Protein AF-A0A812T4U1-F1 (afdb_monomer_lite)

pLDDT: mean 73.02, std 21.64, range [21.33, 98.5]

Sequence (415 aa):
MTLNKSTFDLGSERNTLEGDVLASTGVESSKLVSNASGTAHTLTLNLARLLDRAFSVDGNSIDAEIFYNSVVTLDAGGGVPLQGTAFVKDGQPLEDGSGVFVTVNKERSQTNANGEVSILPDSAEWASEWDSLWIEVWGNTADAAGVYGGTVDLGYNTSLYTATQIEYASSMSTNRTGIIDDATGTITGLGSQTSQTDLGNGSFVLLGRVKLEALPSDAGINIDIDEDFEAESLGLTVDNAKVMLTSIGTVDADITSTADVDIWGVAYDVNDDGKISLADYGQFVTAYGRSSLENNDGLVAALDFDNNGKVGLSDFGFFVQNYGKNKADGSSLIYREQFTRTWLGSNIELDGPDTLQQVFDKAVSDWQDALGWEEPIDVKLVVKDFGDAQLGEAELLQLDENGLPQFGILTLDDD

Radius of gyration: 26.94 Å; chains: 1; bounding box: 58×56×77 Å

Secondary structure (DSSP, 8-state):
----------SSPPPP-TT------S----EEEE-TTSS-EEEE--HHHHHHHH----SS---------------TTTPPP-BPP---STTPPPSSSEEEEEEEESSPPPP-TTSEESSPPPPPSEEETTS-EEEEEEEEESSSS-EEEEEEEEE--TTT-EEEEEE--SS--EEEEEEEETTTTEEEEEEEE-S-SSTTBSSEEEEEEEEEE--TTS------SSS----EE---EEEEEEEEETTTEEEEPPB------EEE--TTSTT-SSB-SHHHHHHHHHHTT-BTTT---HHHHHH-TT-SSB--HHHHHHHHHHTT-BGGGTPPP---TTTT-SS--S----SSSS-HHHHHHHHHHHHHHHHT-SS--EEEEEE----TT-SEEEEEEEE-TTS-EEEEEEEE---

Structure (mmCIF, N/CA/C/O backbone):
data_AF-A0A812T4U1-F1
#
_entry.id   AF-A0A812T4U1-F1
#
loop_
_atom_site.group_PDB
_atom_site.id
_atom_site.type_symbol
_atom_site.label_atom_id
_atom_site.label_alt_id
_atom_site.label_comp_id
_atom_site.label_asym_id
_atom_site.label_entity_id
_atom_site.label_seq_id
_atom_site.pdbx_PDB_ins_code
_atom_site.Cartn_x
_atom_site.Cartn_y
_atom_site.Cartn_z
_atom_site.occupancy
_atom_site.B_iso_or_equiv
_atom_site.auth_seq_id
_atom_site.auth_comp_id
_atom_site.auth_asym_id
_atom_site.auth_atom_id
_atom_site.pdbx_PDB_model_num
ATOM 1 N N . MET A 1 1 ? 9.013 -35.148 -35.082 1.00 26.38 1 MET A N 1
ATOM 2 C CA . MET A 1 1 ? 8.606 -35.144 -36.504 1.00 26.38 1 MET A CA 1
ATOM 3 C C . MET A 1 1 ? 8.627 -33.694 -36.954 1.00 26.38 1 MET A C 1
ATOM 5 O O . MET A 1 1 ? 8.088 -32.862 -36.245 1.00 26.38 1 MET A O 1
ATOM 9 N N . THR A 1 2 ? 9.358 -33.363 -38.017 1.00 21.33 2 THR A N 1
ATOM 10 C CA . THR A 1 2 ? 9.563 -31.975 -38.462 1.00 21.33 2 THR A CA 1
ATOM 11 C C . THR A 1 2 ? 8.273 -31.425 -39.073 1.00 21.33 2 THR A C 1
ATOM 13 O O . THR A 1 2 ? 7.890 -31.851 -40.161 1.00 21.33 2 THR A O 1
ATOM 16 N N . LEU A 1 3 ? 7.611 -30.483 -38.400 1.00 25.33 3 LEU A N 1
ATOM 17 C CA . LEU A 1 3 ? 6.525 -29.697 -38.989 1.00 25.33 3 LEU A CA 1
ATOM 18 C C . LEU A 1 3 ? 7.128 -28.661 -39.951 1.00 25.33 3 LEU A C 1
ATOM 20 O O . LEU A 1 3 ? 7.380 -27.514 -39.602 1.00 25.33 3 LEU A O 1
ATOM 24 N N . ASN A 1 4 ? 7.379 -29.081 -41.192 1.00 26.70 4 ASN A N 1
ATOM 25 C CA . ASN A 1 4 ? 7.688 -28.184 -42.309 1.00 26.70 4 ASN A CA 1
ATOM 26 C C . ASN A 1 4 ? 6.392 -27.571 -42.866 1.00 26.70 4 ASN A C 1
ATOM 28 O O . ASN A 1 4 ? 6.034 -27.805 -44.020 1.00 26.70 4 ASN A O 1
ATOM 32 N N . LYS A 1 5 ? 5.677 -26.785 -42.058 1.00 32.03 5 LYS A N 1
ATOM 33 C CA . LYS A 1 5 ? 4.624 -25.893 -42.561 1.00 32.03 5 LYS A CA 1
ATOM 34 C C . LYS A 1 5 ? 4.946 -24.473 -42.111 1.00 32.03 5 LYS A C 1
ATOM 36 O O . LYS A 1 5 ? 4.366 -23.921 -41.191 1.00 32.03 5 LYS A O 1
ATOM 41 N N . SER A 1 6 ? 5.953 -23.904 -42.764 1.00 33.25 6 SER A N 1
ATOM 42 C CA . SER A 1 6 ? 6.499 -22.564 -42.529 1.00 33.25 6 SER A CA 1
ATOM 43 C C . SER A 1 6 ? 5.595 -21.434 -43.044 1.00 33.25 6 SER A C 1
ATOM 45 O O . SER A 1 6 ? 6.090 -20.409 -43.509 1.00 33.25 6 SER A O 1
ATOM 47 N N . THR A 1 7 ? 4.275 -21.619 -43.074 1.00 33.12 7 THR A N 1
ATOM 48 C CA . THR A 1 7 ? 3.339 -20.591 -43.550 1.00 33.12 7 THR A CA 1
ATOM 49 C C . THR A 1 7 ? 1.927 -20.952 -43.100 1.00 33.12 7 THR A C 1
ATOM 51 O O . THR A 1 7 ? 1.319 -21.880 -43.632 1.00 33.12 7 THR A O 1
ATOM 54 N N . PHE A 1 8 ? 1.399 -20.225 -42.115 1.00 36.91 8 PHE A N 1
ATOM 55 C CA . PHE A 1 8 ? -0.047 -20.076 -41.988 1.00 36.91 8 PHE A CA 1
ATOM 56 C C . PHE A 1 8 ? -0.469 -19.140 -43.120 1.00 36.91 8 PHE A C 1
ATOM 58 O O . PHE A 1 8 ? -0.292 -17.928 -43.037 1.00 36.91 8 PHE A O 1
ATOM 65 N N . ASP A 1 9 ? -0.911 -19.720 -44.233 1.00 35.25 9 ASP A N 1
ATOM 66 C CA . ASP A 1 9 ? -1.581 -18.955 -45.276 1.00 35.25 9 ASP A CA 1
ATOM 67 C C . ASP A 1 9 ? -2.949 -18.541 -44.722 1.00 35.25 9 ASP A C 1
ATOM 69 O O . ASP A 1 9 ? -3.764 -19.396 -44.380 1.00 35.25 9 ASP A O 1
ATOM 73 N N . LEU A 1 10 ? -3.189 -17.234 -44.601 1.00 37.41 10 LEU A N 1
ATOM 74 C CA . LEU A 1 10 ? -4.474 -16.654 -44.184 1.00 37.41 10 LEU A CA 1
ATOM 75 C C . LEU A 1 10 ? -5.534 -16.735 -45.305 1.00 37.41 10 LEU A C 1
ATOM 77 O O . LEU A 1 10 ? -6.531 -16.011 -45.292 1.00 37.41 10 LEU A O 1
ATOM 81 N N . GLY A 1 11 ? -5.321 -17.600 -46.298 1.00 33.59 11 GLY A N 1
ATOM 82 C CA . GLY A 1 11 ? -6.340 -18.027 -47.242 1.00 33.59 11 GLY A CA 1
ATOM 83 C C . GLY A 1 11 ? -7.472 -18.785 -46.544 1.00 33.59 11 GLY A C 1
ATOM 84 O O . GLY A 1 11 ? -7.275 -19.477 -45.551 1.00 33.59 11 GLY A O 1
ATOM 85 N N . SER A 1 12 ? -8.679 -18.661 -47.090 1.00 33.28 12 SER A N 1
ATOM 86 C CA . SER A 1 12 ? -9.963 -19.150 -46.566 1.00 33.28 12 SER A CA 1
ATOM 87 C C . SER A 1 12 ? -10.120 -20.680 -46.425 1.00 33.28 12 SER A C 1
ATOM 89 O O . SER A 1 12 ? -11.248 -21.173 -46.434 1.00 33.28 12 SER A O 1
ATOM 91 N N . GLU A 1 13 ? -9.040 -21.456 -46.326 1.00 37.41 13 GLU A N 1
ATOM 92 C CA . GLU A 1 13 ? -9.098 -22.909 -46.143 1.00 37.41 13 GLU A CA 1
ATOM 93 C C . GLU A 1 13 ? -8.814 -23.314 -44.690 1.00 37.41 13 GLU A C 1
ATOM 95 O O . GLU A 1 13 ? -7.736 -23.084 -44.138 1.00 37.41 13 GLU A O 1
ATOM 100 N N . ARG A 1 14 ? -9.808 -23.969 -44.074 1.00 36.41 14 ARG A N 1
ATOM 101 C CA . ARG A 1 14 ? -9.698 -24.608 -42.757 1.00 36.41 14 ARG A CA 1
ATOM 102 C C . ARG A 1 14 ? -8.660 -25.732 -42.821 1.00 36.41 14 ARG A C 1
ATOM 104 O O . ARG A 1 14 ? -8.786 -26.641 -43.638 1.00 36.41 14 ARG A O 1
ATOM 111 N N . ASN A 1 15 ? -7.670 -25.702 -41.933 1.00 39.91 15 ASN A N 1
ATOM 112 C CA . ASN A 1 15 ? -6.731 -26.806 -41.734 1.00 39.91 15 ASN A CA 1
ATOM 113 C C . ASN A 1 15 ? -7.117 -27.552 -40.444 1.00 39.91 15 ASN A C 1
ATOM 115 O O . ASN A 1 15 ? -7.276 -26.911 -39.410 1.00 39.91 15 ASN A O 1
ATOM 119 N N . THR A 1 16 ? -7.287 -28.877 -40.512 1.00 38.72 16 THR A N 1
ATOM 120 C CA . THR A 1 16 ? -7.555 -29.740 -39.343 1.00 38.72 16 THR A CA 1
ATOM 121 C C . THR A 1 16 ? -6.245 -30.197 -38.697 1.00 38.72 16 THR A C 1
ATOM 123 O O . THR A 1 16 ? -5.262 -30.420 -39.405 1.00 38.72 16 THR A O 1
ATOM 126 N N . LEU A 1 17 ? -6.245 -30.322 -37.369 1.00 38.06 17 LEU A N 1
ATOM 127 C CA . LEU A 1 17 ? -5.134 -30.833 -36.551 1.00 38.06 17 LEU A CA 1
ATOM 128 C C . LEU A 1 17 ? -5.461 -32.206 -35.929 1.00 38.06 17 LEU A C 1
ATOM 130 O O . LEU A 1 17 ? -4.771 -32.671 -35.025 1.00 38.06 17 LEU A O 1
ATOM 134 N N . GLU A 1 18 ? -6.529 -32.858 -36.393 1.00 32.75 18 GLU A N 1
ATOM 135 C CA . GLU A 1 18 ? -6.968 -34.158 -35.888 1.00 32.75 18 GLU A CA 1
ATOM 136 C C . GLU A 1 18 ? -5.870 -35.226 -36.070 1.00 32.75 18 GLU A C 1
ATOM 138 O O . GLU A 1 18 ? -5.489 -35.571 -37.190 1.00 32.75 18 GLU A O 1
ATOM 143 N N . GLY A 1 19 ? -5.365 -35.760 -34.952 1.00 32.91 19 GLY A N 1
ATOM 144 C CA . GLY A 1 19 ? -4.375 -36.843 -34.924 1.00 32.91 19 GLY A CA 1
ATOM 145 C C . GLY A 1 19 ? -2.905 -36.417 -34.820 1.00 32.91 19 GLY A C 1
ATOM 146 O O . GLY A 1 19 ? -2.042 -37.297 -34.752 1.00 32.91 19 GLY A O 1
ATOM 147 N N . ASP A 1 20 ? -2.600 -35.118 -34.762 1.00 39.94 20 ASP A N 1
ATOM 148 C CA . ASP A 1 20 ? -1.226 -34.634 -34.592 1.00 39.94 20 ASP A CA 1
ATOM 149 C C . ASP A 1 20 ? -0.822 -34.563 -33.107 1.00 39.94 20 ASP A C 1
ATOM 151 O O . ASP A 1 20 ? -1.481 -33.938 -32.280 1.00 39.94 20 ASP A O 1
ATOM 155 N N . VAL A 1 21 ? 0.308 -35.190 -32.757 1.00 35.34 21 VAL A N 1
ATOM 156 C CA . VAL A 1 21 ? 0.928 -35.075 -31.425 1.00 35.34 21 VAL A CA 1
ATOM 157 C C . VAL A 1 21 ? 1.908 -33.905 -31.443 1.00 35.34 21 VAL A C 1
ATOM 159 O O . VAL A 1 21 ? 2.980 -33.987 -32.052 1.00 35.34 21 VAL A O 1
ATOM 162 N N . LEU A 1 22 ? 1.552 -32.818 -30.761 1.00 37.25 22 LEU A N 1
ATOM 163 C CA . LEU A 1 22 ? 2.428 -31.669 -30.550 1.00 37.25 22 LEU A CA 1
ATOM 164 C C . LEU A 1 22 ? 3.455 -32.014 -29.465 1.00 37.25 22 LEU A C 1
ATOM 166 O O . LEU A 1 22 ? 3.146 -32.033 -28.279 1.00 37.25 22 LEU A O 1
ATOM 170 N N . ALA A 1 23 ? 4.685 -32.319 -29.872 1.00 33.38 23 ALA A N 1
ATOM 171 C CA . ALA A 1 23 ? 5.812 -32.437 -28.953 1.00 33.38 23 ALA A CA 1
ATOM 172 C C . ALA A 1 23 ? 6.677 -31.178 -29.059 1.00 33.38 23 ALA A C 1
ATOM 174 O O . ALA A 1 23 ? 7.308 -30.949 -30.094 1.00 33.38 23 ALA A O 1
ATOM 175 N N . SER A 1 24 ? 6.713 -30.387 -27.986 1.00 34.53 24 SER A N 1
ATOM 176 C CA . SER A 1 24 ? 7.675 -29.298 -27.823 1.00 34.53 24 SER A CA 1
ATOM 177 C C . SER A 1 24 ? 9.054 -29.875 -27.492 1.00 34.53 24 SER A C 1
ATOM 179 O O . SER A 1 24 ? 9.187 -30.740 -26.626 1.00 34.53 24 SER A O 1
ATOM 181 N N . THR A 1 25 ? 10.095 -29.437 -28.201 1.00 29.86 25 THR A N 1
ATOM 182 C CA . THR A 1 25 ? 11.490 -29.820 -27.906 1.00 29.86 25 THR A CA 1
ATOM 183 C C . THR A 1 25 ? 12.414 -28.605 -27.805 1.00 29.86 25 THR A C 1
ATOM 185 O O . THR A 1 25 ? 13.593 -28.706 -28.147 1.00 29.86 25 THR A O 1
ATOM 188 N N . GLY A 1 26 ? 11.903 -27.445 -27.384 1.00 33.81 26 GLY A N 1
ATOM 189 C CA . GLY A 1 26 ? 12.692 -26.218 -27.263 1.00 33.81 26 GLY A CA 1
ATOM 190 C C . GLY A 1 26 ? 12.094 -25.205 -26.288 1.00 33.81 26 GLY A C 1
ATOM 191 O O . GLY A 1 26 ? 10.954 -25.349 -25.874 1.00 33.81 26 GLY A O 1
ATOM 192 N N . VAL A 1 27 ? 12.889 -24.196 -25.924 1.00 33.84 27 VAL A N 1
ATOM 193 C CA . VAL A 1 27 ? 12.433 -23.007 -25.183 1.00 33.84 27 VAL A CA 1
ATOM 194 C C . VAL A 1 27 ? 11.543 -22.191 -26.127 1.00 33.84 27 VAL A C 1
ATOM 196 O O . VAL A 1 27 ? 12.001 -21.799 -27.202 1.00 33.84 27 VAL A O 1
ATOM 199 N N . GLU A 1 28 ? 10.271 -22.002 -25.778 1.00 39.66 28 GLU A N 1
ATOM 200 C CA . GLU A 1 28 ? 9.257 -21.383 -26.642 1.00 39.66 28 GLU A CA 1
ATOM 201 C C . GLU A 1 28 ? 8.938 -19.955 -26.185 1.00 39.66 28 GLU A C 1
ATOM 203 O O . GLU A 1 28 ? 8.281 -19.788 -25.164 1.00 39.66 28 GLU A O 1
ATOM 208 N N . SER A 1 29 ? 9.347 -18.943 -26.963 1.00 37.91 29 SER A N 1
ATOM 209 C CA . SER A 1 29 ? 8.961 -17.539 -26.752 1.00 37.91 29 SER A CA 1
ATOM 210 C C . SER A 1 29 ? 8.027 -17.013 -27.844 1.00 37.91 29 SER A C 1
ATOM 212 O O . SER A 1 29 ? 8.087 -17.439 -29.008 1.00 37.91 29 SER A O 1
ATOM 214 N N . SER A 1 30 ? 7.145 -16.079 -27.478 1.00 41.75 30 SER A N 1
ATOM 215 C CA . SER A 1 30 ? 6.291 -15.378 -28.449 1.00 41.75 30 SER A CA 1
ATOM 216 C C . SER A 1 30 ? 7.079 -14.236 -29.085 1.00 41.75 30 SER A C 1
ATOM 218 O O . SER A 1 30 ? 7.433 -13.274 -28.416 1.00 41.75 30 SER A O 1
ATOM 220 N N . LYS A 1 31 ? 7.379 -14.331 -30.386 1.00 39.94 31 LYS A N 1
ATOM 221 C CA . LYS A 1 31 ? 8.293 -13.395 -31.061 1.00 39.94 31 LYS A CA 1
ATOM 222 C C . LYS A 1 31 ? 7.723 -12.881 -32.375 1.00 39.94 31 LYS A C 1
ATOM 224 O O . LYS A 1 31 ? 7.264 -13.669 -33.202 1.00 39.94 31 LYS A O 1
ATOM 229 N N . LEU A 1 32 ? 7.847 -11.573 -32.611 1.00 41.22 32 LEU A N 1
ATOM 230 C CA . LEU A 1 32 ? 7.650 -10.958 -33.924 1.00 41.22 32 LEU A CA 1
ATOM 231 C C . LEU A 1 32 ? 9.011 -10.648 -34.564 1.00 41.22 32 LEU A C 1
ATOM 233 O O . LEU A 1 32 ? 9.765 -9.811 -34.070 1.00 41.22 32 LEU A O 1
ATOM 237 N N . VAL A 1 33 ? 9.342 -11.310 -35.677 1.00 43.28 33 VAL A N 1
ATOM 238 C CA . VAL A 1 33 ? 10.611 -11.085 -36.400 1.00 43.28 33 VAL A CA 1
ATOM 239 C C . VAL A 1 33 ? 10.341 -10.438 -37.751 1.00 43.28 33 VAL A C 1
ATOM 241 O O . VAL A 1 33 ? 9.557 -10.965 -38.541 1.00 43.28 33 VAL A O 1
ATOM 244 N N . SER A 1 34 ? 11.012 -9.322 -38.044 1.00 39.88 34 SER A N 1
ATOM 245 C CA . SER A 1 34 ? 11.070 -8.762 -39.396 1.00 39.88 34 SER A CA 1
ATOM 246 C C . SER A 1 34 ? 12.180 -9.433 -40.207 1.00 39.88 34 SER A C 1
ATOM 248 O O . SER A 1 34 ? 13.260 -9.744 -39.697 1.00 39.88 34 SER A O 1
ATOM 250 N N . ASN A 1 35 ? 11.937 -9.674 -41.495 1.00 44.47 35 ASN A N 1
ATOM 251 C CA . ASN A 1 35 ? 13.022 -10.051 -42.397 1.00 44.47 35 ASN A CA 1
ATOM 252 C C . ASN A 1 35 ? 14.001 -8.872 -42.583 1.00 44.47 35 ASN A C 1
ATOM 254 O O . ASN A 1 35 ? 13.657 -7.714 -42.352 1.00 44.47 35 ASN A O 1
ATOM 258 N N . ALA A 1 36 ? 15.222 -9.149 -43.050 1.00 38.28 36 ALA A N 1
ATOM 259 C CA . ALA A 1 36 ? 16.265 -8.130 -43.241 1.00 38.28 36 ALA A CA 1
ATOM 260 C C . ALA A 1 36 ? 15.871 -6.978 -44.197 1.00 38.28 36 ALA A C 1
ATOM 262 O O . ALA A 1 36 ? 16.571 -5.971 -44.266 1.00 38.28 36 ALA A O 1
ATOM 263 N N . SER A 1 37 ? 14.769 -7.122 -44.941 1.00 45.06 37 SER A N 1
ATOM 264 C CA . SER A 1 37 ? 14.201 -6.101 -45.824 1.00 45.06 37 SER A CA 1
ATOM 265 C C . SER A 1 37 ? 13.011 -5.333 -45.230 1.00 45.06 37 SER A C 1
ATOM 267 O O . SER A 1 37 ? 12.525 -4.420 -45.889 1.00 45.06 37 SER A O 1
ATOM 269 N N . GLY A 1 38 ? 12.525 -5.679 -44.030 1.00 44.50 38 GLY A N 1
ATOM 270 C CA . GLY A 1 38 ? 11.381 -5.033 -43.370 1.00 44.50 38 GLY A CA 1
ATOM 271 C C . GLY A 1 38 ? 10.025 -5.244 -44.059 1.00 44.50 38 GLY A C 1
ATOM 272 O O . GLY A 1 38 ? 9.089 -4.499 -43.806 1.00 44.50 38 GLY A O 1
ATOM 273 N N . THR A 1 39 ? 9.919 -6.220 -44.964 1.00 40.50 39 THR A N 1
ATOM 274 C CA . THR A 1 39 ? 8.749 -6.422 -45.842 1.00 40.50 39 THR A CA 1
ATOM 275 C C . THR A 1 39 ? 7.887 -7.622 -45.467 1.00 40.50 39 THR A C 1
ATOM 277 O O . THR A 1 39 ? 6.797 -7.779 -46.009 1.00 40.50 39 THR A O 1
ATOM 280 N N . ALA A 1 40 ? 8.367 -8.482 -44.570 1.00 39.28 40 ALA A N 1
ATOM 281 C CA . ALA A 1 40 ? 7.602 -9.598 -44.033 1.00 39.28 40 ALA A CA 1
ATOM 282 C C . ALA A 1 40 ? 7.868 -9.725 -42.534 1.00 39.28 40 ALA A C 1
ATOM 284 O O . ALA A 1 40 ? 9.025 -9.676 -42.103 1.00 39.28 40 ALA A O 1
ATOM 285 N N . HIS A 1 41 ? 6.794 -9.911 -41.771 1.00 43.59 41 HIS A N 1
ATOM 286 C CA . HIS A 1 41 ? 6.824 -10.128 -40.331 1.00 43.59 41 HIS A CA 1
ATOM 287 C C . HIS A 1 41 ? 6.327 -11.540 -40.033 1.00 43.59 41 HIS A C 1
ATOM 289 O O . HIS A 1 41 ? 5.325 -11.976 -40.596 1.00 43.59 41 HIS A O 1
ATOM 295 N N . THR A 1 42 ? 7.042 -12.262 -39.176 1.00 41.50 42 THR A N 1
ATOM 296 C CA . THR A 1 42 ? 6.619 -13.579 -38.686 1.00 41.50 42 THR A CA 1
ATOM 297 C C . THR A 1 42 ? 6.196 -13.431 -37.240 1.00 41.50 42 THR A C 1
ATOM 299 O O . THR A 1 42 ? 7.038 -13.103 -36.408 1.00 41.50 42 THR A O 1
ATOM 302 N N . LEU A 1 43 ? 4.907 -13.636 -36.971 1.00 44.44 43 LEU A N 1
ATOM 303 C CA . LEU A 1 43 ? 4.362 -13.766 -35.625 1.00 44.44 43 LEU A CA 1
ATOM 304 C C . LEU A 1 43 ? 4.450 -15.238 -35.220 1.00 44.44 43 LEU A C 1
ATOM 306 O O . LEU A 1 43 ? 3.820 -16.089 -35.849 1.00 44.44 43 LEU A O 1
ATOM 310 N N . THR A 1 44 ? 5.223 -15.528 -34.181 1.00 46.31 44 THR A N 1
ATOM 311 C CA . THR A 1 44 ? 5.250 -16.844 -33.543 1.00 46.31 44 THR A CA 1
ATOM 312 C C . THR A 1 44 ? 4.399 -16.779 -32.284 1.00 46.31 44 THR A C 1
ATOM 314 O O . THR A 1 44 ? 4.706 -16.004 -31.382 1.00 46.31 44 THR A O 1
ATOM 317 N N . LEU A 1 45 ? 3.334 -17.580 -32.235 1.00 47.69 45 LEU A N 1
ATOM 318 C CA . LEU A 1 45 ? 2.478 -17.734 -31.059 1.00 47.69 45 LEU A CA 1
ATOM 319 C C . LEU A 1 45 ? 2.780 -19.066 -30.375 1.00 47.69 45 LEU A C 1
ATOM 321 O O . LEU A 1 45 ? 2.895 -20.094 -31.047 1.00 47.69 45 LEU A O 1
ATOM 325 N N . ASN A 1 46 ? 2.853 -19.054 -29.045 1.00 52.62 46 ASN A N 1
ATOM 326 C CA . ASN A 1 46 ? 2.936 -20.274 -28.251 1.00 52.62 46 ASN A CA 1
ATOM 327 C C . ASN A 1 46 ? 1.538 -20.915 -28.137 1.00 52.62 46 ASN A C 1
ATOM 329 O O . ASN A 1 46 ? 0.729 -20.532 -27.289 1.00 52.62 46 ASN A O 1
ATOM 333 N N . LEU A 1 47 ? 1.243 -21.873 -29.025 1.00 50.91 47 LEU A N 1
ATOM 334 C CA . LEU A 1 47 ? -0.045 -22.577 -29.039 1.00 50.91 47 LEU A CA 1
ATOM 335 C C . LEU A 1 47 ? -0.245 -23.466 -27.805 1.00 50.91 47 LEU A C 1
ATOM 337 O O . LEU A 1 47 ? -1.379 -23.601 -27.359 1.00 50.91 47 LEU A O 1
ATOM 341 N N . ALA A 1 48 ? 0.820 -24.051 -27.247 1.00 48.41 48 ALA A N 1
ATOM 342 C CA . ALA A 1 48 ? 0.715 -24.905 -26.065 1.00 48.41 48 ALA A CA 1
ATOM 343 C C . ALA A 1 48 ? 0.200 -24.104 -24.859 1.00 48.41 48 ALA A C 1
ATOM 345 O O . ALA A 1 48 ? -0.745 -24.528 -24.206 1.00 48.41 48 ALA A O 1
ATOM 346 N N . ARG A 1 49 ? 0.727 -22.890 -24.646 1.00 49.31 49 ARG A N 1
ATOM 347 C CA . ARG A 1 49 ? 0.276 -21.968 -23.590 1.00 49.31 49 ARG A CA 1
ATOM 348 C C . ARG A 1 49 ? -1.163 -21.491 -23.789 1.00 49.31 49 ARG A C 1
ATOM 350 O O . ARG A 1 49 ? -1.905 -21.345 -22.823 1.00 49.31 49 ARG A O 1
ATOM 357 N N . LEU A 1 50 ? -1.545 -21.213 -25.037 1.00 49.75 50 LEU A N 1
ATOM 358 C CA . LEU A 1 50 ? -2.892 -20.742 -25.369 1.00 49.75 50 LEU A CA 1
ATOM 359 C C . LEU A 1 50 ? -3.946 -21.835 -25.144 1.00 49.75 50 LEU A C 1
ATOM 361 O O . LEU A 1 50 ? -5.086 -21.525 -24.822 1.00 49.75 50 LEU A O 1
ATOM 365 N N . LEU A 1 51 ? -3.552 -23.100 -25.295 1.00 52.75 51 LEU A N 1
ATOM 366 C CA . LEU A 1 51 ? -4.411 -24.255 -25.064 1.00 52.75 51 LEU A CA 1
ATOM 367 C C . LEU A 1 51 ? -4.462 -24.655 -23.582 1.00 52.75 51 LEU A C 1
ATOM 369 O O . LEU A 1 51 ? -5.553 -24.904 -23.088 1.00 52.75 51 LEU A O 1
ATOM 373 N N . ASP A 1 52 ? -3.330 -24.639 -22.873 1.00 48.88 52 ASP A N 1
ATOM 374 C CA . ASP A 1 52 ? -3.228 -25.025 -21.454 1.00 48.88 52 ASP A CA 1
ATOM 375 C C . ASP A 1 52 ? -4.015 -24.087 -20.521 1.00 48.88 52 ASP A C 1
ATOM 377 O O . ASP A 1 52 ? -4.636 -24.526 -19.562 1.00 48.88 52 ASP A O 1
ATOM 381 N N . ARG A 1 53 ? -4.061 -22.784 -20.838 1.00 47.03 53 ARG A N 1
ATOM 382 C CA . ARG A 1 53 ? -4.823 -21.797 -20.049 1.00 47.03 53 ARG A CA 1
ATOM 383 C C . ARG A 1 53 ? -6.301 -21.680 -20.418 1.00 47.03 53 ARG A C 1
ATOM 385 O O . ARG A 1 53 ? -7.077 -21.183 -19.614 1.00 47.03 53 ARG A O 1
ATOM 392 N N . ALA A 1 54 ? -6.689 -22.064 -21.634 1.00 41.69 54 ALA A N 1
ATOM 393 C CA . ALA A 1 54 ? -8.065 -21.903 -22.113 1.00 41.69 54 ALA A CA 1
ATOM 394 C C . ALA A 1 54 ? -8.892 -23.192 -22.010 1.00 41.69 54 ALA A C 1
ATOM 396 O O . ALA A 1 54 ? -10.121 -23.133 -22.048 1.00 41.69 54 ALA A O 1
ATOM 397 N N . PHE A 1 55 ? -8.240 -24.351 -21.899 1.00 46.25 55 PHE A N 1
ATOM 398 C CA . PHE A 1 55 ? -8.909 -25.643 -21.895 1.00 46.25 55 PHE A CA 1
ATOM 399 C C . PHE A 1 55 ? -8.242 -26.599 -20.900 1.00 46.25 55 PHE A C 1
ATOM 401 O O . PHE A 1 55 ? -7.134 -27.071 -21.139 1.00 46.25 55 PHE A O 1
ATOM 408 N N . SER A 1 56 ? -8.947 -26.965 -19.825 1.00 45.53 56 SER A N 1
ATOM 409 C CA . SER A 1 56 ? -8.583 -28.160 -19.056 1.00 45.53 56 SER A CA 1
ATOM 410 C C . SER A 1 56 ? -8.931 -29.393 -19.892 1.00 45.53 56 SER A C 1
ATOM 412 O O . SER A 1 56 ? -10.104 -29.703 -20.116 1.00 45.53 56 SER A O 1
ATOM 414 N N . VAL A 1 57 ? -7.917 -30.073 -20.428 1.00 49.38 57 VAL A N 1
ATOM 415 C CA . VAL A 1 57 ? -8.111 -31.282 -21.235 1.00 49.38 57 VAL A CA 1
ATOM 416 C C . VAL A 1 57 ? -7.893 -32.511 -20.356 1.00 49.38 57 VAL A C 1
ATOM 418 O O . VAL A 1 57 ? -6.856 -33.170 -20.426 1.00 49.38 57 VAL A O 1
ATOM 421 N N . ASP A 1 58 ? -8.897 -32.849 -19.544 1.00 46.06 58 ASP A N 1
ATOM 422 C CA . ASP A 1 58 ? -8.924 -34.065 -18.717 1.00 46.06 58 ASP A CA 1
ATOM 423 C C . ASP A 1 58 ? -9.146 -35.330 -19.569 1.00 46.06 58 ASP A C 1
ATOM 425 O O . ASP A 1 58 ? -10.183 -35.996 -19.532 1.00 46.06 58 ASP A O 1
ATOM 429 N N . GLY A 1 59 ? -8.157 -35.660 -20.401 1.00 47.28 59 GLY A N 1
ATOM 430 C CA . GLY A 1 59 ? -8.069 -36.929 -21.127 1.00 47.28 59 GLY A CA 1
ATOM 431 C C . GLY A 1 59 ? -9.109 -37.159 -22.232 1.00 47.28 59 GLY A C 1
ATOM 432 O O . GLY A 1 59 ? -9.117 -38.240 -22.822 1.00 47.28 59 GLY A O 1
ATOM 433 N N . ASN A 1 60 ? -9.952 -36.173 -22.549 1.00 44.09 60 ASN A N 1
ATOM 434 C CA . ASN A 1 60 ? -10.928 -36.228 -23.640 1.00 44.09 60 ASN A CA 1
ATOM 435 C C . ASN A 1 60 ? -10.501 -35.354 -24.829 1.00 44.09 60 ASN A C 1
ATOM 437 O O . ASN A 1 60 ? -9.910 -34.296 -24.654 1.00 44.09 60 ASN A O 1
ATOM 441 N N . SER A 1 61 ? -10.842 -35.778 -26.049 1.00 51.00 61 SER A N 1
ATOM 442 C CA . SER A 1 61 ? -10.688 -34.947 -27.250 1.00 51.00 61 SER A CA 1
ATOM 443 C C . SER A 1 61 ? -11.757 -33.856 -27.248 1.00 51.00 61 SER A C 1
ATOM 445 O O . SER A 1 61 ? -12.946 -34.174 -27.215 1.00 51.00 61 SER A O 1
ATOM 447 N N . ILE A 1 62 ? -11.343 -32.593 -27.304 1.00 46.47 62 ILE A N 1
ATOM 448 C CA . ILE A 1 62 ? -12.231 -31.437 -27.458 1.00 46.47 62 ILE A CA 1
ATOM 449 C C . ILE A 1 62 ? -12.002 -30.792 -28.827 1.00 46.47 62 ILE A C 1
ATOM 451 O O . ILE A 1 62 ? -10.864 -30.538 -29.220 1.00 46.47 62 ILE A O 1
ATOM 455 N N . ASP A 1 63 ? -13.084 -30.522 -29.554 1.00 47.03 63 ASP A N 1
ATOM 456 C CA . ASP A 1 63 ? -13.034 -29.684 -30.751 1.00 47.03 63 ASP A CA 1
ATOM 457 C C . ASP A 1 63 ? -13.053 -28.216 -30.305 1.00 47.03 63 ASP A C 1
ATOM 459 O O . ASP A 1 63 ? -14.063 -27.733 -29.792 1.00 47.03 63 ASP A O 1
ATOM 463 N N . ALA A 1 64 ? -11.941 -27.504 -30.485 1.00 43.19 64 ALA A N 1
ATOM 464 C CA . ALA A 1 64 ? -11.836 -26.079 -30.182 1.00 43.19 64 ALA A CA 1
ATOM 465 C C . ALA A 1 64 ? -11.702 -25.262 -31.477 1.00 43.19 64 ALA A C 1
ATOM 467 O O . ALA A 1 64 ? -10.768 -25.456 -32.257 1.00 43.19 64 ALA A O 1
ATOM 468 N N . GLU A 1 65 ? -12.615 -24.313 -31.703 1.00 42.03 65 GLU A N 1
ATOM 469 C CA . GLU A 1 65 ? -12.422 -23.252 -32.697 1.00 42.03 65 GLU A CA 1
ATOM 470 C C . GLU A 1 65 ? -11.777 -22.044 -32.008 1.00 42.03 65 GLU A C 1
ATOM 472 O O . GLU A 1 65 ? -12.423 -21.313 -31.259 1.00 42.03 65 GLU A O 1
ATOM 477 N N . ILE A 1 66 ? -10.486 -21.823 -32.264 1.00 43.22 66 ILE A N 1
ATOM 478 C CA . ILE A 1 66 ? -9.776 -20.642 -31.766 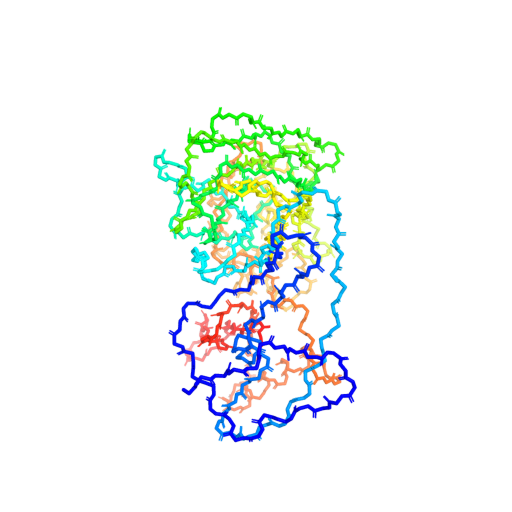1.00 43.22 66 ILE A CA 1
ATOM 479 C C . ILE A 1 66 ? -9.994 -19.498 -32.755 1.00 43.22 66 ILE A C 1
ATOM 481 O O . ILE A 1 66 ? -9.421 -19.479 -33.847 1.00 43.22 66 ILE A O 1
ATOM 485 N N . PHE A 1 67 ? -10.810 -18.523 -32.360 1.00 36.84 67 PHE A N 1
ATOM 486 C CA . PHE A 1 67 ? -10.951 -17.260 -33.077 1.00 36.84 67 PHE A CA 1
ATOM 487 C C . PHE A 1 67 ? -10.007 -16.227 -32.468 1.00 36.84 67 PHE A C 1
ATOM 489 O O . PHE A 1 67 ? -10.252 -15.710 -31.384 1.00 36.84 67 PHE A O 1
ATOM 496 N N . TYR A 1 68 ? -8.926 -15.912 -33.178 1.00 38.56 68 TYR A N 1
ATOM 497 C CA . TYR A 1 68 ? -8.014 -14.842 -32.788 1.00 38.56 68 TYR A CA 1
ATOM 498 C C . TYR A 1 68 ? -8.254 -13.619 -33.671 1.00 38.56 68 TYR A C 1
ATOM 500 O O . TYR A 1 68 ? -8.072 -13.681 -34.888 1.00 38.56 68 TYR A O 1
ATOM 508 N N . ASN A 1 69 ? -8.675 -12.510 -33.063 1.00 32.38 69 ASN A N 1
ATOM 509 C CA . ASN A 1 69 ? -8.850 -11.237 -33.751 1.00 32.38 69 ASN A CA 1
ATOM 510 C C . ASN A 1 69 ? -7.929 -10.200 -33.101 1.00 32.38 69 ASN A C 1
ATOM 512 O O . ASN A 1 69 ? -8.293 -9.569 -32.115 1.00 32.38 69 ASN A O 1
ATOM 516 N N . SER A 1 70 ? -6.716 -10.052 -33.635 1.00 36.16 70 SER A N 1
ATOM 517 C CA . SER A 1 70 ? -5.764 -9.036 -33.176 1.00 36.16 70 SER A CA 1
ATOM 518 C C . SER A 1 70 ? -5.507 -7.999 -34.255 1.00 36.16 70 SER A C 1
ATOM 520 O O . SER A 1 70 ? -5.228 -8.352 -35.404 1.00 36.16 70 SER A O 1
ATOM 522 N N . VAL A 1 71 ? -5.492 -6.727 -33.870 1.00 33.19 71 VAL A N 1
ATOM 523 C CA . VAL A 1 71 ? -4.959 -5.650 -34.705 1.00 33.19 71 VAL A CA 1
ATOM 524 C C . VAL A 1 71 ? -3.482 -5.480 -34.361 1.00 33.19 71 VAL A C 1
ATOM 526 O O . VAL A 1 71 ? -3.144 -5.027 -33.274 1.00 33.19 71 VAL A O 1
ATOM 529 N N . VAL A 1 72 ? -2.595 -5.854 -35.285 1.00 39.69 72 VAL A N 1
ATOM 530 C CA . VAL A 1 72 ? -1.161 -5.553 -35.172 1.00 39.69 72 VAL A CA 1
ATOM 531 C C . VAL A 1 72 ? -0.913 -4.202 -35.837 1.00 39.69 72 VAL A C 1
ATOM 533 O O . VAL A 1 72 ? -0.918 -4.099 -37.065 1.00 39.69 72 VAL A O 1
ATOM 536 N N . THR A 1 73 ? -0.705 -3.160 -35.033 1.00 35.19 73 THR A N 1
ATOM 537 C CA . THR A 1 73 ? -0.343 -1.825 -35.529 1.00 35.19 73 THR A CA 1
ATOM 538 C C . THR A 1 73 ? 1.178 -1.718 -35.598 1.00 35.19 73 THR A C 1
ATOM 540 O O . THR A 1 73 ? 1.853 -1.713 -34.575 1.00 35.19 73 THR A O 1
ATOM 543 N N . LEU A 1 74 ? 1.728 -1.656 -36.811 1.00 39.44 74 LEU A N 1
ATOM 544 C CA . LEU A 1 74 ? 3.156 -1.434 -37.044 1.00 39.44 74 LEU A CA 1
ATOM 545 C C . LEU A 1 74 ? 3.388 0.051 -37.321 1.00 39.44 74 LEU A C 1
ATOM 547 O O . LEU A 1 74 ? 2.959 0.547 -38.364 1.00 39.44 74 LEU A O 1
ATOM 551 N N . ASP A 1 75 ? 4.092 0.747 -36.427 1.00 36.06 75 ASP A N 1
ATOM 552 C CA . ASP A 1 75 ? 4.639 2.064 -36.751 1.00 36.06 75 ASP A CA 1
ATOM 553 C C . ASP A 1 75 ? 5.986 1.880 -37.467 1.00 36.06 75 ASP A C 1
ATOM 555 O O . ASP A 1 75 ? 6.940 1.300 -36.935 1.00 36.06 75 ASP A O 1
ATOM 559 N N . ALA A 1 76 ? 6.055 2.305 -38.728 1.00 35.34 76 ALA A N 1
ATOM 560 C CA . ALA A 1 76 ? 7.229 2.156 -39.581 1.00 35.34 76 ALA A CA 1
ATOM 561 C C . ALA A 1 76 ? 8.297 3.198 -39.203 1.00 35.34 76 ALA A C 1
ATOM 563 O O . ALA A 1 76 ? 8.577 4.133 -39.951 1.00 35.34 76 ALA A O 1
ATOM 564 N N . GLY A 1 77 ? 8.899 3.024 -38.027 1.00 37.53 77 GLY A N 1
ATOM 565 C CA . GLY A 1 77 ? 9.869 3.948 -37.449 1.00 37.53 77 GLY A CA 1
ATOM 566 C C . GLY A 1 77 ? 10.928 3.245 -36.608 1.00 37.53 77 GLY A C 1
ATOM 567 O O . GLY A 1 77 ? 11.113 3.602 -35.457 1.00 37.53 77 GLY A O 1
ATOM 568 N N . GLY A 1 78 ? 11.607 2.220 -37.140 1.00 39.28 78 GLY A N 1
ATOM 569 C CA . GLY A 1 78 ? 12.740 1.577 -36.446 1.00 39.28 78 GLY A CA 1
ATOM 570 C C . GLY A 1 78 ? 12.415 1.026 -35.049 1.00 39.28 78 GLY A C 1
ATOM 571 O O . GLY A 1 78 ? 13.315 0.927 -34.219 1.00 39.28 78 GLY A O 1
ATOM 572 N N . GLY A 1 79 ? 11.139 0.717 -34.799 1.00 38.59 79 GLY A N 1
ATOM 573 C CA . GLY A 1 79 ? 10.618 0.322 -33.499 1.00 38.59 79 GLY A CA 1
ATOM 574 C C . GLY A 1 79 ? 11.175 -1.012 -33.016 1.00 38.59 79 GLY A C 1
ATOM 575 O O . GLY A 1 79 ? 11.448 -1.927 -33.797 1.00 38.59 79 GLY A O 1
ATOM 576 N N . VAL A 1 80 ? 11.347 -1.079 -31.702 1.00 45.41 80 VAL A N 1
ATOM 577 C CA . VAL A 1 80 ? 11.748 -2.256 -30.937 1.00 45.41 80 VAL A CA 1
ATOM 578 C C . VAL A 1 80 ? 10.770 -3.415 -31.215 1.00 45.41 80 VAL A C 1
ATOM 580 O O . VAL A 1 80 ? 9.571 -3.156 -31.334 1.00 45.41 80 VAL A O 1
ATOM 583 N N . PRO A 1 81 ? 11.229 -4.675 -31.387 1.00 44.19 81 PRO A N 1
ATOM 584 C CA . PRO A 1 81 ? 10.323 -5.804 -31.605 1.00 44.19 81 PRO A CA 1
ATOM 585 C C . PRO A 1 81 ? 9.281 -5.906 -30.486 1.00 44.19 81 PRO A C 1
ATOM 587 O O . PRO A 1 81 ? 9.598 -5.663 -29.324 1.00 44.19 81 PRO A O 1
ATOM 590 N N . LEU A 1 82 ? 8.053 -6.281 -30.860 1.00 45.06 82 LEU A N 1
ATOM 591 C CA . LEU A 1 82 ? 6.962 -6.562 -29.928 1.00 45.06 82 LEU A CA 1
ATOM 592 C C . LEU A 1 82 ? 7.427 -7.677 -28.976 1.00 45.06 82 LEU A C 1
ATOM 594 O O . LEU A 1 82 ? 7.625 -8.807 -29.432 1.00 45.06 82 LEU A O 1
ATOM 598 N N . GLN A 1 83 ? 7.650 -7.344 -27.705 1.00 51.16 83 GLN A N 1
ATOM 599 C CA . GLN A 1 83 ? 7.913 -8.318 -26.647 1.00 51.16 83 GLN A CA 1
ATOM 600 C C . GLN A 1 83 ? 6.605 -8.607 -25.924 1.00 51.16 83 GLN A C 1
ATOM 602 O O . GLN A 1 83 ? 5.791 -7.703 -25.728 1.00 51.16 83 GLN A O 1
ATOM 607 N N . GLY A 1 84 ? 6.380 -9.880 -25.603 1.00 47.44 84 GLY A N 1
ATOM 608 C CA . GLY A 1 84 ? 5.169 -10.314 -24.922 1.00 47.44 84 GLY A CA 1
ATOM 609 C C . GLY A 1 84 ? 5.031 -9.607 -23.580 1.00 47.44 84 GLY A C 1
ATOM 610 O O . GLY A 1 84 ? 5.977 -9.554 -22.794 1.00 47.44 84 GLY A O 1
ATOM 611 N N . THR A 1 85 ? 3.845 -9.071 -23.326 1.00 50.00 85 THR A N 1
ATOM 612 C CA . THR A 1 85 ? 3.462 -8.625 -21.995 1.00 50.00 85 THR A CA 1
ATOM 613 C C . THR A 1 85 ? 3.319 -9.873 -21.127 1.00 50.00 85 THR A C 1
ATOM 615 O O . THR A 1 85 ? 2.723 -10.876 -21.543 1.00 50.00 85 THR A O 1
ATOM 618 N N . ALA A 1 86 ? 4.000 -9.884 -19.982 1.00 58.66 86 ALA A N 1
ATOM 619 C CA . ALA A 1 86 ? 4.188 -11.093 -19.195 1.00 58.66 86 ALA A CA 1
ATOM 620 C C . ALA A 1 86 ? 3.815 -10.860 -17.734 1.00 58.66 86 ALA A C 1
ATOM 622 O O . ALA A 1 86 ? 4.158 -9.843 -17.136 1.00 58.66 86 ALA A O 1
ATOM 623 N N . PHE A 1 87 ? 3.084 -11.829 -17.196 1.00 61.53 87 PHE A N 1
ATOM 624 C CA . PHE A 1 87 ? 2.564 -11.836 -15.838 1.00 61.53 87 PHE A CA 1
ATOM 625 C C . PHE A 1 87 ? 3.526 -12.612 -14.952 1.00 61.53 87 PHE A C 1
ATOM 627 O O . PHE A 1 87 ? 4.077 -13.635 -15.368 1.00 61.53 87 PHE A O 1
ATOM 634 N N . VAL A 1 88 ? 3.687 -12.140 -13.727 1.00 63.34 88 VAL A N 1
ATOM 635 C CA . VAL A 1 88 ? 4.429 -12.859 -12.698 1.00 63.34 88 VAL A CA 1
ATOM 636 C C . VAL A 1 88 ? 3.527 -13.937 -12.107 1.00 63.34 88 VAL A C 1
ATOM 638 O O . VAL A 1 88 ? 2.349 -13.697 -11.865 1.00 63.34 88 VAL A O 1
ATOM 641 N N . LYS A 1 89 ? 4.083 -15.131 -11.894 1.00 64.94 89 LYS A N 1
ATOM 642 C CA . LYS A 1 89 ? 3.440 -16.205 -11.133 1.00 64.94 89 LYS A CA 1
ATOM 643 C C . LYS A 1 89 ? 4.156 -16.328 -9.790 1.00 64.94 89 LYS A C 1
ATOM 645 O O . LYS A 1 89 ? 5.379 -16.447 -9.784 1.00 64.94 89 LYS A O 1
ATOM 650 N N . ASP A 1 90 ? 3.418 -16.277 -8.684 1.00 69.56 90 ASP A N 1
ATOM 651 C CA . ASP A 1 90 ? 3.931 -16.469 -7.315 1.00 69.56 90 ASP A CA 1
ATOM 652 C C . ASP A 1 90 ? 5.143 -15.571 -6.978 1.00 69.56 90 ASP A C 1
ATOM 654 O O . ASP A 1 90 ? 6.156 -16.017 -6.425 1.00 69.56 90 ASP A O 1
ATOM 658 N N . GLY A 1 91 ? 5.102 -14.314 -7.432 1.00 74.88 91 GLY A N 1
ATOM 659 C CA . GLY A 1 91 ? 6.191 -13.349 -7.251 1.00 74.88 91 GLY A CA 1
ATOM 660 C C . GLY A 1 91 ? 7.499 -13.696 -7.983 1.00 74.88 91 GLY A C 1
ATOM 661 O O . GLY A 1 91 ? 8.505 -13.019 -7.772 1.00 74.88 91 GLY A O 1
ATOM 662 N N . GLN A 1 92 ? 7.543 -14.740 -8.819 1.00 83.69 92 GLN A N 1
ATOM 663 C CA . GLN A 1 92 ? 8.773 -15.201 -9.468 1.00 83.69 92 GLN A CA 1
ATOM 664 C C . GLN A 1 92 ? 9.170 -14.355 -10.692 1.00 83.69 92 GLN A C 1
ATOM 666 O O . GLN A 1 92 ? 8.301 -13.891 -11.434 1.00 83.69 92 GLN A O 1
ATOM 671 N N . PRO A 1 93 ? 10.482 -14.184 -10.955 1.00 84.19 93 PRO A N 1
ATOM 672 C CA . PRO A 1 93 ? 10.976 -13.554 -12.176 1.00 84.19 93 PRO A CA 1
ATOM 673 C C . PRO A 1 93 ? 10.377 -14.187 -13.434 1.00 84.19 93 PRO A C 1
ATOM 675 O O . PRO A 1 93 ? 10.113 -15.389 -13.465 1.00 84.19 93 PRO A O 1
ATOM 678 N N . LEU A 1 94 ? 10.206 -13.388 -14.488 1.00 82.50 94 LEU A N 1
ATOM 679 C CA . LEU A 1 94 ? 9.633 -13.879 -15.735 1.00 82.50 94 LEU A CA 1
ATOM 680 C C . LEU A 1 94 ? 10.511 -14.968 -16.368 1.00 82.50 94 LEU A C 1
ATOM 682 O O . LEU A 1 94 ? 11.739 -14.871 -16.384 1.00 82.50 94 LEU A O 1
ATOM 686 N N . GLU A 1 95 ? 9.859 -15.971 -16.953 1.00 80.19 95 GLU A N 1
ATOM 687 C CA . GLU A 1 95 ? 10.507 -16.991 -17.791 1.00 80.19 95 GLU A CA 1
ATOM 688 C C . GLU A 1 95 ? 10.529 -16.603 -19.285 1.00 80.19 95 GLU A C 1
ATOM 690 O O . GLU A 1 95 ? 11.331 -17.140 -20.048 1.00 80.19 95 GLU A O 1
ATOM 695 N N . ASP A 1 96 ? 9.669 -15.663 -19.696 1.00 73.81 96 ASP A N 1
ATOM 696 C CA . ASP A 1 96 ? 9.563 -15.074 -21.043 1.00 73.81 96 ASP A CA 1
ATOM 697 C C . ASP A 1 96 ? 9.008 -13.640 -20.922 1.00 73.81 96 ASP A C 1
ATOM 699 O O . ASP A 1 96 ? 8.251 -13.350 -19.992 1.00 73.81 96 ASP A O 1
ATOM 703 N N . GLY A 1 97 ? 9.343 -12.741 -21.850 1.00 79.31 97 GLY A N 1
ATOM 704 C CA . GLY A 1 97 ? 8.812 -11.376 -21.864 1.00 79.31 97 GLY A CA 1
ATOM 705 C C . GLY A 1 97 ? 9.621 -10.344 -21.075 1.00 79.31 97 GLY A C 1
ATOM 706 O O . GLY A 1 97 ? 10.766 -10.543 -20.652 1.00 79.31 97 GLY A O 1
ATOM 707 N N . SER A 1 98 ? 9.028 -9.162 -20.912 1.00 84.94 98 SER A N 1
ATOM 708 C CA . SER A 1 98 ? 9.540 -8.067 -20.077 1.00 84.94 98 SER A CA 1
ATOM 709 C C . SER A 1 98 ? 8.378 -7.251 -19.523 1.00 84.94 98 SER A C 1
ATOM 711 O O . SER A 1 98 ? 7.355 -7.119 -20.191 1.00 84.94 98 SER A O 1
ATOM 713 N N . GLY A 1 99 ? 8.536 -6.676 -18.331 1.00 86.00 99 GLY A N 1
ATOM 714 C CA . GLY A 1 99 ? 7.437 -5.969 -17.676 1.00 86.00 99 GLY A CA 1
ATOM 715 C C . GLY A 1 99 ? 7.866 -4.955 -16.624 1.00 86.00 99 GLY A C 1
ATOM 716 O O . GLY A 1 99 ? 9.019 -4.932 -16.177 1.00 86.00 99 GLY A O 1
ATOM 717 N N . VAL A 1 100 ? 6.893 -4.122 -16.254 1.00 90.06 100 VAL A N 1
ATOM 718 C CA . VAL A 1 100 ? 6.926 -3.244 -15.084 1.00 90.06 100 VAL A CA 1
ATOM 719 C C . VAL A 1 100 ? 5.881 -3.752 -14.097 1.00 90.06 100 VAL A C 1
ATOM 721 O O . VAL A 1 100 ? 4.766 -4.082 -14.492 1.00 90.06 100 VAL A O 1
ATOM 724 N N . PHE A 1 101 ? 6.251 -3.812 -12.823 1.00 90.31 101 PHE A N 1
ATOM 725 C CA . PHE A 1 101 ? 5.413 -4.323 -11.742 1.00 90.31 101 PHE A CA 1
ATOM 726 C C . PHE A 1 101 ? 5.336 -3.284 -10.636 1.00 90.31 101 PHE A C 1
ATOM 728 O O . PHE A 1 101 ? 6.326 -2.602 -10.364 1.00 90.31 101 PHE A O 1
ATOM 735 N N . VAL A 1 102 ? 4.175 -3.163 -10.003 1.00 92.12 102 VAL A N 1
ATOM 736 C CA . VAL A 1 102 ? 3.951 -2.202 -8.924 1.00 92.12 102 VAL A CA 1
ATOM 737 C C . VAL A 1 102 ? 3.463 -2.948 -7.695 1.00 92.12 102 VAL A C 1
ATOM 739 O O . VAL A 1 102 ? 2.529 -3.737 -7.783 1.00 92.12 102 VAL A O 1
ATOM 742 N N . THR A 1 103 ? 4.105 -2.695 -6.559 1.00 93.06 103 THR A N 1
ATOM 743 C CA . THR A 1 103 ? 3.719 -3.258 -5.260 1.00 93.06 103 THR A CA 1
ATOM 744 C C . THR A 1 103 ? 3.487 -2.142 -4.256 1.00 93.06 103 THR A C 1
ATOM 746 O O . THR A 1 103 ? 4.178 -1.122 -4.312 1.00 93.06 103 THR A O 1
ATOM 749 N N . VAL A 1 104 ? 2.572 -2.336 -3.309 1.00 94.56 104 VAL A N 1
ATOM 750 C CA . VAL A 1 104 ? 2.307 -1.370 -2.232 1.00 94.56 104 VAL A CA 1
ATOM 751 C C . VAL A 1 104 ? 2.577 -2.016 -0.886 1.00 94.56 104 VAL A C 1
ATOM 753 O O . VAL A 1 104 ? 1.966 -3.021 -0.561 1.00 94.56 104 VAL A O 1
ATOM 756 N N . ASN A 1 105 ? 3.475 -1.443 -0.088 1.00 93.75 105 ASN A N 1
ATOM 757 C CA . ASN A 1 105 ? 3.928 -2.049 1.164 1.00 93.75 105 ASN A CA 1
ATOM 758 C C . ASN A 1 105 ? 3.912 -1.040 2.316 1.00 93.75 105 ASN A C 1
ATOM 760 O O . ASN A 1 105 ? 4.328 0.101 2.134 1.00 93.75 105 ASN A O 1
ATOM 764 N N . LYS A 1 106 ? 3.522 -1.455 3.530 1.00 91.31 106 LYS A N 1
ATOM 765 C CA . LYS A 1 106 ? 3.606 -0.590 4.732 1.00 91.31 106 LYS A CA 1
ATOM 766 C C . LYS A 1 106 ? 5.047 -0.226 5.093 1.00 91.31 106 LYS A C 1
ATOM 768 O O . LYS A 1 106 ? 5.345 0.859 5.582 1.00 91.31 106 LYS A O 1
ATOM 773 N N . GLU A 1 107 ? 5.964 -1.139 4.798 1.00 92.94 107 GLU A N 1
ATOM 774 C CA . GLU A 1 107 ? 7.394 -0.953 4.986 1.00 92.94 107 GLU A CA 1
ATOM 775 C C . GLU A 1 107 ? 8.124 -1.065 3.658 1.00 92.94 107 GLU A C 1
ATOM 777 O O . GLU A 1 107 ? 7.758 -1.833 2.774 1.00 92.94 107 GLU A O 1
ATOM 782 N N . ARG A 1 108 ? 9.212 -0.312 3.533 1.00 94.56 108 ARG A N 1
ATOM 783 C CA . ARG A 1 108 ? 10.027 -0.330 2.320 1.00 94.56 108 ARG A CA 1
ATOM 784 C C . ARG A 1 108 ? 10.670 -1.711 2.123 1.00 94.56 108 ARG A C 1
ATOM 786 O O . ARG A 1 108 ? 11.287 -2.247 3.057 1.00 94.56 108 ARG A O 1
ATOM 793 N N . SER A 1 109 ? 10.653 -2.236 0.902 1.00 95.50 109 SER A N 1
ATOM 794 C CA . SER A 1 109 ? 11.293 -3.521 0.619 1.00 95.50 109 SER A CA 1
ATOM 795 C C . SER A 1 109 ? 12.810 -3.433 0.751 1.00 95.50 109 SER A C 1
ATOM 797 O O . SER A 1 109 ? 13.450 -2.430 0.398 1.00 95.50 109 SER A O 1
ATOM 799 N N . GLN A 1 110 ? 13.403 -4.505 1.281 1.00 96.56 110 GLN A N 1
ATOM 800 C CA . GLN A 1 110 ? 14.852 -4.653 1.377 1.00 96.56 110 GLN A CA 1
ATOM 801 C C . GLN A 1 110 ? 15.393 -5.207 0.063 1.00 96.56 110 GLN A C 1
ATOM 803 O O . GLN A 1 110 ? 15.071 -6.324 -0.332 1.00 96.56 110 GLN A O 1
ATOM 808 N N . THR A 1 111 ? 16.262 -4.445 -0.589 1.00 97.19 111 THR A N 1
ATOM 809 C CA . THR A 1 111 ? 16.938 -4.871 -1.815 1.00 97.19 111 THR A CA 1
ATOM 810 C C . THR A 1 111 ? 18.371 -5.304 -1.531 1.00 97.19 111 THR A C 1
ATOM 812 O O . THR A 1 111 ? 19.000 -4.853 -0.569 1.00 97.19 111 THR A O 1
ATOM 815 N N . ASN A 1 112 ? 18.945 -6.112 -2.419 1.00 96.19 112 ASN A N 1
ATOM 816 C CA . ASN A 1 112 ? 20.380 -6.378 -2.405 1.00 96.19 112 ASN A CA 1
ATOM 817 C C . ASN A 1 112 ?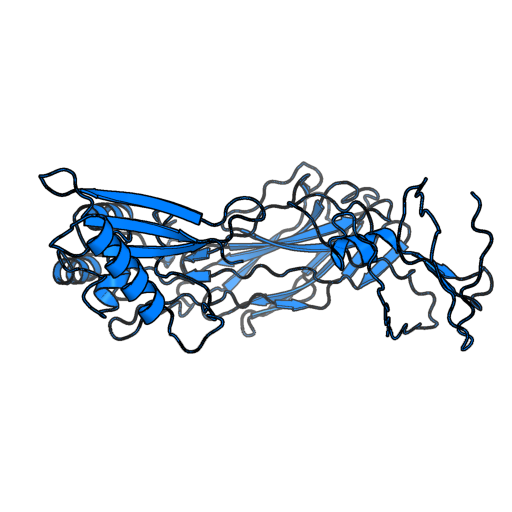 21.204 -5.118 -2.795 1.00 96.19 112 ASN A C 1
ATOM 819 O O . ASN A 1 112 ? 20.666 -4.033 -3.032 1.00 96.19 112 ASN A O 1
ATOM 823 N N . ALA A 1 113 ? 22.533 -5.252 -2.891 1.00 94.12 113 ALA A N 1
ATOM 824 C CA . ALA A 1 113 ? 23.433 -4.142 -3.238 1.00 94.12 113 ALA A CA 1
ATOM 825 C C . ALA A 1 113 ? 23.175 -3.526 -4.632 1.00 94.12 113 ALA A C 1
ATOM 827 O O . ALA A 1 113 ? 23.522 -2.363 -4.860 1.00 94.12 113 ALA A O 1
ATOM 828 N N . ASN A 1 114 ? 22.554 -4.293 -5.528 1.00 95.00 114 ASN A N 1
ATOM 829 C CA . ASN A 1 114 ? 22.167 -3.890 -6.874 1.00 95.00 114 ASN A CA 1
ATOM 830 C C . ASN A 1 114 ? 20.735 -3.344 -6.941 1.00 95.00 114 ASN A C 1
ATOM 832 O O . ASN A 1 114 ? 20.260 -3.048 -8.033 1.00 95.00 114 ASN A O 1
ATOM 836 N N . GLY A 1 115 ? 20.040 -3.187 -5.812 1.00 96.50 115 GLY A N 1
ATOM 837 C CA . GLY A 1 115 ? 18.650 -2.744 -5.828 1.00 96.50 115 GLY A CA 1
ATOM 838 C C . GLY A 1 115 ? 17.679 -3.803 -6.346 1.00 96.50 115 GLY A C 1
ATOM 839 O O . GLY A 1 115 ? 16.626 -3.439 -6.857 1.00 96.50 115 GLY A O 1
ATOM 840 N N . GLU A 1 116 ? 18.040 -5.085 -6.247 1.00 97.75 116 GLU A N 1
ATOM 841 C CA . GLU A 1 116 ? 17.231 -6.189 -6.757 1.00 97.75 116 GLU A CA 1
ATOM 842 C C . GLU A 1 116 ? 16.657 -7.068 -5.646 1.00 97.75 116 GLU A C 1
ATOM 844 O O . GLU A 1 116 ? 17.229 -7.177 -4.552 1.00 97.75 116 GLU A O 1
ATOM 849 N N . VAL A 1 117 ? 15.563 -7.747 -5.982 1.00 97.12 117 VAL A N 1
ATOM 850 C CA . VAL A 1 117 ? 14.951 -8.834 -5.213 1.00 97.12 117 VAL A CA 1
ATOM 851 C C . VAL A 1 117 ? 14.811 -10.074 -6.099 1.00 97.12 117 VAL A C 1
ATOM 853 O O . VAL A 1 117 ? 14.649 -9.972 -7.314 1.00 97.12 117 VAL A O 1
ATOM 856 N N . SER A 1 118 ? 14.918 -11.263 -5.505 1.00 94.69 118 SER A N 1
ATOM 857 C CA . SER A 1 118 ? 14.750 -12.532 -6.231 1.00 94.69 118 SER A CA 1
ATOM 858 C C . SER A 1 118 ? 13.290 -12.956 -6.365 1.00 94.69 118 SER A C 1
ATOM 860 O O . SER A 1 118 ? 12.988 -13.795 -7.201 1.00 94.69 118 SER A O 1
ATOM 862 N N . ILE A 1 119 ? 12.419 -12.410 -5.516 1.00 89.50 119 ILE A N 1
ATOM 863 C CA . ILE A 1 119 ? 10.974 -12.631 -5.495 1.00 89.50 119 ILE A CA 1
ATOM 864 C C . ILE A 1 119 ? 10.347 -11.258 -5.259 1.00 89.50 119 ILE A C 1
ATOM 866 O O . ILE A 1 119 ? 10.847 -10.498 -4.422 1.00 89.50 119 ILE A O 1
ATOM 870 N N . LEU A 1 120 ? 9.320 -10.929 -6.034 1.00 89.25 120 LEU A N 1
ATOM 871 C CA . LEU A 1 120 ? 8.556 -9.702 -5.870 1.00 89.25 120 LEU A CA 1
ATOM 872 C C . LEU A 1 120 ? 7.820 -9.735 -4.514 1.00 89.25 120 LEU A C 1
ATOM 874 O O . LEU A 1 120 ? 7.256 -10.774 -4.182 1.00 89.25 120 LEU A O 1
ATOM 878 N N . PRO A 1 121 ? 7.840 -8.654 -3.717 1.00 87.94 121 PRO A N 1
ATOM 879 C CA . PRO A 1 121 ? 7.058 -8.580 -2.487 1.00 87.94 121 PRO A CA 1
ATOM 880 C C . PRO A 1 121 ? 5.556 -8.625 -2.782 1.00 87.94 121 PRO A C 1
ATOM 882 O O . PRO A 1 121 ? 5.104 -7.987 -3.734 1.00 87.94 121 PRO A O 1
ATOM 885 N N . ASP A 1 122 ? 4.793 -9.306 -1.933 1.00 84.19 122 ASP A N 1
ATOM 886 C CA . ASP A 1 122 ? 3.333 -9.226 -1.966 1.00 84.19 122 ASP A CA 1
ATOM 887 C C . ASP A 1 122 ? 2.894 -7.830 -1.525 1.00 84.19 122 ASP A C 1
ATOM 889 O O . ASP A 1 122 ? 3.473 -7.262 -0.597 1.00 84.19 122 ASP A O 1
ATOM 893 N N . SER A 1 123 ? 1.886 -7.269 -2.193 1.00 86.50 123 SER A N 1
ATOM 894 C CA . SER A 1 123 ? 1.322 -5.993 -1.750 1.00 86.50 123 SER A CA 1
ATOM 895 C C . SER A 1 123 ? 0.509 -6.186 -0.476 1.00 86.50 123 SER A C 1
ATOM 897 O O . SER A 1 123 ? -0.048 -7.252 -0.231 1.00 86.50 123 SER A O 1
ATOM 899 N N . ALA A 1 124 ? 0.423 -5.138 0.335 1.00 84.38 124 ALA A N 1
ATOM 900 C CA . ALA A 1 124 ? -0.505 -5.096 1.445 1.00 84.38 124 ALA A CA 1
ATOM 901 C C . ALA A 1 124 ? -1.937 -5.192 0.909 1.00 84.38 124 ALA A C 1
ATOM 903 O O . ALA A 1 124 ? -2.324 -4.387 0.072 1.00 84.38 124 ALA A O 1
ATOM 904 N N . GLU A 1 125 ? -2.715 -6.135 1.430 1.00 80.25 125 GLU A N 1
ATOM 905 C CA . GLU A 1 125 ? -4.159 -6.219 1.165 1.00 80.25 125 GLU A CA 1
ATOM 906 C C . GLU A 1 125 ? -4.892 -5.008 1.755 1.00 80.25 125 GLU A C 1
ATOM 908 O O . GLU A 1 125 ? -5.885 -4.536 1.218 1.00 80.25 125 GLU A O 1
ATOM 913 N N . TRP A 1 126 ? -4.375 -4.472 2.866 1.00 84.50 126 TRP A N 1
ATOM 914 C CA . TRP A 1 126 ? -4.994 -3.359 3.565 1.00 84.50 126 TRP A CA 1
ATOM 915 C C . TRP A 1 126 ? -3.994 -2.489 4.328 1.00 84.50 126 TRP A C 1
ATOM 917 O O . TRP A 1 126 ? -2.909 -2.929 4.736 1.00 84.50 126 TRP A O 1
ATOM 927 N N . ALA A 1 127 ? -4.403 -1.261 4.623 1.00 86.81 127 ALA A N 1
ATOM 928 C CA . ALA A 1 127 ? -3.719 -0.343 5.523 1.00 86.81 127 ALA A CA 1
ATOM 929 C C . ALA A 1 127 ? -4.717 0.475 6.339 1.00 86.81 127 ALA A C 1
ATOM 931 O O . ALA A 1 127 ? -5.871 0.611 5.948 1.00 86.81 127 ALA A O 1
ATOM 932 N N . SER A 1 128 ? -4.300 1.007 7.487 1.00 88.38 128 SER A N 1
ATOM 933 C CA . SER A 1 128 ? -5.097 2.074 8.086 1.00 88.38 128 SER A CA 1
ATOM 934 C C . SER A 1 128 ? -4.754 3.406 7.436 1.00 88.38 128 SER A C 1
ATOM 936 O O . SER A 1 128 ? -3.622 3.632 7.003 1.00 88.38 128 SER A O 1
ATOM 938 N N . GLU A 1 129 ? -5.697 4.336 7.458 1.00 89.81 129 GLU A N 1
ATOM 939 C CA . GLU A 1 129 ? -5.497 5.722 7.026 1.00 89.81 129 GLU A CA 1
ATOM 940 C C . GLU A 1 129 ? -4.414 6.481 7.825 1.00 89.81 129 GLU A C 1
ATOM 942 O O . GLU A 1 129 ? -4.171 7.647 7.544 1.00 89.81 129 GLU A O 1
ATOM 947 N N . TRP A 1 130 ? -3.794 5.884 8.857 1.00 92.00 130 TRP A N 1
ATOM 948 C CA . TRP A 1 130 ? -2.651 6.455 9.594 1.00 92.00 130 TRP A CA 1
ATOM 949 C C . TRP A 1 130 ? -1.326 5.743 9.293 1.00 92.00 130 TRP A C 1
ATOM 951 O O . TRP A 1 130 ? -0.265 6.230 9.698 1.00 92.00 130 TRP A O 1
ATOM 961 N N . ASP A 1 131 ? -1.358 4.594 8.614 1.00 91.50 131 ASP A N 1
ATOM 962 C CA . ASP A 1 131 ? -0.146 3.904 8.181 1.00 91.50 131 ASP A CA 1
ATOM 963 C C . ASP A 1 131 ? 0.612 4.753 7.144 1.00 91.50 131 ASP A C 1
ATOM 965 O O . ASP A 1 131 ? 0.062 5.623 6.480 1.00 91.50 131 ASP A O 1
ATOM 969 N N . SER A 1 132 ? 1.913 4.516 6.986 1.00 93.50 132 SER A N 1
ATOM 970 C CA . SER A 1 132 ? 2.637 4.985 5.799 1.00 93.50 132 SER A CA 1
ATOM 971 C C . SER A 1 132 ? 2.713 3.855 4.787 1.00 93.50 132 SER A C 1
ATOM 973 O O . SER A 1 132 ? 2.839 2.695 5.174 1.00 93.50 132 SER A O 1
ATOM 975 N N . LEU A 1 133 ? 2.704 4.195 3.501 1.00 95.50 133 LEU A N 1
ATOM 976 C CA . LEU A 1 133 ? 2.815 3.226 2.416 1.00 95.50 133 LEU A CA 1
ATOM 977 C C . LEU A 1 133 ? 3.985 3.564 1.497 1.00 95.50 133 LEU A C 1
ATOM 979 O O . LEU A 1 133 ? 4.366 4.720 1.313 1.00 95.50 133 LEU A O 1
ATOM 983 N N . TRP A 1 134 ? 4.551 2.532 0.893 1.00 97.75 134 TRP A N 1
ATOM 984 C CA . TRP A 1 134 ? 5.546 2.615 -0.159 1.00 97.75 134 TRP A CA 1
ATOM 985 C C . TRP A 1 134 ? 4.978 1.990 -1.420 1.00 97.75 134 TRP A C 1
ATOM 987 O O . TRP A 1 134 ? 4.754 0.784 -1.456 1.00 97.75 134 TRP A O 1
ATOM 997 N N . ILE A 1 135 ? 4.795 2.804 -2.458 1.00 97.31 135 ILE A N 1
ATOM 998 C CA . ILE A 1 135 ? 4.520 2.312 -3.808 1.00 97.31 135 ILE A CA 1
ATOM 999 C C . ILE A 1 135 ? 5.869 2.057 -4.472 1.00 97.31 135 ILE A C 1
ATOM 1001 O O . ILE A 1 135 ? 6.645 2.993 -4.669 1.00 97.31 135 ILE A O 1
ATOM 1005 N N . GLU A 1 136 ? 6.171 0.808 -4.801 1.00 96.69 136 GLU A N 1
ATOM 1006 C CA . GLU A 1 136 ? 7.455 0.382 -5.355 1.00 96.69 136 GLU A CA 1
ATOM 1007 C C . GLU A 1 136 ? 7.283 -0.114 -6.790 1.00 96.69 136 GLU A C 1
ATOM 1009 O O . GLU A 1 136 ? 6.428 -0.948 -7.073 1.00 96.69 136 GLU A O 1
ATOM 1014 N N . VAL A 1 137 ? 8.104 0.414 -7.699 1.00 95.62 137 VAL A N 1
ATOM 1015 C CA . VAL A 1 137 ? 8.044 0.131 -9.135 1.00 95.62 137 VAL A CA 1
ATOM 1016 C C . VAL A 1 137 ? 9.256 -0.693 -9.535 1.00 95.62 137 VAL A C 1
ATOM 1018 O O . VAL A 1 137 ? 10.403 -0.258 -9.391 1.00 95.62 137 VAL A O 1
ATOM 1021 N N . TRP A 1 138 ? 9.002 -1.869 -10.087 1.00 95.62 138 TRP A N 1
ATOM 1022 C CA . TRP A 1 138 ? 9.996 -2.886 -10.391 1.00 95.62 138 TRP A CA 1
ATOM 1023 C C . TRP A 1 138 ? 10.055 -3.173 -11.887 1.00 95.62 138 TRP A C 1
ATOM 1025 O O . TRP A 1 138 ? 9.036 -3.157 -12.570 1.00 95.62 138 TRP A O 1
ATOM 1035 N N . GLY A 1 139 ? 11.247 -3.466 -12.399 1.00 93.75 139 GLY A N 1
ATOM 1036 C CA . GLY A 1 139 ? 11.454 -3.952 -13.762 1.00 93.75 139 GLY A CA 1
ATOM 1037 C C . GLY A 1 139 ? 11.986 -5.382 -13.767 1.00 93.75 139 GLY A C 1
ATOM 1038 O O . GLY A 1 139 ? 12.832 -5.730 -12.941 1.00 93.75 139 GLY A O 1
ATOM 1039 N N . ASN A 1 140 ? 11.534 -6.192 -14.721 1.00 93.12 140 ASN A N 1
ATOM 1040 C CA . ASN A 1 140 ? 12.079 -7.526 -14.979 1.00 93.12 140 ASN A CA 1
ATOM 1041 C C . ASN A 1 140 ? 12.063 -7.850 -16.483 1.00 93.12 140 ASN A C 1
ATOM 1043 O O . ASN A 1 140 ? 11.236 -7.334 -17.241 1.00 93.12 140 ASN A O 1
ATOM 1047 N N . THR A 1 141 ? 13.006 -8.684 -16.918 1.00 90.31 141 THR A N 1
ATOM 1048 C CA . THR A 1 141 ? 13.103 -9.172 -18.294 1.00 90.31 141 THR A CA 1
ATOM 1049 C C . THR A 1 141 ? 13.661 -10.593 -18.353 1.00 90.31 141 THR A C 1
ATOM 1051 O O . THR A 1 141 ? 14.647 -10.908 -17.691 1.00 90.31 141 THR A O 1
ATOM 1054 N N . ALA A 1 142 ? 13.067 -11.429 -19.200 1.00 87.38 142 ALA A N 1
ATOM 1055 C CA . ALA A 1 142 ? 13.641 -12.697 -19.651 1.00 87.38 142 ALA A CA 1
ATOM 1056 C C . ALA A 1 142 ? 14.252 -12.579 -21.064 1.00 87.38 142 ALA A C 1
ATOM 1058 O O . ALA A 1 142 ? 15.135 -13.352 -21.439 1.00 87.38 142 ALA A O 1
ATOM 1059 N N . ASP A 1 143 ? 13.818 -11.577 -21.836 1.00 82.25 143 ASP A N 1
ATOM 1060 C CA . ASP A 1 143 ? 14.153 -11.419 -23.257 1.00 82.25 143 ASP A CA 1
ATOM 1061 C C . ASP A 1 143 ? 15.378 -10.546 -23.546 1.00 82.25 143 ASP A C 1
ATOM 1063 O O . ASP A 1 143 ? 15.881 -10.521 -24.677 1.00 82.25 143 ASP A O 1
ATOM 1067 N N . ALA A 1 144 ? 15.853 -9.794 -22.555 1.00 86.31 144 ALA A N 1
ATOM 1068 C CA . ALA A 1 144 ? 16.980 -8.883 -22.691 1.00 86.31 144 ALA A CA 1
ATOM 1069 C C . ALA A 1 144 ? 18.144 -9.279 -21.784 1.00 86.31 144 ALA A C 1
ATOM 1071 O O . ALA A 1 144 ? 17.993 -10.021 -20.818 1.00 86.31 144 ALA A O 1
ATOM 1072 N N . ALA A 1 145 ? 19.326 -8.715 -22.051 1.00 88.75 145 ALA A N 1
ATOM 1073 C CA . ALA A 1 145 ? 20.460 -8.878 -21.143 1.00 88.75 145 ALA A CA 1
ATOM 1074 C C . ALA A 1 145 ? 20.153 -8.317 -19.742 1.00 88.75 145 ALA A C 1
ATOM 1076 O O . ALA A 1 145 ? 20.630 -8.877 -18.767 1.00 88.75 145 ALA A O 1
ATOM 1077 N N . GLY A 1 146 ? 19.332 -7.266 -19.660 1.00 94.62 146 GLY A N 1
ATOM 1078 C CA . GLY A 1 146 ? 18.863 -6.663 -18.418 1.00 94.62 146 GLY A CA 1
ATOM 1079 C C . GLY A 1 146 ? 17.996 -5.429 -18.671 1.00 94.62 146 GLY A C 1
ATOM 1080 O O . GLY A 1 146 ? 17.864 -4.962 -19.806 1.00 94.62 146 GLY A O 1
ATOM 1081 N N . VAL A 1 147 ? 17.431 -4.886 -17.601 1.00 95.31 147 VAL A N 1
ATOM 1082 C CA . VAL A 1 147 ? 16.696 -3.626 -17.529 1.00 95.31 147 VAL A CA 1
ATOM 1083 C C . VAL A 1 147 ? 17.676 -2.528 -17.117 1.00 95.31 147 VAL A C 1
ATOM 1085 O O . VAL A 1 147 ? 18.174 -2.516 -15.993 1.00 95.31 147 VAL A O 1
ATOM 1088 N N . TYR A 1 148 ? 17.959 -1.587 -18.019 1.00 96.69 148 TYR A N 1
ATOM 1089 C CA . TYR A 1 148 ? 18.808 -0.434 -17.696 1.00 96.69 148 TYR A CA 1
ATOM 1090 C C . TYR A 1 148 ? 18.007 0.777 -17.210 1.00 96.69 148 TYR A C 1
ATOM 1092 O O . TYR A 1 148 ? 18.602 1.789 -16.846 1.00 96.69 148 TYR A O 1
ATOM 1100 N N . GLY A 1 149 ? 16.676 0.702 -17.208 1.00 96.38 149 GLY A N 1
ATOM 1101 C CA . GLY A 1 149 ? 15.809 1.720 -16.630 1.00 96.38 149 GLY A CA 1
ATOM 1102 C C . GLY A 1 149 ? 14.341 1.521 -16.973 1.00 96.38 149 GLY A C 1
ATOM 1103 O O . GLY A 1 149 ? 13.962 0.545 -17.615 1.00 96.38 149 GLY A O 1
ATOM 1104 N N . GLY A 1 150 ? 13.518 2.478 -16.575 1.00 94.50 150 GLY A N 1
ATOM 1105 C CA . GLY A 1 150 ? 12.088 2.484 -16.860 1.00 94.50 150 GLY A CA 1
ATOM 1106 C C . GLY A 1 150 ? 11.425 3.734 -16.306 1.00 94.50 150 GLY A C 1
ATOM 1107 O O . GLY A 1 150 ? 12.063 4.513 -15.595 1.00 94.50 150 GLY A O 1
ATOM 1108 N N . THR A 1 151 ? 10.171 3.951 -16.681 1.00 95.56 151 THR A N 1
ATOM 1109 C CA . THR A 1 151 ? 9.372 5.076 -16.194 1.00 95.56 151 THR A CA 1
ATOM 1110 C C . THR A 1 151 ? 7.896 4.712 -16.124 1.00 95.56 151 THR A C 1
ATOM 1112 O O . THR A 1 151 ? 7.450 3.861 -16.888 1.00 95.56 151 THR A O 1
ATOM 1115 N N . VAL A 1 152 ? 7.164 5.338 -15.209 1.00 95.38 152 VAL A N 1
ATOM 1116 C CA . VAL A 1 152 ? 5.728 5.149 -15.016 1.00 95.38 152 VAL A CA 1
ATOM 1117 C C . VAL A 1 152 ? 5.087 6.430 -14.481 1.00 95.38 152 VAL A C 1
ATOM 1119 O O . VAL A 1 152 ? 5.756 7.222 -13.812 1.00 95.38 152 VAL A O 1
ATOM 1122 N N . ASP A 1 153 ? 3.804 6.618 -14.764 1.00 96.38 153 ASP A N 1
ATOM 1123 C CA . ASP A 1 153 ? 2.951 7.600 -14.103 1.00 96.38 153 ASP A CA 1
ATOM 1124 C C . ASP A 1 153 ? 2.071 6.877 -13.077 1.00 96.38 153 ASP A C 1
ATOM 1126 O O . ASP A 1 153 ? 1.571 5.788 -13.348 1.00 96.38 153 ASP A O 1
ATOM 1130 N N . LEU A 1 154 ? 1.898 7.466 -11.896 1.00 96.94 154 LEU A N 1
ATOM 1131 C CA . LEU A 1 154 ? 1.071 6.915 -10.823 1.00 96.94 154 LEU A CA 1
ATOM 1132 C C . LEU A 1 154 ? -0.028 7.903 -10.440 1.00 96.94 154 LEU A C 1
ATOM 1134 O O . LEU A 1 154 ? 0.213 9.112 -10.440 1.00 96.94 154 LEU A O 1
ATOM 1138 N N . GLY A 1 155 ? -1.188 7.392 -10.040 1.00 96.69 155 GLY A N 1
ATOM 1139 C CA . GLY A 1 155 ? -2.221 8.153 -9.339 1.00 96.69 155 GLY A CA 1
ATOM 1140 C C . GLY A 1 155 ? -2.552 7.550 -7.972 1.00 96.69 155 GLY A C 1
ATOM 1141 O O . GLY A 1 155 ? -2.328 6.360 -7.776 1.00 96.69 155 GLY A O 1
ATOM 1142 N N . TYR A 1 156 ? -3.050 8.359 -7.036 1.00 96.25 156 TYR A N 1
ATOM 1143 C CA . TYR A 1 156 ? -3.503 7.940 -5.701 1.00 96.25 156 TYR A CA 1
ATOM 1144 C C . TYR A 1 156 ? -4.608 8.867 -5.163 1.00 96.25 156 TYR A C 1
ATOM 1146 O O . TYR A 1 156 ? -4.790 9.988 -5.645 1.00 96.25 156 TYR A O 1
ATOM 1154 N N . ASN A 1 157 ? -5.334 8.417 -4.137 1.00 95.12 157 ASN A N 1
ATOM 1155 C CA . ASN A 1 157 ? -6.372 9.200 -3.466 1.00 95.12 157 ASN A CA 1
ATOM 1156 C C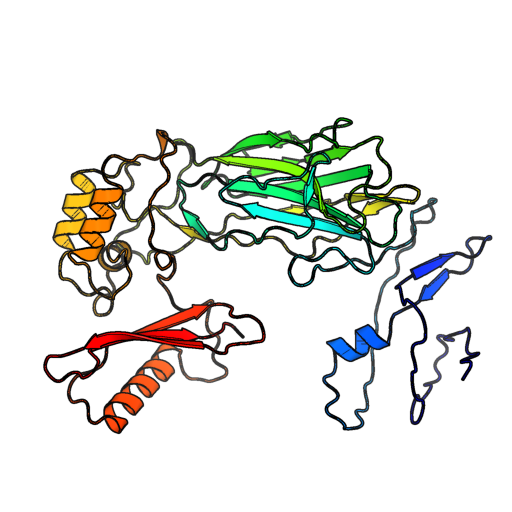 . ASN A 1 157 ? -5.773 10.211 -2.460 1.00 95.12 157 ASN A C 1
ATOM 1158 O O . ASN A 1 157 ? -5.314 9.845 -1.377 1.00 95.12 157 ASN A O 1
ATOM 1162 N N . THR A 1 158 ? -5.822 11.501 -2.804 1.00 95.62 158 THR A N 1
ATOM 1163 C CA . THR A 1 158 ? -5.270 12.612 -1.998 1.00 95.62 158 THR A CA 1
ATOM 1164 C C . THR A 1 158 ? -6.070 12.927 -0.741 1.00 95.62 158 THR A C 1
ATOM 1166 O O . THR A 1 158 ? -5.615 13.685 0.107 1.00 95.62 158 THR A O 1
ATOM 1169 N N . SER A 1 159 ? -7.295 12.409 -0.628 1.00 94.06 159 SER A N 1
ATOM 1170 C CA . SER A 1 159 ? -8.067 12.538 0.610 1.00 94.06 159 SER A CA 1
ATOM 1171 C C . SER A 1 159 ? -7.484 11.662 1.722 1.00 94.06 159 SER A C 1
ATOM 1173 O O . SER A 1 159 ? -7.656 11.991 2.894 1.00 94.06 159 SER A O 1
ATOM 1175 N N . LEU A 1 160 ? -6.784 10.581 1.353 1.00 93.81 160 LEU A N 1
ATOM 1176 C CA . LEU A 1 160 ? -6.255 9.571 2.272 1.00 93.81 160 LEU A CA 1
ATOM 1177 C C . LEU A 1 160 ? -4.770 9.778 2.579 1.00 93.81 160 LEU A C 1
ATOM 1179 O O . LEU A 1 160 ? -4.355 9.649 3.729 1.00 93.81 160 LEU A O 1
ATOM 1183 N N . TYR A 1 161 ? -3.976 10.105 1.558 1.00 96.00 161 TYR A N 1
ATOM 1184 C CA . TYR A 1 161 ? -2.524 10.199 1.675 1.00 96.00 161 TYR A CA 1
ATOM 1185 C C . TYR A 1 161 ? -1.949 11.383 0.910 1.00 96.00 161 TYR A C 1
ATOM 1187 O O . TYR A 1 161 ? -2.478 11.783 -0.122 1.00 96.00 161 TYR A O 1
ATOM 1195 N N . THR A 1 162 ? -0.778 11.837 1.353 1.00 96.94 162 THR A N 1
ATOM 1196 C CA . THR A 1 162 ? 0.101 12.758 0.630 1.00 96.94 162 THR A CA 1
ATOM 1197 C C . THR A 1 162 ? 1.369 12.031 0.170 1.00 96.94 162 THR A C 1
ATOM 1199 O O . THR A 1 162 ? 2.040 11.367 0.967 1.00 96.94 162 THR A O 1
ATOM 1202 N N . ALA A 1 163 ? 1.778 12.197 -1.091 1.00 97.75 163 ALA A N 1
ATOM 1203 C CA . ALA A 1 163 ? 3.086 11.722 -1.553 1.00 97.75 163 ALA A CA 1
ATOM 1204 C C . ALA A 1 163 ? 4.202 12.686 -1.117 1.00 97.75 163 ALA A C 1
ATOM 1206 O O . ALA A 1 163 ? 4.238 13.848 -1.522 1.00 97.75 163 ALA A O 1
ATOM 1207 N N . THR A 1 164 ? 5.160 12.212 -0.318 1.00 96.31 164 THR A N 1
ATOM 1208 C CA . THR A 1 164 ? 6.159 13.097 0.320 1.00 96.31 164 THR A CA 1
ATOM 1209 C C . THR A 1 164 ? 7.590 12.860 -0.139 1.00 96.31 164 THR A C 1
ATOM 1211 O O . THR A 1 164 ? 8.434 13.758 -0.049 1.00 96.31 164 THR A O 1
ATOM 1214 N N . GLN A 1 165 ? 7.896 11.663 -0.642 1.00 96.88 165 GLN A N 1
ATOM 1215 C CA . GLN A 1 165 ? 9.268 11.277 -0.950 1.00 96.88 165 GLN A CA 1
ATOM 1216 C C . GLN A 1 165 ? 9.344 10.339 -2.152 1.00 96.88 165 GLN A C 1
ATOM 1218 O O . GLN A 1 165 ? 8.530 9.435 -2.287 1.00 96.88 165 GLN A O 1
ATOM 1223 N N . ILE A 1 166 ? 10.385 10.503 -2.974 1.00 98.44 166 ILE A N 1
ATOM 1224 C CA . ILE A 1 166 ? 10.784 9.527 -3.994 1.00 98.44 166 ILE A CA 1
ATOM 1225 C C . ILE A 1 166 ? 12.171 8.971 -3.656 1.00 98.44 166 ILE A C 1
ATOM 1227 O O . ILE A 1 166 ? 13.101 9.726 -3.358 1.00 98.44 166 ILE A O 1
ATOM 1231 N N . GLU A 1 167 ? 12.325 7.652 -3.740 1.00 98.06 167 GLU A N 1
ATOM 1232 C CA . GLU A 1 167 ? 13.602 6.947 -3.626 1.00 98.06 167 GLU A CA 1
ATOM 1233 C C . GLU A 1 167 ? 13.867 6.062 -4.849 1.00 98.06 167 GLU A C 1
ATOM 1235 O O . GLU A 1 167 ? 12.960 5.697 -5.590 1.00 98.06 167 GLU A O 1
ATOM 1240 N N . TYR A 1 168 ? 15.131 5.693 -5.048 1.00 97.75 168 TYR A N 1
ATOM 1241 C CA . TYR A 1 168 ? 15.572 4.849 -6.159 1.00 97.75 168 TYR A CA 1
ATOM 1242 C C . TYR A 1 168 ? 16.576 3.818 -5.656 1.00 97.75 168 TYR A C 1
ATOM 1244 O O . TYR A 1 168 ? 17.278 4.066 -4.668 1.00 97.75 168 TYR A O 1
ATOM 1252 N N . ALA A 1 169 ? 16.712 2.704 -6.378 1.00 95.31 169 ALA A N 1
ATOM 1253 C CA . ALA A 1 169 ? 17.792 1.756 -6.141 1.00 95.31 169 ALA A CA 1
ATOM 1254 C C . ALA A 1 169 ? 19.174 2.432 -6.156 1.00 95.31 169 ALA A C 1
ATOM 1256 O O . ALA A 1 169 ? 19.438 3.390 -6.894 1.00 95.31 169 ALA A O 1
ATOM 1257 N N . SER A 1 170 ? 20.101 1.876 -5.375 1.00 91.12 170 SER A N 1
ATOM 1258 C CA . SER A 1 170 ? 21.516 2.273 -5.368 1.00 91.12 170 SER A CA 1
ATOM 1259 C C . SER A 1 170 ? 22.158 2.162 -6.755 1.00 91.12 170 SER A C 1
ATOM 1261 O O . SER A 1 170 ? 22.936 3.034 -7.145 1.00 91.12 170 SER A O 1
ATOM 1263 N N . SER A 1 171 ? 21.821 1.107 -7.500 1.00 94.44 171 SER A N 1
ATOM 1264 C CA . SER A 1 171 ? 22.312 0.823 -8.853 1.00 94.44 171 SER A CA 1
ATOM 1265 C C . SER A 1 171 ? 21.718 1.752 -9.915 1.00 94.44 171 SER A C 1
ATOM 1267 O O . SER A 1 171 ? 22.388 2.059 -10.906 1.00 94.44 171 SER A O 1
ATOM 1269 N N . MET A 1 172 ? 20.502 2.252 -9.688 1.00 96.69 172 MET A N 1
ATOM 1270 C CA . MET A 1 172 ? 19.784 3.153 -10.581 1.00 96.69 172 MET A CA 1
ATOM 1271 C C . MET A 1 172 ? 20.093 4.617 -10.248 1.00 96.69 172 MET A C 1
ATOM 1273 O O . MET A 1 172 ? 19.343 5.325 -9.569 1.00 96.69 172 MET A O 1
ATOM 1277 N N . SER A 1 173 ? 21.282 5.064 -10.644 1.00 95.94 173 SER A N 1
ATOM 1278 C CA . SER A 1 173 ? 21.867 6.346 -10.223 1.00 95.94 173 SER A CA 1
ATOM 1279 C C . SER A 1 173 ? 21.821 7.455 -11.274 1.00 95.94 173 SER A C 1
ATOM 1281 O O . SER A 1 173 ? 22.183 8.593 -10.967 1.00 95.94 173 SER A O 1
ATOM 1283 N N . THR A 1 174 ? 21.362 7.166 -12.491 1.00 96.62 174 THR A N 1
ATOM 1284 C CA . THR A 1 174 ? 21.275 8.138 -13.587 1.00 96.62 174 THR A CA 1
ATOM 1285 C C . THR A 1 174 ? 19.822 8.433 -13.944 1.00 96.62 174 THR A C 1
ATOM 1287 O O . THR A 1 174 ? 18.934 7.640 -13.649 1.00 96.62 174 THR A O 1
ATOM 1290 N N . ASN A 1 175 ? 19.581 9.606 -14.547 1.00 95.94 175 ASN A N 1
ATOM 1291 C CA . ASN A 1 175 ? 18.275 10.024 -15.080 1.00 95.94 175 ASN A CA 1
ATOM 1292 C C . ASN A 1 175 ? 17.088 9.718 -14.147 1.00 95.94 175 ASN A C 1
ATOM 1294 O O . ASN A 1 175 ? 16.075 9.189 -14.584 1.00 95.94 175 ASN A O 1
ATOM 1298 N N . ARG A 1 176 ? 17.250 10.035 -12.857 1.00 97.81 176 ARG A N 1
ATOM 1299 C CA . ARG A 1 176 ? 16.211 9.910 -11.830 1.00 97.81 176 ARG A CA 1
ATOM 1300 C C . ARG A 1 176 ? 15.145 10.978 -12.048 1.00 97.81 176 ARG A C 1
ATOM 1302 O O . ARG A 1 176 ? 15.473 12.167 -12.049 1.00 97.81 176 ARG A O 1
ATOM 1309 N N . THR A 1 177 ? 13.907 10.552 -12.236 1.00 97.38 177 THR A N 1
ATOM 1310 C CA . THR A 1 177 ? 12.762 11.393 -12.590 1.00 97.38 177 THR A CA 1
ATOM 1311 C C . THR A 1 177 ? 11.542 11.036 -11.748 1.00 97.38 177 THR A C 1
ATOM 1313 O O . THR A 1 177 ? 11.433 9.936 -11.215 1.00 97.38 177 THR A O 1
ATOM 1316 N N . GLY A 1 178 ? 10.624 11.990 -11.634 1.00 97.50 178 GLY A N 1
ATOM 1317 C CA . GLY A 1 178 ? 9.400 11.873 -10.853 1.00 97.50 178 GLY A CA 1
ATOM 1318 C C . GLY A 1 178 ? 8.984 13.253 -10.365 1.00 97.50 178 GLY A C 1
ATOM 1319 O O . GLY A 1 178 ? 9.770 13.939 -9.708 1.00 97.50 178 GLY A O 1
ATOM 1320 N N . ILE A 1 179 ? 7.782 13.687 -10.730 1.00 98.25 179 ILE A N 1
ATOM 1321 C CA . ILE A 1 179 ? 7.200 14.957 -10.290 1.00 98.25 179 ILE A CA 1
ATOM 1322 C C . ILE A 1 179 ? 5.912 14.634 -9.548 1.00 98.25 179 ILE A C 1
ATOM 1324 O O . ILE A 1 179 ? 4.981 14.117 -10.157 1.00 98.25 179 ILE A O 1
ATOM 1328 N N . ILE A 1 180 ? 5.884 14.946 -8.254 1.00 98.31 180 ILE A N 1
ATOM 1329 C CA . ILE A 1 180 ? 4.690 14.831 -7.415 1.00 98.31 180 ILE A CA 1
ATOM 1330 C C . ILE A 1 180 ? 3.825 16.075 -7.635 1.00 98.31 180 ILE A C 1
ATOM 1332 O O . ILE A 1 180 ? 4.289 17.198 -7.419 1.00 98.31 180 ILE A O 1
ATOM 1336 N N . ASP A 1 181 ? 2.579 15.861 -8.040 1.00 97.56 181 ASP A N 1
ATOM 1337 C CA . ASP A 1 181 ? 1.497 16.840 -8.017 1.00 97.56 181 ASP A CA 1
ATOM 1338 C C . ASP A 1 181 ? 0.398 16.337 -7.076 1.00 97.56 181 ASP A C 1
ATOM 1340 O O . ASP A 1 181 ? -0.585 15.710 -7.473 1.00 97.56 181 ASP A O 1
ATOM 1344 N N . ASP A 1 182 ? 0.598 16.634 -5.796 1.00 94.69 182 ASP A N 1
ATOM 1345 C CA . ASP A 1 182 ? -0.290 16.220 -4.715 1.00 94.69 182 ASP A CA 1
ATOM 1346 C C . ASP A 1 182 ? -1.678 16.870 -4.794 1.00 94.69 182 ASP A C 1
ATOM 1348 O O . ASP A 1 182 ? -2.653 16.303 -4.329 1.00 94.69 182 ASP A O 1
ATOM 1352 N N . ALA A 1 183 ? -1.822 18.012 -5.476 1.00 94.38 183 ALA A N 1
ATOM 1353 C CA . ALA A 1 183 ? -3.136 18.631 -5.659 1.00 94.38 183 ALA A CA 1
ATOM 1354 C C . ALA A 1 183 ? -4.048 17.821 -6.594 1.00 94.38 183 ALA A C 1
ATOM 1356 O O . ALA A 1 183 ? -5.265 18.010 -6.585 1.00 94.38 183 ALA A O 1
ATOM 1357 N N . THR A 1 184 ? -3.461 16.965 -7.432 1.00 95.31 184 THR A N 1
ATOM 1358 C CA . THR A 1 184 ? -4.185 16.093 -8.367 1.00 95.31 184 THR A CA 1
ATOM 1359 C C . THR A 1 184 ? -4.005 14.611 -8.059 1.00 95.31 184 THR A C 1
ATOM 1361 O O . THR A 1 184 ? -4.591 13.789 -8.756 1.00 95.31 184 THR A O 1
ATOM 1364 N N . GLY A 1 185 ? -3.205 14.271 -7.044 1.00 96.69 185 GLY A N 1
ATOM 1365 C CA . GLY A 1 185 ? -2.901 12.890 -6.686 1.00 96.69 185 GLY A CA 1
ATOM 1366 C C . GLY A 1 185 ? -2.079 12.170 -7.734 1.00 96.69 185 GLY A C 1
ATOM 1367 O O . GLY A 1 185 ? -2.275 10.978 -7.921 1.00 96.69 185 GLY A O 1
ATOM 1368 N N . THR A 1 186 ? -1.204 12.873 -8.460 1.00 98.06 186 THR A N 1
ATOM 1369 C CA . THR A 1 186 ? -0.430 12.270 -9.552 1.00 98.06 186 THR A CA 1
ATOM 1370 C C . THR A 1 186 ? 1.071 12.355 -9.317 1.00 98.06 186 THR A C 1
ATOM 1372 O O . THR A 1 186 ? 1.603 13.351 -8.826 1.00 98.06 186 THR A O 1
ATOM 1375 N N . ILE A 1 187 ? 1.787 11.302 -9.705 1.00 98.50 187 ILE A N 1
ATOM 1376 C CA . ILE A 1 187 ? 3.241 11.302 -9.845 1.00 98.50 187 ILE A CA 1
ATOM 1377 C C . ILE A 1 187 ? 3.560 11.033 -11.309 1.00 98.50 187 ILE A C 1
ATOM 1379 O O . ILE A 1 187 ? 3.278 9.954 -11.817 1.00 98.50 187 ILE A O 1
ATOM 1383 N N . THR A 1 188 ? 4.185 11.994 -11.987 1.00 97.94 188 THR A N 1
ATOM 1384 C CA . THR A 1 188 ? 4.501 11.871 -13.418 1.00 97.94 188 THR A CA 1
ATOM 1385 C C . THR A 1 188 ? 5.973 11.566 -13.660 1.00 97.94 188 THR A C 1
ATOM 1387 O O . THR A 1 188 ? 6.871 12.169 -13.059 1.00 97.94 188 THR A O 1
ATOM 1390 N N . GLY A 1 189 ? 6.229 10.628 -14.566 1.00 96.31 189 GLY A N 1
ATOM 1391 C CA . GLY A 1 189 ? 7.545 10.221 -15.023 1.00 96.31 189 GLY A CA 1
ATOM 1392 C C . GLY A 1 189 ? 8.414 9.635 -13.918 1.00 96.31 189 GLY A C 1
ATOM 1393 O O . GLY A 1 189 ? 9.625 9.855 -13.938 1.00 96.31 189 GLY A O 1
ATOM 1394 N N . LEU A 1 190 ? 7.838 8.927 -12.943 1.00 98.12 190 LEU A N 1
ATOM 1395 C CA . LEU A 1 190 ? 8.607 8.233 -11.913 1.00 98.12 190 LEU A CA 1
ATOM 1396 C C . LEU A 1 190 ? 9.508 7.196 -12.578 1.00 98.12 190 LEU A C 1
ATOM 1398 O O . LEU A 1 190 ? 9.022 6.314 -13.279 1.00 98.12 190 LEU A O 1
ATOM 1402 N N . GLY A 1 191 ? 10.819 7.291 -12.387 1.00 95.94 191 GLY A N 1
ATOM 1403 C CA . GLY A 1 191 ? 11.732 6.377 -13.056 1.00 95.94 191 GLY A CA 1
ATOM 1404 C C . GLY A 1 191 ? 13.199 6.689 -12.845 1.00 95.94 191 GLY A C 1
ATOM 1405 O O . GLY A 1 191 ? 13.588 7.711 -12.281 1.00 95.94 191 GLY A O 1
ATOM 1406 N N . SER A 1 192 ? 14.041 5.775 -13.303 1.00 98.19 192 SER A N 1
ATOM 1407 C CA . SER A 1 192 ? 15.488 5.931 -13.230 1.00 98.19 192 SER A CA 1
ATOM 1408 C C . SER A 1 192 ? 16.198 5.035 -14.235 1.00 98.19 192 SER A C 1
ATOM 1410 O O . SER A 1 192 ? 15.578 4.217 -14.921 1.00 98.19 192 SER A O 1
ATOM 1412 N N . GLN A 1 193 ? 17.510 5.233 -14.356 1.00 98.12 193 GLN A N 1
ATOM 1413 C CA . GLN A 1 193 ? 18.377 4.453 -15.221 1.00 98.12 193 GLN A CA 1
ATOM 1414 C C . GLN A 1 193 ? 19.681 4.056 -14.521 1.00 98.12 193 GLN A C 1
ATOM 1416 O O . GLN A 1 193 ? 20.075 4.599 -13.481 1.00 98.12 193 GLN A O 1
ATOM 1421 N N . THR A 1 194 ? 20.392 3.126 -15.151 1.00 97.56 194 THR A N 1
ATOM 1422 C CA . THR A 1 194 ? 21.728 2.680 -14.776 1.00 97.56 194 THR A CA 1
ATOM 1423 C C . THR A 1 194 ? 22.631 2.522 -16.001 1.00 97.56 194 THR A C 1
ATOM 1425 O O . THR A 1 194 ? 22.174 2.441 -17.139 1.00 97.56 194 THR A O 1
ATOM 1428 N N . SER A 1 195 ? 23.944 2.472 -15.768 1.00 95.69 195 SER A N 1
ATOM 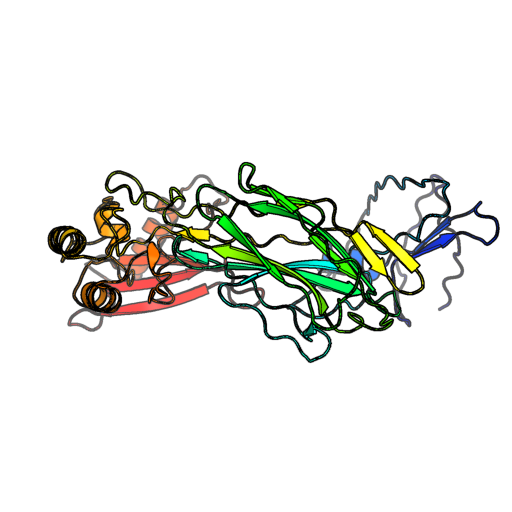1429 C CA . SER A 1 195 ? 24.923 2.032 -16.769 1.00 95.69 195 SER A CA 1
ATOM 1430 C C . SER A 1 195 ? 25.213 0.529 -16.703 1.00 95.69 195 SER A C 1
ATOM 1432 O O . SER A 1 195 ? 26.019 0.040 -17.493 1.00 95.69 195 SER A O 1
ATOM 1434 N N . GLN A 1 196 ? 24.649 -0.181 -15.720 1.00 95.44 196 GLN A N 1
ATOM 1435 C CA . GLN A 1 196 ? 24.738 -1.638 -15.644 1.00 95.44 196 GLN A CA 1
ATOM 1436 C C . GLN A 1 196 ? 23.833 -2.268 -16.704 1.00 95.44 196 GLN A C 1
ATOM 1438 O O . GLN A 1 196 ? 22.855 -1.665 -17.139 1.00 95.44 196 GLN A O 1
ATOM 1443 N N . THR A 1 197 ? 24.197 -3.457 -17.167 1.00 92.56 197 THR A N 1
ATOM 1444 C CA . THR A 1 197 ? 23.615 -4.038 -18.386 1.00 92.56 197 THR A CA 1
ATOM 1445 C C . THR A 1 197 ? 22.779 -5.282 -18.131 1.00 92.56 197 THR A C 1
ATOM 1447 O O . THR A 1 197 ? 22.079 -5.717 -19.041 1.00 92.56 197 THR A O 1
ATOM 1450 N N . ASP A 1 198 ? 22.863 -5.837 -16.924 1.00 94.62 198 ASP A N 1
ATOM 1451 C CA . ASP A 1 198 ? 22.411 -7.178 -16.550 1.00 94.62 198 ASP A CA 1
ATOM 1452 C C . ASP A 1 198 ? 21.396 -7.214 -15.396 1.00 94.62 198 ASP A C 1
ATOM 1454 O O . ASP A 1 198 ? 21.013 -8.291 -14.953 1.00 94.62 198 ASP A O 1
ATOM 1458 N N . LEU A 1 199 ? 20.934 -6.054 -14.920 1.00 97.12 199 LEU A N 1
ATOM 1459 C CA . LEU A 1 199 ? 19.954 -5.983 -13.832 1.00 97.12 199 LEU A CA 1
ATOM 1460 C C . LEU A 1 199 ? 18.579 -6.485 -14.264 1.00 97.12 199 LEU A C 1
ATOM 1462 O O . LEU A 1 199 ? 18.190 -6.311 -15.416 1.00 97.12 199 LEU A O 1
ATOM 1466 N N . GLY A 1 200 ? 17.808 -7.045 -13.338 1.00 94.38 200 GLY A N 1
ATOM 1467 C CA . GLY A 1 200 ? 16.420 -7.433 -13.600 1.00 94.38 200 GLY A CA 1
ATOM 1468 C C . GLY A 1 200 ? 16.254 -8.624 -14.557 1.00 94.38 200 GLY A C 1
ATOM 1469 O O . GLY A 1 200 ? 15.136 -8.899 -14.988 1.00 94.38 200 GLY A O 1
ATOM 1470 N N . ASN A 1 201 ? 17.343 -9.313 -14.922 1.00 93.44 201 ASN A N 1
ATOM 1471 C CA . ASN A 1 201 ? 17.298 -10.597 -15.621 1.00 93.44 201 ASN A CA 1
ATOM 1472 C C . ASN A 1 201 ? 17.445 -11.727 -14.594 1.00 93.44 201 ASN A C 1
ATOM 1474 O O . ASN A 1 201 ? 18.473 -11.843 -13.927 1.00 93.44 201 ASN A O 1
ATOM 1478 N N . GLY A 1 202 ? 16.392 -12.534 -14.435 1.00 91.00 202 GLY A N 1
ATOM 1479 C CA . GLY A 1 202 ? 16.305 -13.538 -13.367 1.00 91.00 202 GLY A CA 1
ATOM 1480 C C . GLY A 1 202 ? 16.104 -12.950 -11.959 1.00 91.00 202 GLY A C 1
ATOM 1481 O O . GLY A 1 202 ? 16.258 -13.662 -10.969 1.00 91.00 202 GLY A O 1
ATOM 1482 N N . SER A 1 203 ? 15.775 -11.659 -11.865 1.00 95.50 203 SER A N 1
ATOM 1483 C CA . SER A 1 203 ? 15.523 -10.886 -10.638 1.00 95.50 203 SER A CA 1
ATOM 1484 C C . SER A 1 203 ? 14.594 -9.706 -10.950 1.00 95.50 203 SER A C 1
ATOM 1486 O O . SER A 1 203 ? 14.395 -9.372 -12.115 1.00 95.50 203 SER A O 1
ATOM 1488 N N . PHE A 1 204 ? 14.048 -9.026 -9.947 1.00 95.81 204 PHE A N 1
ATOM 1489 C CA . PHE A 1 204 ? 13.360 -7.744 -10.135 1.00 95.81 204 PHE A CA 1
ATOM 1490 C C . PHE A 1 204 ? 14.259 -6.611 -9.675 1.00 95.81 204 PHE A C 1
ATOM 1492 O O . PHE A 1 204 ? 14.790 -6.674 -8.568 1.00 95.81 204 PHE A O 1
ATOM 1499 N N . VAL A 1 205 ? 14.407 -5.562 -10.482 1.00 97.44 205 VAL A N 1
ATOM 1500 C CA . VAL A 1 205 ? 15.178 -4.368 -10.115 1.00 97.44 205 VAL A CA 1
ATOM 1501 C C . VAL A 1 205 ? 14.254 -3.202 -9.773 1.00 97.44 205 VAL A C 1
ATOM 1503 O O . VAL A 1 205 ? 13.336 -2.896 -10.531 1.00 97.44 205 VAL A O 1
ATOM 1506 N N . LEU A 1 206 ? 14.500 -2.530 -8.645 1.00 97.81 206 LEU A N 1
ATOM 1507 C CA . LEU A 1 206 ? 13.727 -1.359 -8.226 1.00 97.81 206 LEU A CA 1
ATOM 1508 C C . LEU A 1 206 ? 14.065 -0.151 -9.112 1.00 97.81 206 LEU A C 1
ATOM 1510 O O . LEU A 1 206 ? 15.174 0.388 -9.059 1.00 97.81 206 LEU A O 1
ATOM 1514 N N . LEU A 1 207 ? 13.089 0.305 -9.893 1.00 97.06 207 LEU A N 1
ATOM 1515 C CA . LEU A 1 207 ? 13.184 1.488 -10.753 1.00 97.06 207 LEU A CA 1
ATOM 1516 C C . LEU A 1 207 ? 12.934 2.781 -9.978 1.00 97.06 207 LEU A C 1
ATOM 1518 O O . LEU A 1 207 ? 13.454 3.833 -10.339 1.00 97.06 207 LEU A O 1
ATOM 1522 N N . GLY A 1 208 ? 12.148 2.722 -8.914 1.00 97.44 208 GLY A N 1
ATOM 1523 C CA . GLY A 1 208 ? 11.811 3.865 -8.081 1.00 97.44 208 GLY A CA 1
ATOM 1524 C C . GLY A 1 208 ? 10.715 3.492 -7.100 1.00 97.44 208 GLY A C 1
ATOM 1525 O O . GLY A 1 208 ? 10.020 2.498 -7.289 1.00 97.44 208 GLY A O 1
ATOM 1526 N N . ARG A 1 209 ? 10.569 4.278 -6.042 1.00 97.81 209 ARG A N 1
ATOM 1527 C CA . ARG A 1 209 ? 9.451 4.148 -5.113 1.00 97.81 209 ARG A CA 1
ATOM 1528 C C . ARG A 1 209 ? 9.028 5.483 -4.549 1.00 97.81 209 ARG A C 1
ATOM 1530 O O . ARG A 1 209 ? 9.862 6.379 -4.412 1.00 97.81 209 ARG A O 1
ATOM 1537 N N . VAL A 1 210 ? 7.759 5.583 -4.191 1.00 98.31 210 VAL A N 1
ATOM 1538 C CA . VAL A 1 210 ? 7.154 6.774 -3.598 1.00 98.31 210 VAL A CA 1
ATOM 1539 C C . VAL A 1 210 ? 6.679 6.438 -2.196 1.00 98.31 210 VAL A C 1
ATOM 1541 O O . VAL A 1 210 ? 6.070 5.391 -1.993 1.00 98.31 210 VAL A O 1
ATOM 1544 N N . LYS A 1 211 ? 6.967 7.319 -1.237 1.00 97.94 211 LYS A N 1
ATOM 1545 C CA . LYS A 1 211 ? 6.380 7.258 0.098 1.00 97.94 211 LYS A CA 1
ATOM 1546 C C . LYS A 1 211 ? 5.074 8.043 0.104 1.00 97.94 211 LYS A C 1
ATOM 1548 O O . LYS A 1 211 ? 5.081 9.231 -0.227 1.00 97.94 211 LYS A O 1
ATOM 1553 N N . LEU A 1 212 ? 4.004 7.374 0.502 1.00 97.12 212 LEU A N 1
ATOM 1554 C CA . LEU A 1 212 ? 2.735 7.971 0.877 1.00 97.12 212 LEU A CA 1
ATOM 1555 C C . LEU A 1 212 ? 2.672 8.061 2.403 1.00 97.12 212 LEU A C 1
ATOM 1557 O O . LEU A 1 212 ? 2.953 7.085 3.105 1.00 97.12 212 LEU A O 1
ATOM 1561 N N . GLU A 1 213 ? 2.341 9.239 2.915 1.00 94.56 213 GLU A N 1
ATOM 1562 C CA . GLU A 1 213 ? 2.185 9.494 4.345 1.00 94.56 213 GLU A CA 1
ATOM 1563 C C . GLU A 1 213 ? 0.794 10.046 4.621 1.00 94.56 213 GLU A C 1
ATOM 1565 O O . GLU A 1 213 ? 0.313 10.912 3.896 1.00 94.56 213 GLU A O 1
ATOM 1570 N N . ALA A 1 214 ? 0.179 9.551 5.690 1.00 91.75 214 ALA A N 1
ATOM 1571 C CA . ALA A 1 214 ? -1.061 10.077 6.227 1.00 91.75 214 ALA A CA 1
ATOM 1572 C C . ALA A 1 214 ? -0.784 11.362 7.013 1.00 91.75 214 ALA A C 1
ATOM 1574 O O . ALA A 1 214 ? -0.402 11.329 8.188 1.00 91.75 214 ALA A O 1
ATOM 1575 N N . LEU A 1 215 ? -0.927 12.514 6.368 1.00 91.12 215 LEU A N 1
ATOM 1576 C CA . LEU A 1 215 ? -0.673 13.796 7.008 1.00 91.12 215 LEU A CA 1
ATOM 1577 C C . LEU A 1 215 ? -1.916 14.297 7.758 1.00 91.12 215 LEU A C 1
ATOM 1579 O O . LEU A 1 215 ? -3.046 13.993 7.384 1.00 91.12 215 LEU A O 1
ATOM 1583 N N . PRO A 1 216 ? -1.754 15.145 8.793 1.00 87.69 216 PRO A N 1
ATOM 1584 C CA . PRO A 1 216 ? -2.894 15.756 9.485 1.00 87.69 216 PRO A CA 1
ATOM 1585 C C . PRO A 1 216 ? -3.773 16.664 8.610 1.00 87.69 216 PRO A C 1
ATOM 1587 O O . PRO A 1 216 ? -4.828 17.098 9.059 1.00 87.69 216 PRO A O 1
ATOM 1590 N N . SER A 1 217 ? -3.301 17.042 7.419 1.00 87.12 217 SER A N 1
ATOM 1591 C CA . SER A 1 217 ? -4.076 17.796 6.429 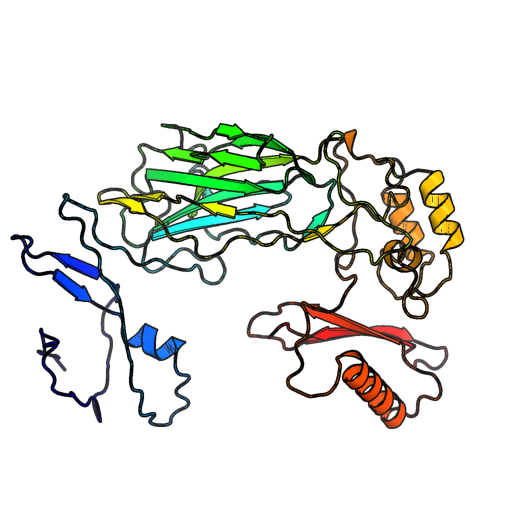1.00 87.12 217 SER A CA 1
ATOM 1592 C C . SER A 1 217 ? -4.999 16.921 5.589 1.00 87.12 217 SER A C 1
ATOM 1594 O O . SER A 1 217 ? -5.913 17.465 4.970 1.00 87.12 217 SER A O 1
ATOM 1596 N N . ASP A 1 218 ? -4.743 15.616 5.555 1.00 91.31 218 ASP A N 1
ATOM 1597 C CA . ASP A 1 218 ? -5.500 14.663 4.755 1.00 91.31 218 ASP A CA 1
ATOM 1598 C C . ASP A 1 218 ? -6.803 14.366 5.488 1.00 91.31 218 ASP A C 1
ATOM 1600 O O . ASP A 1 218 ? -6.798 14.145 6.708 1.00 91.31 218 ASP A O 1
ATOM 1604 N N . ALA A 1 219 ? -7.908 14.399 4.743 1.00 87.12 219 ALA A N 1
ATOM 1605 C CA . ALA A 1 219 ? -9.250 14.262 5.295 1.00 87.12 219 ALA A CA 1
ATOM 1606 C C . ALA A 1 219 ? -9.408 12.952 6.073 1.00 87.12 219 ALA A C 1
ATOM 1608 O O . ALA A 1 219 ? -10.027 12.970 7.130 1.00 87.12 219 ALA A O 1
ATOM 1609 N N . GLY A 1 220 ? -8.776 11.875 5.597 1.00 86.94 220 GLY A N 1
ATOM 1610 C CA . GLY A 1 220 ? -8.927 10.556 6.190 1.00 86.94 220 GLY A CA 1
ATOM 1611 C C . GLY A 1 220 ? -10.265 9.910 5.846 1.00 86.94 220 GLY A C 1
ATOM 1612 O O . GLY A 1 220 ? -10.962 10.360 4.934 1.00 86.94 220 GLY A O 1
ATOM 1613 N N . ILE A 1 221 ? -10.597 8.856 6.584 1.00 85.31 221 ILE A N 1
ATOM 1614 C CA . ILE A 1 221 ? -11.865 8.131 6.472 1.00 85.31 221 ILE A CA 1
ATOM 1615 C C . ILE A 1 221 ? -12.671 8.413 7.730 1.00 85.31 221 ILE A C 1
ATOM 1617 O O . ILE A 1 221 ? -12.288 8.008 8.824 1.00 85.31 221 ILE A O 1
ATOM 1621 N N . ASN A 1 222 ? -13.809 9.083 7.560 1.00 80.31 222 ASN A N 1
ATOM 1622 C CA . ASN A 1 222 ? -14.697 9.371 8.675 1.00 80.31 222 ASN A CA 1
ATOM 1623 C C . ASN A 1 222 ? -15.302 8.070 9.215 1.00 80.31 222 ASN A C 1
ATOM 1625 O O . ASN A 1 222 ? -15.869 7.275 8.465 1.00 80.31 222 ASN A O 1
ATOM 1629 N N . ILE A 1 223 ? -15.236 7.891 10.529 1.00 73.38 223 ILE A N 1
ATOM 1630 C CA . ILE A 1 223 ? -15.882 6.779 11.221 1.00 73.38 223 ILE A CA 1
ATOM 1631 C C . ILE A 1 223 ? -17.300 7.241 11.540 1.00 73.38 223 ILE A C 1
ATOM 1633 O O . ILE A 1 223 ? -17.583 7.744 12.631 1.00 73.38 223 ILE A O 1
ATOM 1637 N N . ASP A 1 224 ? -18.188 7.153 10.549 1.00 64.31 224 ASP A N 1
ATOM 1638 C CA . ASP A 1 224 ? -19.587 7.482 10.782 1.00 64.31 224 ASP A CA 1
ATOM 1639 C C . ASP A 1 224 ? -20.210 6.431 11.710 1.00 64.31 224 ASP A C 1
ATOM 1641 O O . ASP A 1 224 ? -20.145 5.228 11.476 1.00 64.31 224 ASP A O 1
ATOM 1645 N N . ILE A 1 225 ? -20.800 6.904 12.803 1.00 59.53 225 ILE A N 1
ATOM 1646 C CA . ILE A 1 225 ? -21.508 6.072 13.777 1.00 59.53 225 ILE A CA 1
ATOM 1647 C C . ILE A 1 225 ? -22.903 5.665 13.281 1.00 59.53 225 ILE A C 1
ATOM 1649 O O . ILE A 1 225 ? -23.511 4.767 13.867 1.00 59.53 225 ILE A O 1
ATOM 1653 N N . ASP A 1 226 ? -23.408 6.341 12.244 1.00 54.38 226 ASP A N 1
ATOM 1654 C CA . ASP A 1 226 ? -24.744 6.157 11.680 1.00 54.38 226 ASP A CA 1
ATOM 1655 C C . ASP A 1 226 ? -24.736 5.371 10.345 1.00 54.38 226 ASP A C 1
ATOM 1657 O O . ASP A 1 226 ? -25.808 4.964 9.886 1.00 54.38 226 ASP A O 1
ATOM 1661 N N . GLU A 1 227 ? -23.564 5.133 9.741 1.00 57.00 227 GLU A N 1
ATOM 1662 C CA . GLU A 1 227 ? -23.375 4.353 8.504 1.00 57.00 227 GLU A CA 1
ATOM 1663 C C . GLU A 1 227 ? -22.454 3.139 8.737 1.00 57.00 227 GLU A C 1
ATOM 1665 O O . GLU A 1 227 ? -21.861 2.978 9.807 1.00 57.00 227 GLU A O 1
ATOM 1670 N N . ASP A 1 228 ? -22.390 2.237 7.756 1.00 58.34 228 ASP A N 1
ATOM 1671 C CA . ASP A 1 228 ? -21.541 1.051 7.837 1.00 58.34 228 ASP A CA 1
ATOM 1672 C C . ASP A 1 228 ? -20.060 1.461 7.747 1.00 58.34 228 ASP A C 1
ATOM 1674 O O . ASP A 1 228 ? -19.664 2.296 6.934 1.00 58.34 228 ASP A O 1
ATOM 1678 N N . PHE A 1 229 ? -19.230 0.891 8.623 1.00 69.19 229 PHE A N 1
ATOM 1679 C CA . PHE A 1 229 ? -17.793 1.144 8.635 1.00 69.19 229 PHE A CA 1
ATOM 1680 C C . PHE A 1 229 ? -17.130 0.346 7.506 1.00 69.19 229 PHE A C 1
ATOM 1682 O O . PHE A 1 229 ? -16.972 -0.869 7.622 1.00 69.19 229 PHE A O 1
ATOM 1689 N N . GLU A 1 230 ? -16.758 1.029 6.423 1.00 72.19 230 GLU A N 1
ATOM 1690 C CA . GLU A 1 230 ? -16.236 0.426 5.190 1.00 72.19 230 GLU A CA 1
ATOM 1691 C C . GLU A 1 230 ? -14.822 0.921 4.843 1.00 72.19 230 GLU A C 1
ATOM 1693 O O . GLU A 1 230 ? -14.357 1.960 5.324 1.00 72.19 230 GLU A O 1
ATOM 1698 N N . ALA A 1 231 ? -14.129 0.157 3.996 1.00 78.31 231 ALA A N 1
ATOM 1699 C CA . ALA A 1 231 ? -12.847 0.553 3.430 1.00 78.31 231 ALA A CA 1
ATOM 1700 C C . ALA A 1 231 ? -13.017 1.495 2.232 1.00 78.31 231 ALA A C 1
ATOM 1702 O O . ALA A 1 231 ? -13.962 1.377 1.452 1.00 78.31 231 ALA A O 1
ATOM 1703 N N . GLU A 1 232 ? -12.030 2.362 2.019 1.00 84.06 232 GLU A N 1
ATOM 1704 C CA . GLU A 1 232 ? -11.848 3.077 0.758 1.00 84.06 232 GLU A CA 1
ATOM 1705 C C . GLU A 1 232 ? -10.655 2.515 -0.018 1.00 84.06 232 GLU A C 1
ATOM 1707 O O . GLU A 1 232 ? -9.639 2.141 0.562 1.00 84.06 232 GLU A O 1
ATOM 1712 N N . SER A 1 233 ? -10.722 2.521 -1.350 1.00 86.44 233 SER A N 1
ATOM 1713 C CA . SER A 1 233 ? -9.561 2.156 -2.168 1.00 86.44 233 SER A CA 1
ATOM 1714 C C . SER A 1 233 ? -8.486 3.247 -2.111 1.00 86.44 233 SER A C 1
ATOM 1716 O O . SER A 1 233 ? -8.776 4.449 -2.195 1.00 86.44 233 SER A O 1
ATOM 1718 N N . LEU A 1 234 ? -7.214 2.827 -2.093 1.00 88.56 234 LEU A N 1
ATOM 1719 C CA . LEU A 1 234 ? -6.054 3.705 -2.300 1.00 88.56 234 LEU A CA 1
ATOM 1720 C C . LEU A 1 234 ? -6.152 4.520 -3.607 1.00 88.56 234 LEU A C 1
ATOM 1722 O O . LEU A 1 234 ? -5.484 5.549 -3.753 1.00 88.56 234 LEU A O 1
ATOM 1726 N N . GLY A 1 235 ? -6.969 4.068 -4.567 1.00 89.12 235 GLY A N 1
ATOM 1727 C CA . GLY A 1 235 ? -7.138 4.725 -5.860 1.00 89.12 235 GLY A CA 1
ATOM 1728 C C . GLY A 1 235 ? -5.869 4.659 -6.707 1.00 89.12 235 GLY A C 1
ATOM 1729 O O . GLY A 1 235 ? -5.602 5.573 -7.492 1.00 89.12 235 GLY A O 1
ATOM 1730 N N . LEU A 1 236 ? -5.061 3.610 -6.511 1.00 92.88 236 LEU A N 1
ATOM 1731 C CA . LEU A 1 236 ? -3.807 3.440 -7.226 1.00 92.88 236 LEU A CA 1
ATOM 1732 C C . LEU A 1 236 ? -4.085 3.230 -8.713 1.00 92.88 236 LEU A C 1
ATOM 1734 O O . LEU A 1 236 ? -4.701 2.250 -9.121 1.00 92.88 236 LEU A O 1
ATOM 1738 N N . THR A 1 237 ? -3.572 4.137 -9.532 1.00 91.94 237 THR A N 1
ATOM 1739 C CA . THR A 1 237 ? -3.566 3.992 -10.992 1.00 91.94 237 THR A CA 1
ATOM 1740 C C . THR A 1 237 ? -2.137 3.997 -11.494 1.00 91.94 237 THR A C 1
ATOM 1742 O O . THR A 1 237 ? -1.252 4.598 -10.881 1.00 91.94 237 THR A O 1
ATOM 1745 N N . VAL A 1 238 ? -1.897 3.281 -12.588 1.00 90.94 238 VAL A 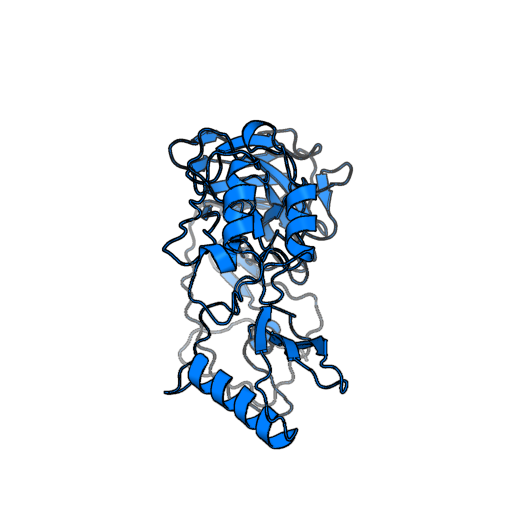N 1
ATOM 1746 C CA . VAL A 1 238 ? -0.567 3.120 -13.169 1.00 90.94 238 VAL A CA 1
ATOM 1747 C C . VAL A 1 238 ? -0.687 3.275 -14.676 1.00 90.94 238 VAL A C 1
ATOM 1749 O O . VAL A 1 238 ? -1.314 2.459 -15.345 1.00 90.94 238 VAL A O 1
ATOM 1752 N N . ASP A 1 239 ? -0.062 4.320 -15.204 1.00 89.56 239 ASP A N 1
ATOM 1753 C CA . ASP A 1 239 ? -0.178 4.734 -16.597 1.00 89.56 239 ASP A CA 1
ATOM 1754 C C . ASP A 1 239 ? 1.199 4.948 -17.232 1.00 89.56 239 ASP A C 1
ATOM 1756 O O . ASP A 1 239 ? 2.220 5.096 -16.558 1.00 89.56 239 ASP A O 1
ATOM 1760 N N . ASN A 1 240 ? 1.235 4.987 -18.568 1.00 88.81 240 ASN A N 1
ATOM 1761 C CA . ASN A 1 240 ? 2.424 5.346 -19.355 1.00 88.81 240 ASN A CA 1
ATOM 1762 C C . ASN A 1 240 ? 3.697 4.562 -18.980 1.00 88.81 240 ASN A C 1
ATOM 1764 O O . ASN A 1 240 ? 4.814 5.082 -19.087 1.00 88.81 240 ASN A O 1
ATOM 1768 N N . ALA A 1 241 ? 3.532 3.308 -18.562 1.00 90.06 241 ALA A N 1
ATOM 1769 C CA . ALA A 1 241 ? 4.622 2.459 -18.124 1.00 90.06 241 ALA A CA 1
ATOM 1770 C C . ALA A 1 241 ? 5.547 2.085 -19.286 1.00 90.06 241 ALA A C 1
ATOM 1772 O O . ALA A 1 241 ? 5.119 1.661 -20.360 1.00 90.06 241 ALA A O 1
ATOM 1773 N N . LYS A 1 242 ? 6.853 2.231 -19.066 1.00 89.94 242 LYS A N 1
ATOM 1774 C CA . LYS A 1 242 ? 7.894 1.893 -20.038 1.00 89.94 242 LYS A CA 1
ATOM 1775 C C . LYS A 1 242 ? 9.045 1.197 -19.354 1.00 89.94 242 LYS A C 1
ATOM 1777 O O . LYS A 1 242 ? 9.529 1.648 -18.316 1.00 89.94 242 LYS A O 1
ATOM 1782 N N . VAL A 1 243 ? 9.566 0.171 -20.010 1.00 91.44 243 VAL A N 1
ATOM 1783 C CA . VAL A 1 243 ? 10.792 -0.516 -19.612 1.00 91.44 243 VAL A CA 1
ATOM 1784 C C . VAL A 1 243 ? 11.884 -0.254 -20.643 1.00 91.44 243 VAL A C 1
ATOM 1786 O O . VAL A 1 243 ? 11.640 -0.184 -21.847 1.00 91.44 243 VAL A O 1
ATOM 1789 N N . MET A 1 244 ? 13.111 -0.055 -20.178 1.00 92.94 244 MET A N 1
ATOM 1790 C CA . MET A 1 244 ? 14.272 0.180 -21.024 1.00 92.94 244 MET A CA 1
ATOM 1791 C C . MET A 1 244 ? 15.228 -1.003 -20.919 1.00 92.94 244 MET A C 1
ATOM 1793 O O . MET A 1 244 ? 15.809 -1.271 -19.868 1.00 92.94 244 MET A O 1
ATOM 1797 N N . LEU A 1 245 ? 15.376 -1.718 -22.029 1.00 91.50 245 LEU A N 1
ATOM 1798 C CA . LEU A 1 245 ? 16.012 -3.026 -22.098 1.00 91.50 245 LEU A CA 1
ATOM 1799 C C . LEU A 1 245 ? 17.379 -2.944 -22.780 1.00 91.50 245 LEU A C 1
ATOM 1801 O O . LEU A 1 245 ? 17.529 -2.380 -23.870 1.00 91.50 245 LEU A O 1
ATOM 1805 N N . THR A 1 246 ? 18.399 -3.531 -22.161 1.00 89.50 246 THR A N 1
ATOM 1806 C CA . THR A 1 246 ? 19.760 -3.550 -22.703 1.00 89.50 246 THR A CA 1
ATOM 1807 C C . THR A 1 246 ? 19.777 -4.272 -24.049 1.00 89.50 246 THR A C 1
ATOM 1809 O O . THR A 1 246 ? 19.210 -5.351 -24.196 1.00 89.50 246 THR A O 1
ATOM 1812 N N . SER A 1 247 ? 20.452 -3.674 -25.038 1.00 79.62 247 SER A N 1
ATOM 1813 C CA . SER A 1 247 ? 20.553 -4.165 -26.428 1.00 79.62 247 SER A CA 1
ATOM 1814 C C . SER A 1 247 ? 19.251 -4.162 -27.236 1.00 79.62 247 SER A C 1
ATOM 1816 O O . SER A 1 247 ? 19.276 -4.544 -28.406 1.00 79.62 247 SER A O 1
ATOM 1818 N N . ILE A 1 248 ? 18.150 -3.692 -26.650 1.00 79.62 248 ILE A N 1
ATOM 1819 C CA . ILE A 1 248 ? 16.819 -3.693 -27.261 1.00 79.62 248 ILE A CA 1
ATOM 1820 C C . ILE A 1 248 ? 16.277 -2.259 -27.379 1.00 79.62 248 ILE A C 1
ATOM 1822 O O . ILE A 1 248 ? 15.872 -1.853 -28.465 1.00 79.62 248 ILE A O 1
ATOM 1826 N N . GLY A 1 249 ? 16.356 -1.462 -26.310 1.00 81.88 249 GLY A N 1
ATOM 1827 C CA . GLY A 1 249 ? 15.838 -0.092 -26.251 1.00 81.88 249 GLY A CA 1
ATOM 1828 C C . GLY A 1 249 ? 14.588 0.029 -25.377 1.00 81.88 249 GLY A C 1
ATOM 1829 O O . GLY A 1 249 ? 14.338 -0.814 -24.521 1.00 81.88 249 GLY A O 1
ATOM 1830 N N . THR A 1 250 ? 13.828 1.109 -25.556 1.00 84.44 250 THR A N 1
ATOM 1831 C CA . THR A 1 250 ? 12.611 1.386 -24.777 1.00 84.44 250 THR A CA 1
ATOM 1832 C C . THR A 1 250 ? 11.400 0.670 -25.367 1.00 84.44 250 THR A C 1
ATOM 1834 O O . THR A 1 250 ? 11.177 0.735 -26.574 1.00 84.44 250 THR A O 1
ATOM 1837 N N . VAL A 1 251 ? 10.615 0.038 -24.501 1.00 80.62 251 VAL A N 1
ATOM 1838 C CA . VAL A 1 251 ? 9.381 -0.682 -24.826 1.00 80.62 251 VAL A CA 1
ATOM 1839 C C . VAL A 1 251 ? 8.270 -0.165 -23.919 1.00 80.62 251 VAL A C 1
ATOM 1841 O O . VAL A 1 251 ? 8.515 0.087 -22.736 1.00 80.62 251 VAL A O 1
ATOM 1844 N N . ASP A 1 252 ? 7.070 0.004 -24.469 1.00 79.50 252 ASP A N 1
ATOM 1845 C CA . ASP A 1 252 ? 5.877 0.255 -23.661 1.00 79.50 252 ASP A CA 1
ATOM 1846 C C . ASP A 1 252 ? 5.533 -1.033 -22.905 1.00 79.50 252 ASP A C 1
ATOM 1848 O O . ASP A 1 252 ? 5.417 -2.105 -23.503 1.00 79.50 252 ASP A O 1
ATOM 1852 N N . ALA A 1 253 ? 5.457 -0.938 -21.583 1.00 74.12 253 ALA A N 1
ATOM 1853 C CA . ALA A 1 253 ? 5.171 -2.071 -20.722 1.00 74.12 253 ALA A CA 1
ATOM 1854 C C . ALA A 1 253 ? 3.668 -2.127 -20.449 1.00 74.12 253 ALA A C 1
ATOM 1856 O O . ALA A 1 253 ? 3.050 -1.101 -20.172 1.00 74.12 253 ALA A O 1
ATOM 1857 N N . ASP A 1 254 ? 3.098 -3.328 -20.492 1.00 65.62 254 ASP A N 1
ATOM 1858 C CA . ASP A 1 254 ? 1.788 -3.547 -19.882 1.00 65.62 254 ASP A CA 1
ATOM 1859 C C . ASP A 1 254 ? 1.924 -3.476 -18.372 1.00 65.62 254 ASP A C 1
ATOM 1861 O O . ASP A 1 254 ? 2.925 -3.931 -17.804 1.00 65.62 254 ASP A O 1
ATOM 1865 N N . ILE A 1 255 ? 0.868 -2.989 -17.742 1.00 66.75 255 ILE A N 1
ATOM 1866 C CA . ILE A 1 255 ? 0.678 -3.141 -16.311 1.00 66.75 255 ILE A CA 1
ATOM 1867 C C . ILE A 1 255 ? -0.232 -4.341 -16.121 1.00 66.75 255 ILE A C 1
ATOM 1869 O O . ILE A 1 255 ? -1.411 -4.315 -16.455 1.00 66.75 255 ILE A O 1
ATOM 1873 N N . THR A 1 256 ? 0.361 -5.430 -15.648 1.00 52.81 256 THR A N 1
ATOM 1874 C CA . THR A 1 256 ? -0.323 -6.721 -15.538 1.00 52.81 256 THR A CA 1
ATOM 1875 C C . THR A 1 256 ? -1.197 -6.828 -14.294 1.00 52.81 256 THR A C 1
ATOM 1877 O O . THR A 1 256 ? -2.180 -7.563 -14.314 1.00 52.81 256 THR A O 1
ATOM 1880 N N . SER A 1 257 ? -0.872 -6.068 -13.248 1.00 59.84 257 SER A N 1
ATOM 1881 C CA . SER A 1 257 ? -1.705 -5.874 -12.066 1.00 59.84 257 SER A CA 1
ATOM 1882 C C . SER A 1 257 ? -1.320 -4.577 -11.353 1.00 59.84 257 SER A C 1
ATOM 1884 O O . SER A 1 257 ? -0.153 -4.177 -11.319 1.00 59.84 257 SER A O 1
ATOM 1886 N N . THR A 1 258 ? -2.321 -3.909 -10.792 1.00 68.12 258 THR A N 1
ATOM 1887 C CA . THR A 1 258 ? -2.160 -2.823 -9.824 1.00 68.12 258 THR A CA 1
ATOM 1888 C C . THR A 1 258 ? -2.674 -3.333 -8.491 1.00 68.12 258 THR A C 1
ATOM 1890 O O . THR A 1 258 ? -3.743 -3.936 -8.458 1.00 68.12 258 THR A O 1
ATOM 1893 N N . ALA A 1 259 ? -1.919 -3.124 -7.414 1.00 73.50 259 ALA A N 1
ATOM 1894 C CA . ALA A 1 259 ? -2.390 -3.484 -6.083 1.00 73.50 259 ALA A CA 1
ATOM 1895 C C . ALA A 1 259 ? -3.659 -2.687 -5.759 1.00 73.50 259 ALA A C 1
ATOM 1897 O O . ALA A 1 259 ? -3.630 -1.455 -5.830 1.00 73.50 259 ALA A O 1
ATOM 1898 N N . ASP A 1 260 ? -4.734 -3.388 -5.412 1.00 76.56 260 ASP A N 1
ATOM 1899 C CA . ASP A 1 260 ? -5.879 -2.781 -4.745 1.00 76.56 260 ASP A CA 1
ATOM 1900 C C . ASP A 1 260 ? -5.648 -2.933 -3.245 1.00 76.56 260 ASP A C 1
ATOM 1902 O O . ASP A 1 260 ? -5.405 -4.038 -2.762 1.00 76.56 260 ASP A O 1
ATOM 1906 N N . VAL A 1 261 ? -5.580 -1.806 -2.544 1.00 81.75 261 VAL A N 1
ATOM 1907 C CA . VAL A 1 261 ? -5.280 -1.775 -1.113 1.00 81.75 261 VAL A CA 1
ATOM 1908 C C . VAL A 1 261 ? -6.454 -1.125 -0.420 1.00 81.75 261 VAL A C 1
ATOM 1910 O O . VAL A 1 261 ? -6.728 0.057 -0.660 1.00 81.75 261 VAL A O 1
ATOM 1913 N N . ASP A 1 262 ? -7.080 -1.883 0.472 1.00 82.81 262 ASP A N 1
ATOM 1914 C CA . ASP A 1 262 ? -8.178 -1.404 1.296 1.00 82.81 262 ASP A CA 1
ATOM 1915 C C . ASP A 1 262 ? -7.644 -0.494 2.397 1.00 82.81 262 ASP A C 1
ATOM 1917 O O . ASP A 1 262 ? -6.869 -0.903 3.270 1.00 82.81 262 ASP A O 1
ATOM 1921 N N . ILE A 1 263 ? -8.058 0.764 2.371 1.00 86.88 263 ILE A N 1
ATOM 1922 C CA . ILE A 1 263 ? -7.712 1.747 3.386 1.00 86.88 263 ILE A CA 1
ATOM 1923 C C . ILE A 1 263 ? -8.862 1.821 4.377 1.00 86.88 263 ILE A C 1
ATOM 1925 O O . ILE A 1 263 ? -9.996 2.097 4.008 1.00 86.88 263 ILE A O 1
ATOM 1929 N N . TRP A 1 264 ? -8.561 1.579 5.647 1.00 85.44 264 TRP A N 1
ATOM 1930 C CA . TRP A 1 264 ? -9.541 1.578 6.728 1.00 85.44 264 TRP A CA 1
ATOM 1931 C C . TRP A 1 264 ? -9.356 2.780 7.643 1.00 85.44 264 TRP A C 1
ATOM 1933 O O . TRP A 1 264 ? -8.223 3.133 7.988 1.00 85.44 264 TRP A O 1
ATOM 1943 N N . GLY A 1 265 ? -10.470 3.348 8.107 1.00 86.06 265 GLY A N 1
ATOM 1944 C CA . GLY A 1 265 ? -10.469 4.332 9.187 1.00 86.06 265 GLY A CA 1
ATOM 1945 C C . GLY A 1 265 ? -9.824 3.789 10.467 1.00 86.06 265 GLY A C 1
ATOM 1946 O O . GLY A 1 265 ? -9.740 2.575 10.705 1.00 86.06 265 GLY A O 1
ATOM 1947 N N . VAL A 1 266 ? -9.351 4.672 11.341 1.00 88.88 266 VAL A N 1
ATOM 1948 C CA . VAL A 1 266 ? -8.791 4.238 12.629 1.00 88.88 266 VAL A CA 1
ATOM 1949 C C . VAL A 1 266 ? -9.894 4.026 13.655 1.00 88.88 266 VAL A C 1
ATOM 1951 O O . VAL A 1 266 ? -10.161 4.891 14.472 1.00 88.88 266 VAL A O 1
ATOM 1954 N N . ALA A 1 267 ? -10.474 2.826 13.707 1.00 86.62 267 ALA A N 1
ATOM 1955 C CA . ALA A 1 267 ? -11.573 2.510 14.633 1.00 86.62 267 ALA A CA 1
ATOM 1956 C C . ALA A 1 267 ? -11.283 2.793 16.131 1.00 86.62 267 ALA A C 1
ATOM 1958 O O . ALA A 1 267 ? -12.199 2.961 16.935 1.00 86.62 267 ALA A O 1
ATOM 1959 N N . TYR A 1 268 ? -10.007 2.857 16.532 1.00 90.12 268 TYR A N 1
ATOM 1960 C CA . TYR A 1 268 ? -9.613 3.265 17.886 1.00 90.12 268 TYR A CA 1
ATOM 1961 C C . TYR A 1 268 ? -9.838 4.763 18.172 1.00 90.12 268 TYR A C 1
ATOM 1963 O O . TYR A 1 268 ? -9.958 5.141 19.337 1.00 90.12 268 TYR A O 1
ATOM 1971 N N . ASP A 1 269 ? -9.851 5.596 17.134 1.00 90.75 269 ASP A N 1
ATOM 1972 C CA . ASP A 1 269 ? -10.091 7.043 17.133 1.00 90.75 269 ASP A CA 1
ATOM 1973 C C . ASP A 1 269 ? -11.528 7.336 16.684 1.00 90.75 269 ASP A C 1
ATOM 1975 O O . ASP A 1 269 ? -11.787 8.068 15.742 1.00 90.75 269 ASP A O 1
ATOM 1979 N N . VAL A 1 270 ? -12.488 6.685 17.332 1.00 87.19 270 VAL A N 1
ATOM 1980 C CA . VAL A 1 270 ? -13.893 6.630 16.899 1.00 87.19 270 VAL A CA 1
ATOM 1981 C C . VAL A 1 270 ? -14.606 7.988 16.846 1.00 87.19 270 VAL A C 1
ATOM 1983 O O . VAL A 1 270 ? -15.694 8.089 16.289 1.00 87.19 270 VAL A O 1
ATOM 1986 N N . ASN A 1 271 ? -14.051 9.031 17.467 1.00 87.88 271 ASN A N 1
ATOM 1987 C CA . ASN A 1 271 ? -14.581 10.391 17.357 1.00 87.88 271 ASN A CA 1
ATOM 1988 C C . ASN A 1 271 ? -13.954 11.213 16.208 1.00 87.88 271 ASN A C 1
ATOM 1990 O O . ASN A 1 271 ? -14.316 12.385 16.068 1.00 87.88 271 ASN A O 1
ATOM 1994 N N . ASP A 1 272 ? -13.022 10.611 15.461 1.00 88.25 272 ASP A N 1
ATOM 1995 C CA . ASP A 1 272 ? -12.287 11.166 14.322 1.00 88.25 272 ASP A CA 1
ATOM 1996 C C . ASP A 1 272 ? -11.583 12.513 14.619 1.00 88.25 272 ASP A C 1
ATOM 1998 O O . ASP A 1 272 ? -11.589 13.455 13.823 1.00 88.25 272 ASP A O 1
ATOM 2002 N N . ASP A 1 273 ? -10.999 12.661 15.820 1.00 90.44 273 ASP A N 1
ATOM 2003 C CA . ASP A 1 273 ? -10.251 13.864 16.228 1.00 90.44 273 ASP A CA 1
ATOM 2004 C C . ASP A 1 273 ? -8.727 13.772 15.998 1.00 90.44 273 ASP A C 1
ATOM 2006 O O . ASP A 1 273 ? -7.967 14.719 16.277 1.00 90.44 273 ASP A O 1
ATOM 2010 N N . GLY A 1 274 ? -8.282 12.652 15.427 1.00 90.88 274 GLY A N 1
ATOM 2011 C CA . GLY A 1 274 ? -6.902 12.324 15.111 1.00 90.88 274 GLY A CA 1
ATOM 2012 C C . GLY A 1 274 ? -6.112 11.783 16.305 1.00 90.88 274 GLY A C 1
ATOM 2013 O O . GLY A 1 274 ? -4.871 11.756 16.227 1.00 90.88 274 GLY A O 1
ATOM 2014 N N . LYS A 1 275 ? -6.758 11.435 17.433 1.00 93.19 275 LYS A N 1
ATOM 2015 C CA . LYS A 1 275 ? -6.101 11.039 18.692 1.00 93.19 275 LYS A CA 1
ATOM 2016 C C . LYS A 1 275 ? -6.925 10.052 19.520 1.00 93.19 275 LYS A C 1
ATOM 2018 O O . LYS A 1 275 ? -7.875 10.404 20.205 1.00 93.19 275 LYS A O 1
ATOM 2023 N N . ILE A 1 276 ? -6.328 8.887 19.750 1.00 94.44 276 ILE A N 1
ATOM 2024 C CA . ILE A 1 276 ? -6.908 7.855 20.614 1.00 94.44 276 ILE A CA 1
ATOM 2025 C C . ILE A 1 276 ? -6.820 8.291 22.086 1.00 94.44 276 ILE A C 1
ATOM 2027 O O . ILE A 1 276 ? -5.743 8.283 22.699 1.00 94.44 276 ILE A O 1
ATOM 2031 N N . SER A 1 277 ? -7.950 8.681 22.672 1.00 95.44 277 SER A N 1
ATOM 2032 C CA . SER A 1 277 ? -8.026 9.416 23.936 1.00 95.44 277 SER A CA 1
ATOM 2033 C C . SER A 1 277 ? -9.175 8.961 24.854 1.00 95.44 277 SER A C 1
ATOM 2035 O O . SER A 1 277 ? -9.850 7.959 24.635 1.00 95.44 277 SER A O 1
ATOM 2037 N N . LEU A 1 278 ? -9.397 9.677 25.968 1.00 96.38 278 LEU A N 1
ATOM 2038 C CA . LEU A 1 278 ? -10.526 9.383 26.865 1.00 96.38 278 LEU A CA 1
ATOM 2039 C C . LEU A 1 278 ? -11.892 9.660 26.225 1.00 96.38 278 LEU A C 1
ATOM 2041 O O . LEU A 1 278 ? -12.890 9.148 26.730 1.00 96.38 278 LEU A O 1
ATOM 2045 N N . ALA A 1 279 ? -11.949 10.487 25.179 1.00 94.38 279 ALA A N 1
ATOM 2046 C CA . ALA A 1 279 ? -13.187 10.731 24.452 1.00 94.38 279 ALA A CA 1
ATOM 2047 C C . ALA A 1 279 ? -13.631 9.458 23.713 1.00 94.38 279 ALA A C 1
ATOM 2049 O O . ALA A 1 279 ? -14.779 9.040 23.863 1.00 94.38 279 ALA A O 1
ATOM 2050 N N . ASP A 1 280 ? -12.688 8.771 23.069 1.00 94.06 280 ASP A N 1
ATOM 2051 C CA . ASP A 1 280 ? -12.904 7.506 22.352 1.00 94.06 280 ASP A CA 1
ATOM 2052 C C . ASP A 1 280 ? -13.229 6.374 23.318 1.00 94.06 280 ASP A C 1
ATOM 2054 O O . ASP A 1 280 ? -14.169 5.609 23.113 1.00 94.06 280 ASP A O 1
ATOM 2058 N N . TYR A 1 281 ? -12.547 6.340 24.468 1.00 95.38 281 TYR A N 1
ATOM 2059 C CA . TYR A 1 281 ? -12.917 5.427 25.549 1.00 95.38 281 TYR A CA 1
ATOM 2060 C C . TYR A 1 281 ? -14.358 5.653 26.033 1.00 95.38 281 TYR A C 1
ATOM 2062 O O . TYR A 1 281 ? -15.055 4.705 26.392 1.00 95.38 281 TYR A O 1
ATOM 2070 N N . GLY A 1 282 ? -14.822 6.906 26.049 1.00 93.75 282 GLY A N 1
ATOM 2071 C CA . GLY A 1 282 ? -16.205 7.237 26.375 1.00 93.75 282 GLY A CA 1
ATOM 2072 C C . GLY A 1 282 ? -17.199 6.534 25.452 1.00 93.75 282 GLY A C 1
ATOM 2073 O O . GLY A 1 282 ? -18.179 5.984 25.951 1.00 93.75 282 GLY A O 1
ATOM 2074 N N . GLN A 1 283 ? -16.911 6.498 24.148 1.00 89.94 283 GLN A N 1
ATOM 2075 C CA . GLN A 1 283 ? -17.704 5.782 23.141 1.00 89.94 283 GLN A CA 1
ATOM 2076 C C . GLN A 1 283 ? -17.564 4.262 23.286 1.00 89.94 283 GLN A C 1
ATOM 2078 O O . GLN A 1 283 ? -18.557 3.545 23.297 1.00 89.94 283 GLN A O 1
ATOM 2083 N N . PHE A 1 284 ? -16.356 3.760 23.545 1.00 92.69 284 PHE A N 1
ATOM 2084 C CA . PHE A 1 284 ? -16.143 2.341 23.839 1.00 92.69 284 PHE A CA 1
ATOM 2085 C C . PHE A 1 284 ? -17.029 1.834 24.991 1.00 92.69 284 PHE A C 1
ATOM 2087 O O . PHE A 1 284 ? -17.645 0.772 24.911 1.00 92.69 284 PHE A O 1
ATOM 2094 N N . VAL A 1 285 ? -17.152 2.618 26.066 1.00 94.19 285 VAL A N 1
ATOM 2095 C CA . VAL A 1 285 ? -17.984 2.264 27.226 1.00 94.19 285 VAL A CA 1
ATOM 2096 C C . VAL A 1 285 ? -19.478 2.202 26.885 1.00 94.19 285 VAL A C 1
ATOM 2098 O O . VAL A 1 285 ? -20.191 1.422 27.516 1.00 94.19 285 VAL A O 1
ATOM 2101 N N . THR A 1 286 ? -19.972 2.984 25.916 1.00 91.25 286 THR A N 1
ATOM 2102 C CA . THR A 1 286 ? -21.383 2.897 25.491 1.00 91.25 286 THR A CA 1
ATOM 2103 C C . THR A 1 286 ? -21.654 1.636 24.671 1.00 91.25 286 THR A C 1
ATOM 2105 O O . THR A 1 286 ? -22.764 1.103 24.732 1.00 91.25 286 THR A O 1
ATOM 2108 N N . ALA A 1 287 ? -20.643 1.135 23.957 1.00 89.25 287 ALA A N 1
ATOM 2109 C CA . ALA A 1 287 ? -20.724 -0.089 23.170 1.00 89.25 287 ALA A CA 1
ATOM 2110 C C . ALA A 1 287 ? -20.437 -1.368 23.978 1.00 89.25 287 ALA A C 1
ATOM 2112 O O . ALA A 1 287 ? -20.859 -2.456 23.590 1.00 89.25 287 ALA A O 1
ATOM 2113 N N . TYR A 1 288 ? -19.759 -1.254 25.123 1.00 93.12 288 TYR A N 1
ATOM 2114 C CA . TYR A 1 288 ? -19.296 -2.398 25.904 1.00 93.12 288 TYR A CA 1
ATOM 2115 C C . TYR A 1 288 ? -20.413 -3.387 26.272 1.00 93.12 288 TYR A C 1
ATOM 2117 O O . TYR A 1 288 ? -21.405 -3.051 26.924 1.00 93.12 288 TYR A O 1
ATOM 2125 N N . GLY A 1 289 ? -20.202 -4.652 25.916 1.00 88.75 289 GLY A N 1
ATOM 2126 C CA . GLY A 1 289 ? -21.120 -5.756 26.161 1.00 88.75 289 GLY A CA 1
ATOM 2127 C C . GLY A 1 289 ? -22.237 -5.900 25.127 1.00 88.75 289 GLY A C 1
ATOM 2128 O O . GLY A 1 289 ? -23.045 -6.819 25.282 1.00 88.75 289 GLY A O 1
ATOM 2129 N N . ARG A 1 290 ? -22.292 -5.041 24.102 1.00 85.19 290 ARG A N 1
ATOM 2130 C CA . ARG A 1 290 ? -23.235 -5.148 22.979 1.00 85.19 290 ARG A CA 1
ATOM 2131 C C . ARG A 1 290 ? -22.679 -6.080 21.902 1.00 85.19 290 ARG A C 1
ATOM 2133 O O . ARG A 1 290 ? -21.468 -6.151 21.715 1.00 85.19 290 ARG A O 1
ATOM 2140 N N . SER A 1 291 ? -23.585 -6.783 21.227 1.00 78.00 291 SER A N 1
ATOM 2141 C CA . SER A 1 291 ? -23.269 -7.629 20.075 1.00 78.00 291 SER A CA 1
ATOM 2142 C C . SER A 1 291 ? -23.235 -6.787 18.798 1.00 78.00 291 SER A C 1
ATOM 2144 O O . SER A 1 291 ? -24.183 -6.027 18.557 1.00 78.00 291 SER A O 1
ATOM 2146 N N . SER A 1 292 ? -22.158 -6.929 18.020 1.00 71.94 292 SER A N 1
ATOM 2147 C CA . SER A 1 292 ? -21.998 -6.385 16.661 1.00 71.94 292 SER A CA 1
ATOM 2148 C C . SER A 1 292 ? -22.761 -7.215 15.617 1.00 71.94 292 SER A C 1
ATOM 2150 O O . SER A 1 292 ? -22.942 -6.763 14.494 1.00 71.94 292 SER A O 1
ATOM 2152 N N . LEU A 1 293 ? -23.256 -8.401 15.994 1.00 62.94 293 LEU A N 1
ATOM 2153 C CA . LEU A 1 293 ? -24.011 -9.311 15.121 1.00 62.94 293 LEU A CA 1
ATOM 2154 C C . LEU A 1 293 ? -25.527 -9.085 15.199 1.00 62.94 293 LEU A C 1
ATOM 2156 O O . LEU A 1 293 ? -26.242 -9.229 14.215 1.00 62.94 293 LEU A O 1
ATOM 2160 N N . GLU A 1 294 ? -26.034 -8.735 16.383 1.00 53.88 294 GLU A N 1
ATOM 2161 C CA . GLU A 1 294 ? -27.476 -8.563 16.620 1.00 53.88 294 GLU A CA 1
ATOM 2162 C C . GLU A 1 294 ? -27.972 -7.142 16.313 1.00 53.88 294 GLU A C 1
ATOM 2164 O O . GLU A 1 294 ? -29.177 -6.912 16.187 1.00 53.88 294 GLU A O 1
ATOM 2169 N N . ASN A 1 295 ? -27.061 -6.167 16.247 1.00 52.38 295 ASN A N 1
ATOM 2170 C CA . ASN A 1 295 ? -27.386 -4.755 16.087 1.00 52.38 295 ASN A CA 1
ATOM 2171 C C . ASN A 1 295 ? -26.715 -4.208 14.828 1.00 52.38 295 ASN A C 1
ATOM 2173 O O . ASN A 1 295 ? -25.494 -4.223 14.741 1.00 52.38 295 ASN A O 1
ATOM 2177 N N . ASN A 1 296 ? -27.509 -3.643 13.914 1.00 57.59 296 ASN A N 1
ATOM 2178 C CA . ASN A 1 296 ? -27.010 -2.854 12.783 1.00 57.59 296 ASN A CA 1
ATOM 2179 C C . ASN A 1 296 ? -26.556 -1.464 13.268 1.00 57.59 296 ASN A C 1
ATOM 2181 O O . ASN A 1 296 ? -27.190 -0.454 12.966 1.00 57.59 296 ASN A O 1
ATOM 2185 N N . ASP A 1 297 ? -25.562 -1.445 14.154 1.00 70.12 297 ASP A N 1
ATOM 2186 C CA . ASP A 1 297 ? -24.995 -0.249 14.776 1.00 70.12 297 ASP A CA 1
ATOM 2187 C C . ASP A 1 297 ? -23.512 -0.169 14.389 1.00 70.12 297 ASP A C 1
ATOM 2189 O O . ASP A 1 297 ? -22.692 -0.931 14.914 1.00 70.12 297 ASP A O 1
ATOM 2193 N N . GLY A 1 298 ? -23.189 0.743 13.465 1.00 70.44 298 GLY A N 1
ATOM 2194 C CA . GLY A 1 298 ? -21.840 0.927 12.923 1.00 70.44 298 GLY A CA 1
ATOM 2195 C C . GLY A 1 298 ? -20.800 1.206 14.008 1.00 70.44 298 GLY A C 1
ATOM 2196 O O . GLY A 1 298 ? -19.688 0.680 13.955 1.00 70.44 298 GLY A O 1
ATOM 2197 N N . LEU A 1 299 ? -21.188 1.904 15.084 1.00 77.19 299 LEU A N 1
ATOM 2198 C CA . LEU A 1 299 ? -20.321 2.139 16.238 1.00 77.19 299 LEU A CA 1
ATOM 2199 C C . LEU A 1 299 ? -19.961 0.833 16.962 1.00 77.19 299 LEU A C 1
ATOM 2201 O O . LEU A 1 299 ? -18.822 0.653 17.390 1.00 77.19 299 LEU A O 1
ATOM 2205 N N . VAL A 1 300 ? -20.913 -0.088 17.133 1.00 79.81 300 VAL A N 1
ATOM 2206 C CA . VAL A 1 300 ? -20.644 -1.379 17.793 1.00 79.81 300 VAL A CA 1
ATOM 2207 C C . VAL A 1 300 ? -19.768 -2.264 16.908 1.00 79.81 300 VAL A C 1
ATOM 2209 O O . VAL A 1 300 ? -18.867 -2.913 17.433 1.00 79.81 300 VAL A O 1
ATOM 2212 N N . ALA A 1 301 ? -19.994 -2.255 15.592 1.00 76.56 301 ALA A N 1
ATOM 2213 C CA . ALA A 1 301 ? -19.169 -2.986 14.633 1.00 76.56 301 ALA A CA 1
ATOM 2214 C C . ALA A 1 301 ? -17.723 -2.462 14.595 1.00 76.56 301 ALA A C 1
ATOM 2216 O O . ALA A 1 301 ? -16.785 -3.250 14.669 1.00 76.56 301 ALA A O 1
ATOM 2217 N N . ALA A 1 302 ? -17.528 -1.140 14.571 1.00 78.75 302 ALA A N 1
ATOM 2218 C CA . ALA A 1 302 ? -16.197 -0.532 14.573 1.00 78.75 302 ALA A CA 1
ATOM 2219 C C . ALA A 1 302 ? -15.414 -0.812 15.872 1.00 78.75 302 ALA A C 1
ATOM 2221 O O . ALA A 1 302 ? -14.193 -0.956 15.850 1.00 78.75 302 ALA A O 1
ATOM 2222 N N . LEU A 1 303 ? -16.102 -0.898 17.016 1.00 86.94 303 LEU A N 1
ATOM 2223 C CA . LEU A 1 303 ? -15.474 -1.086 18.331 1.00 86.94 303 LEU A CA 1
ATOM 2224 C C . LEU A 1 303 ? -15.242 -2.555 18.724 1.00 86.94 303 LEU A C 1
ATOM 2226 O O . LEU A 1 303 ? -14.595 -2.817 19.743 1.00 86.94 303 LEU A O 1
ATOM 2230 N N . ASP A 1 304 ? -15.747 -3.503 17.938 1.00 83.06 304 ASP A N 1
ATOM 2231 C CA . ASP A 1 304 ? -15.434 -4.933 18.024 1.00 83.06 304 ASP A CA 1
ATOM 2232 C C . ASP A 1 304 ? -14.105 -5.201 17.295 1.00 83.06 304 ASP A C 1
ATOM 2234 O O . ASP A 1 304 ? -14.048 -5.804 16.225 1.00 83.06 304 ASP A O 1
ATOM 2238 N N . PHE A 1 305 ? -13.012 -4.658 17.844 1.00 83.75 305 PHE A N 1
ATOM 2239 C CA . PHE A 1 305 ? -11.691 -4.624 17.206 1.00 83.75 305 PHE A CA 1
ATOM 2240 C C . PHE A 1 305 ? -11.115 -6.005 16.912 1.00 83.75 305 PHE A C 1
ATOM 2242 O O . PHE A 1 305 ? -10.361 -6.177 15.949 1.00 83.75 305 PHE A O 1
ATOM 2249 N N . ASP A 1 306 ? -11.390 -6.974 17.783 1.00 77.06 306 ASP A N 1
ATOM 2250 C CA . ASP A 1 306 ? -10.999 -8.355 17.545 1.00 77.06 306 ASP A CA 1
ATOM 2251 C C . ASP A 1 306 ? -12.062 -9.147 16.784 1.00 77.06 306 ASP A C 1
ATOM 2253 O O . ASP A 1 306 ? -11.794 -10.286 16.400 1.00 77.06 306 ASP A O 1
ATOM 2257 N N . ASN A 1 307 ? -13.191 -8.511 16.481 1.00 72.62 307 ASN A N 1
ATOM 2258 C CA . ASN A 1 307 ? -14.209 -8.968 15.558 1.00 72.62 307 ASN A CA 1
ATOM 2259 C C . ASN A 1 307 ? -14.809 -10.319 15.969 1.00 72.62 307 ASN A C 1
ATOM 2261 O O . ASN A 1 307 ? -15.014 -11.211 15.135 1.00 72.62 307 ASN A O 1
ATOM 2265 N N . ASN A 1 308 ? -15.008 -10.492 17.281 1.00 72.00 308 ASN A N 1
ATOM 2266 C CA . ASN A 1 308 ? -15.534 -11.710 17.896 1.00 72.00 308 ASN A CA 1
ATOM 2267 C C . ASN A 1 308 ? -17.069 -11.714 18.024 1.00 72.00 308 ASN A C 1
ATOM 2269 O O . ASN A 1 308 ? -17.629 -12.622 18.638 1.00 72.00 308 ASN A O 1
ATOM 2273 N N . GLY A 1 309 ? -17.740 -10.702 17.471 1.00 73.38 309 GLY A N 1
ATOM 2274 C CA . GLY A 1 309 ? -19.185 -10.535 17.539 1.00 73.38 309 GLY A CA 1
ATOM 2275 C C . GLY A 1 309 ? -19.652 -9.700 18.733 1.00 73.38 309 GLY A C 1
ATOM 2276 O O . GLY A 1 309 ? -20.858 -9.495 18.905 1.00 73.38 309 GLY A O 1
ATOM 2277 N N . LYS A 1 310 ? -18.742 -9.229 19.596 1.00 81.75 310 LYS A N 1
ATOM 2278 C CA . LYS A 1 310 ? -19.094 -8.512 20.821 1.00 81.75 310 LYS A CA 1
ATOM 2279 C C . LYS A 1 310 ? -17.972 -7.619 21.338 1.00 81.75 310 LYS A C 1
ATOM 2281 O O . LYS A 1 310 ? -16.908 -8.084 21.726 1.00 81.75 310 LYS A O 1
ATOM 2286 N N . VAL A 1 311 ? -18.319 -6.363 21.605 1.00 87.94 311 VAL A N 1
ATOM 2287 C CA . VAL A 1 311 ? -17.413 -5.424 22.278 1.00 87.94 311 VAL A CA 1
ATOM 2288 C C . VAL A 1 311 ? -17.180 -5.855 23.731 1.00 87.94 311 VAL A C 1
ATOM 2290 O O . VAL A 1 311 ? -18.104 -5.868 24.554 1.00 87.94 311 VAL A O 1
ATOM 2293 N N . GLY A 1 312 ? -15.941 -6.194 24.083 1.00 90.25 312 GLY A N 1
ATOM 2294 C CA . GLY A 1 312 ? -15.593 -6.796 25.367 1.00 90.25 312 GLY A CA 1
ATOM 2295 C C . GLY A 1 312 ? -14.214 -6.424 25.917 1.00 90.25 312 GLY A C 1
ATOM 2296 O O . GLY A 1 312 ? -13.588 -5.430 25.561 1.00 90.25 312 GLY A O 1
ATOM 2297 N N . LEU A 1 313 ? -13.734 -7.213 26.887 1.00 90.62 313 LEU A N 1
ATOM 2298 C CA . LEU A 1 313 ? -12.438 -6.958 27.538 1.00 90.62 313 LEU A CA 1
ATOM 2299 C C . LEU A 1 313 ? -11.246 -7.141 26.593 1.00 90.62 313 LEU A C 1
ATOM 2301 O O . LEU A 1 313 ? -10.198 -6.540 26.832 1.00 90.62 313 LEU A O 1
ATOM 2305 N N . SER A 1 314 ? -11.397 -7.981 25.569 1.00 88.06 314 SER A N 1
ATOM 2306 C CA . SER A 1 314 ? -10.371 -8.199 24.550 1.00 88.06 314 SER A CA 1
ATOM 2307 C C . SER A 1 314 ? -10.161 -6.922 23.735 1.00 88.06 314 SER A C 1
ATOM 2309 O O . SER A 1 314 ? -9.050 -6.389 23.715 1.00 88.06 314 SER A O 1
ATOM 2311 N N . ASP A 1 315 ? -11.249 -6.335 23.228 1.00 90.38 315 ASP A N 1
ATOM 2312 C CA . ASP A 1 315 ? -11.254 -5.055 22.507 1.00 90.38 315 ASP A CA 1
ATOM 2313 C C . ASP A 1 315 ? -10.688 -3.924 23.361 1.00 90.38 315 ASP A C 1
ATOM 2315 O O . ASP A 1 315 ? -9.827 -3.160 22.921 1.00 90.38 315 ASP A O 1
ATOM 2319 N N . PHE A 1 316 ? -11.063 -3.873 24.642 1.00 94.12 316 PHE A N 1
ATOM 2320 C CA . PHE A 1 316 ? -10.481 -2.903 25.568 1.00 94.12 316 PHE A CA 1
ATOM 2321 C C . PHE A 1 316 ? -8.956 -3.060 25.698 1.00 94.12 316 PHE A C 1
ATOM 2323 O O . PHE A 1 316 ? -8.224 -2.072 25.790 1.00 94.12 316 PHE A O 1
ATOM 2330 N N . GLY A 1 317 ? -8.450 -4.295 25.686 1.00 91.88 317 GLY A N 1
ATOM 2331 C CA . GLY A 1 317 ? -7.016 -4.569 25.670 1.00 91.88 317 GLY A CA 1
ATOM 2332 C C . GLY A 1 317 ? -6.312 -3.981 24.443 1.00 91.88 317 GLY A C 1
ATOM 2333 O O . GLY A 1 317 ? -5.202 -3.458 24.571 1.00 91.88 317 GLY A O 1
ATOM 2334 N N . PHE A 1 318 ? -6.944 -4.021 23.268 1.00 88.62 318 PHE A N 1
ATOM 2335 C CA . PHE A 1 318 ? -6.420 -3.408 22.040 1.00 88.62 318 PHE A CA 1
ATOM 2336 C C . PHE A 1 318 ? -6.502 -1.884 22.070 1.00 88.62 318 PHE A C 1
ATOM 2338 O O . PHE A 1 318 ? -5.523 -1.211 21.737 1.00 88.62 318 PHE A O 1
ATOM 2345 N N . PHE A 1 319 ? -7.605 -1.338 22.577 1.00 93.56 319 PHE A N 1
ATOM 2346 C CA . PHE A 1 319 ? -7.738 0.095 22.812 1.00 93.56 319 PHE A CA 1
ATOM 2347 C C . PHE A 1 319 ? -6.589 0.629 23.682 1.00 93.56 319 PHE A C 1
ATOM 2349 O O . PHE A 1 319 ? -5.896 1.574 23.310 1.00 93.56 319 PHE A O 1
ATOM 2356 N N . VAL A 1 320 ? -6.310 -0.025 24.816 1.00 94.06 320 VAL A N 1
ATOM 2357 C CA . VAL A 1 320 ? -5.237 0.381 25.743 1.00 94.06 320 VAL A CA 1
ATOM 2358 C C . VAL A 1 320 ? -3.849 0.327 25.094 1.00 94.06 320 VAL A C 1
ATOM 2360 O O . VAL A 1 320 ? -3.005 1.166 25.406 1.00 94.06 320 VAL A O 1
ATOM 2363 N N . GLN A 1 321 ? -3.596 -0.618 24.186 1.00 93.19 321 GLN A N 1
ATOM 2364 C CA . GLN A 1 321 ? -2.318 -0.714 23.463 1.00 93.19 321 GLN A CA 1
ATOM 2365 C C . GLN A 1 321 ? -2.092 0.437 22.475 1.00 93.19 321 GLN A C 1
ATOM 2367 O O . GLN A 1 321 ? -0.944 0.757 22.150 1.00 93.19 321 GLN A O 1
ATOM 2372 N N . ASN A 1 322 ? -3.170 1.060 22.003 1.00 93.69 322 ASN A N 1
ATOM 2373 C CA . ASN A 1 322 ? -3.119 2.179 21.069 1.00 93.69 322 ASN A CA 1
ATOM 2374 C C . ASN A 1 322 ? -3.408 3.538 21.721 1.00 93.69 322 ASN A C 1
ATOM 2376 O O . ASN A 1 322 ? -3.160 4.573 21.110 1.00 93.69 322 ASN A O 1
ATOM 2380 N N . TYR A 1 323 ? -3.848 3.550 22.979 1.00 94.62 323 TYR A N 1
ATOM 2381 C CA . TYR A 1 323 ? -4.159 4.762 23.724 1.00 94.62 323 TYR A CA 1
ATOM 2382 C C . TYR A 1 323 ? -2.997 5.769 23.746 1.00 94.62 323 TYR A C 1
ATOM 2384 O O . TYR A 1 323 ? -1.860 5.442 24.096 1.00 94.62 323 TYR A O 1
ATOM 2392 N N . GLY A 1 324 ? -3.303 7.027 23.424 1.00 93.69 324 GLY A N 1
ATOM 2393 C CA . GLY A 1 324 ? -2.353 8.137 23.367 1.00 93.69 324 GLY A CA 1
ATOM 2394 C C . GLY A 1 324 ? -1.599 8.274 22.042 1.00 93.69 324 GLY A C 1
ATOM 2395 O O . GLY A 1 324 ? -0.873 9.257 21.875 1.00 93.69 324 GLY A O 1
ATOM 2396 N N . LYS A 1 325 ? -1.764 7.334 21.102 1.00 94.12 325 LYS A N 1
ATOM 2397 C CA . LYS A 1 325 ? -1.272 7.489 19.727 1.00 94.12 325 LYS A CA 1
ATOM 2398 C C . LYS A 1 325 ? -2.144 8.488 18.967 1.00 94.12 325 LYS A C 1
ATOM 2400 O O . LYS A 1 325 ? -3.307 8.704 19.302 1.00 94.12 325 LYS A O 1
ATOM 2405 N N . ASN A 1 326 ? -1.555 9.120 17.963 1.00 90.94 326 ASN A N 1
ATOM 2406 C CA . ASN A 1 326 ? -2.212 10.129 17.142 1.00 90.94 326 ASN A CA 1
ATOM 2407 C C . ASN A 1 326 ? -1.646 10.125 15.718 1.00 90.94 326 ASN A C 1
ATOM 2409 O O . ASN A 1 326 ? -0.493 9.722 15.519 1.00 90.94 326 ASN A O 1
ATOM 2413 N N . LYS A 1 327 ? -2.442 10.627 14.766 1.00 89.19 327 LYS A N 1
ATOM 2414 C CA . LYS A 1 327 ? -2.092 10.716 13.337 1.00 89.19 327 LYS A CA 1
ATOM 2415 C C . LYS A 1 327 ? -0.803 11.514 13.109 1.00 89.19 327 LYS A C 1
ATOM 2417 O O . LYS A 1 327 ? 0.075 11.101 12.361 1.00 89.19 327 LYS A O 1
ATOM 2422 N N . ALA A 1 328 ? -0.644 12.636 13.816 1.00 84.00 328 ALA A N 1
ATOM 2423 C CA . ALA A 1 328 ? 0.460 13.576 13.601 1.00 84.00 328 ALA A CA 1
ATOM 2424 C C . ALA A 1 328 ? 1.852 13.019 13.946 1.00 84.00 328 ALA A C 1
ATOM 2426 O O . ALA A 1 328 ? 2.841 13.449 13.353 1.00 84.00 328 ALA A O 1
ATOM 2427 N N . ASP A 1 329 ? 1.936 12.076 14.882 1.00 79.19 329 ASP A N 1
ATOM 2428 C CA . ASP A 1 329 ? 3.202 11.472 15.298 1.00 79.19 329 ASP A CA 1
ATOM 2429 C C . ASP A 1 329 ? 3.599 10.257 14.435 1.00 79.19 329 ASP A C 1
ATOM 2431 O O . ASP A 1 329 ? 4.629 9.636 14.709 1.00 79.19 329 ASP A O 1
ATOM 2435 N N . GLY A 1 330 ? 2.799 9.891 13.420 1.00 67.25 330 GLY A N 1
ATOM 2436 C CA . GLY A 1 330 ? 3.057 8.729 12.556 1.00 67.25 330 GLY A CA 1
ATOM 2437 C C . GLY A 1 330 ? 3.165 7.423 13.348 1.00 67.25 330 GLY A C 1
ATOM 2438 O O . GLY A 1 330 ? 4.003 6.567 13.061 1.00 67.25 330 GLY A O 1
ATOM 2439 N N . SER A 1 331 ? 2.394 7.313 14.432 1.00 72.19 331 SER A N 1
ATOM 2440 C CA . SER A 1 331 ? 2.492 6.194 15.365 1.00 72.19 331 SER A CA 1
ATOM 2441 C C . SER A 1 331 ? 1.905 4.929 14.752 1.00 72.19 331 SER A C 1
ATOM 2443 O O . SER A 1 331 ? 0.700 4.865 14.539 1.00 72.19 331 SER A O 1
ATOM 2445 N N . SER A 1 332 ? 2.724 3.888 14.570 1.00 79.88 332 SER A N 1
ATOM 2446 C CA . SER A 1 332 ? 2.234 2.582 14.118 1.00 79.88 332 SER A CA 1
ATOM 2447 C C . SER A 1 332 ? 1.193 2.039 15.093 1.00 79.88 332 SER A C 1
ATOM 2449 O O . SER A 1 332 ? 1.462 1.835 16.288 1.00 79.88 332 SER A O 1
ATOM 2451 N N . LEU A 1 333 ? -0.012 1.817 14.587 1.00 87.25 333 LEU A N 1
ATOM 2452 C CA . LEU A 1 333 ? -1.102 1.226 15.342 1.00 87.25 333 LEU A CA 1
ATOM 2453 C C . LEU A 1 333 ? -0.919 -0.292 15.415 1.00 87.25 333 LEU A C 1
ATOM 2455 O O . LEU A 1 333 ? -0.320 -0.918 14.545 1.00 87.25 333 LEU A O 1
ATOM 2459 N N . ILE A 1 334 ? -1.382 -0.880 16.512 1.00 85.50 334 ILE A N 1
ATOM 2460 C CA . ILE A 1 334 ? -1.379 -2.326 16.707 1.00 85.50 334 ILE A CA 1
ATOM 2461 C C . ILE A 1 334 ? -2.789 -2.795 16.401 1.00 85.50 334 ILE A C 1
ATOM 2463 O O . ILE A 1 334 ? -3.721 -2.490 17.145 1.00 85.50 334 ILE A O 1
ATOM 2467 N N . TYR A 1 335 ? -2.925 -3.529 15.311 1.00 79.38 335 TYR A N 1
ATOM 2468 C CA . TYR A 1 335 ? -4.158 -4.189 14.917 1.00 79.38 335 TYR A CA 1
ATOM 2469 C C . TYR A 1 335 ? -4.025 -5.693 15.125 1.00 79.38 335 TYR A C 1
ATOM 2471 O O . TYR A 1 335 ? -2.916 -6.237 15.116 1.00 79.38 335 TYR A O 1
ATOM 2479 N N . ARG A 1 336 ? -5.153 -6.376 15.316 1.00 71.69 336 ARG A N 1
ATOM 2480 C CA . ARG A 1 336 ? -5.188 -7.834 15.189 1.00 71.69 336 ARG A CA 1
ATOM 2481 C C . ARG A 1 336 ? -5.158 -8.192 13.701 1.00 71.69 336 ARG A C 1
ATOM 2483 O O . ARG A 1 336 ? -5.660 -7.429 12.884 1.00 71.69 336 ARG A O 1
ATOM 2490 N N . GLU A 1 337 ? -4.625 -9.362 13.349 1.00 57.81 337 GLU A N 1
ATOM 2491 C CA . GLU A 1 337 ? -4.614 -9.854 11.955 1.00 57.81 337 GLU A CA 1
ATOM 2492 C C . GLU A 1 337 ? -6.017 -9.913 11.319 1.00 57.81 337 GLU A C 1
ATOM 2494 O O . GLU A 1 337 ? -6.151 -9.851 10.103 1.00 57.81 337 GLU A O 1
ATOM 2499 N N . GLN A 1 338 ? -7.065 -9.983 12.143 1.00 57.34 338 GLN A N 1
ATOM 2500 C CA . GLN A 1 338 ? -8.468 -10.010 11.725 1.00 57.34 338 GLN A CA 1
ATOM 2501 C C . GLN A 1 338 ? -9.199 -8.659 11.822 1.00 57.34 338 GLN A C 1
ATOM 2503 O O . GLN A 1 338 ? -10.416 -8.625 11.671 1.00 57.34 338 GLN A O 1
ATOM 2508 N N . PHE A 1 339 ? -8.482 -7.556 12.070 1.00 61.28 339 PHE A N 1
ATOM 2509 C CA . PHE A 1 339 ? -9.078 -6.219 12.190 1.00 61.28 339 PHE A CA 1
ATOM 2510 C C . PHE A 1 339 ? -9.807 -5.780 10.913 1.00 61.28 339 PHE A C 1
ATOM 2512 O O . PHE A 1 339 ? -10.926 -5.295 10.986 1.00 61.28 339 PHE A O 1
ATOM 2519 N N . THR A 1 340 ? -9.218 -6.015 9.741 1.00 48.88 340 THR A N 1
ATOM 2520 C CA . THR A 1 340 ? -9.829 -5.676 8.442 1.00 48.88 340 THR A CA 1
ATOM 2521 C C . THR A 1 340 ? -10.843 -6.684 7.950 1.00 48.88 340 THR A C 1
ATOM 2523 O O . THR A 1 340 ? -11.378 -6.560 6.857 1.00 48.88 340 THR A O 1
ATOM 2526 N N . ARG A 1 341 ? -11.162 -7.684 8.770 1.00 50.22 341 ARG A N 1
ATOM 2527 C CA . ARG A 1 341 ? -12.125 -8.725 8.417 1.00 50.22 341 ARG A CA 1
ATOM 2528 C C . ARG A 1 341 ? -13.532 -8.358 8.870 1.00 50.22 341 ARG A C 1
ATOM 2530 O O . ARG A 1 341 ? -14.300 -9.246 9.237 1.00 50.22 341 ARG A O 1
ATOM 2537 N N . THR A 1 342 ? -13.861 -7.065 8.889 1.00 40.69 342 THR A N 1
ATOM 2538 C CA . THR A 1 342 ? -15.202 -6.553 9.214 1.00 40.69 342 THR A CA 1
ATOM 2539 C C . THR A 1 342 ? -16.068 -6.427 7.961 1.00 40.69 342 THR A C 1
ATOM 2541 O O . THR A 1 342 ? -16.918 -5.560 7.908 1.00 40.69 342 THR A O 1
ATOM 2544 N N . TRP A 1 343 ? -15.894 -7.306 6.967 1.00 40.53 343 TRP A N 1
ATOM 2545 C CA . TRP A 1 343 ? -16.993 -8.148 6.488 1.00 40.53 343 TRP A CA 1
ATOM 2546 C C . TRP A 1 343 ? -16.495 -9.312 5.625 1.00 40.53 343 TRP A C 1
ATOM 2548 O O . TRP A 1 343 ? -15.323 -9.481 5.303 1.00 40.53 343 TRP A O 1
ATOM 2558 N N . LEU A 1 344 ? -17.456 -10.160 5.340 1.00 38.41 344 LEU A N 1
ATOM 2559 C CA . LEU A 1 344 ? -17.456 -11.315 4.484 1.00 38.41 344 LEU A CA 1
ATOM 2560 C C . LEU A 1 344 ? -17.645 -10.867 3.031 1.00 38.41 344 LEU A C 1
ATOM 2562 O O . LEU A 1 344 ? -18.767 -10.560 2.638 1.00 38.41 344 LEU A O 1
ATOM 2566 N N . GLY A 1 345 ? -16.576 -10.883 2.240 1.00 31.47 345 GLY A N 1
ATOM 2567 C CA . GLY A 1 345 ? -16.674 -10.844 0.780 1.00 31.47 345 GLY A CA 1
ATOM 2568 C C . GLY A 1 345 ? -16.603 -9.476 0.124 1.00 31.47 345 GLY A C 1
ATOM 2569 O O . GLY A 1 345 ? -17.292 -8.531 0.499 1.00 31.47 345 GLY A O 1
ATOM 2570 N N . SER A 1 346 ? -15.879 -9.463 -0.998 1.00 34.53 346 SER A N 1
ATOM 2571 C CA . SER A 1 346 ? -16.408 -8.934 -2.255 1.00 34.53 346 SER A CA 1
ATOM 2572 C C . SER A 1 346 ? -17.903 -9.258 -2.383 1.00 34.53 346 SER A C 1
ATOM 2574 O O . SER A 1 346 ? -18.398 -10.224 -1.805 1.00 34.53 346 SER A O 1
ATOM 2576 N N . ASN A 1 347 ? -18.646 -8.441 -3.129 1.00 40.78 347 ASN A N 1
ATOM 2577 C CA . ASN A 1 347 ? -20.057 -8.679 -3.429 1.00 40.78 347 ASN A CA 1
ATOM 2578 C C . ASN A 1 347 ? -20.243 -10.155 -3.850 1.00 40.78 347 ASN A C 1
ATOM 2580 O O . ASN A 1 347 ? -19.876 -10.512 -4.968 1.00 40.78 347 ASN A O 1
ATOM 2584 N N . ILE A 1 348 ? -20.731 -11.025 -2.951 1.00 49.38 348 ILE A N 1
ATOM 2585 C CA . ILE A 1 348 ? -20.959 -12.433 -3.287 1.00 49.38 348 ILE A CA 1
ATOM 2586 C C . ILE A 1 348 ? -22.157 -12.434 -4.230 1.00 49.38 348 ILE A C 1
ATOM 2588 O O . ILE A 1 348 ? -23.314 -12.391 -3.801 1.00 49.38 348 ILE A O 1
ATOM 2592 N N . GLU A 1 349 ? -21.881 -12.448 -5.531 1.00 50.09 349 GLU A N 1
ATOM 2593 C CA . GLU A 1 349 ? -22.885 -12.742 -6.539 1.00 50.09 349 GLU A CA 1
ATOM 2594 C C . GLU A 1 349 ? -23.205 -14.230 -6.456 1.00 50.09 349 GLU A C 1
ATOM 2596 O O . GLU A 1 349 ? -22.477 -15.095 -6.935 1.00 50.09 349 GLU A O 1
ATOM 2601 N N . LEU A 1 350 ? -24.323 -14.536 -5.807 1.00 52.09 350 LEU A N 1
ATOM 2602 C CA . LEU A 1 350 ? -24.885 -15.870 -5.867 1.00 52.09 350 LEU A CA 1
ATOM 2603 C C . LEU A 1 350 ? -25.497 -16.103 -7.248 1.00 52.09 350 LEU A C 1
ATOM 2605 O O . LEU A 1 350 ? -26.360 -15.345 -7.698 1.00 52.09 350 LEU A O 1
ATOM 2609 N N . ASP A 1 351 ? -25.136 -17.218 -7.874 1.00 52.91 351 ASP A N 1
ATOM 2610 C CA . ASP A 1 351 ? -25.856 -17.745 -9.028 1.00 52.91 351 ASP A CA 1
ATOM 2611 C C . ASP A 1 351 ? -27.242 -18.252 -8.584 1.00 52.91 351 ASP A C 1
ATOM 2613 O O . ASP A 1 351 ? -27.443 -19.424 -8.256 1.00 52.91 351 ASP A O 1
ATOM 2617 N N . GLY A 1 352 ? -28.236 -17.362 -8.543 1.00 63.06 352 GLY A N 1
ATOM 2618 C CA . GLY A 1 352 ? -29.588 -17.745 -8.149 1.00 63.06 352 GLY A CA 1
ATOM 2619 C C . GLY A 1 352 ? -30.513 -16.591 -7.764 1.00 63.06 352 GLY A C 1
ATOM 2620 O O . GLY A 1 352 ? -30.132 -15.426 -7.803 1.00 63.06 352 GLY A O 1
ATOM 2621 N N . PRO A 1 353 ? -31.778 -16.902 -7.428 1.00 69.50 353 PRO A N 1
ATOM 2622 C CA . PRO A 1 353 ? -32.748 -15.906 -6.976 1.00 69.50 353 PRO A CA 1
ATOM 2623 C C . PRO A 1 353 ? -32.611 -15.549 -5.487 1.00 69.50 353 PRO A C 1
ATOM 2625 O O . PRO A 1 353 ? -33.274 -14.613 -5.039 1.00 69.50 353 PRO A O 1
ATOM 2628 N N . ASP A 1 354 ? -31.833 -16.324 -4.730 1.00 64.25 354 ASP A N 1
ATOM 2629 C CA . ASP A 1 354 ? -31.710 -16.211 -3.280 1.00 64.25 354 ASP A CA 1
ATOM 2630 C C . ASP A 1 354 ? -30.592 -15.228 -2.907 1.00 64.25 354 ASP A C 1
ATOM 2632 O O . ASP A 1 354 ? -29.572 -15.137 -3.586 1.00 64.25 354 ASP A O 1
ATOM 2636 N N . THR A 1 355 ? -30.782 -14.480 -1.822 1.00 56.81 355 THR A N 1
ATOM 2637 C CA . THR A 1 355 ? -29.764 -13.563 -1.293 1.00 56.81 355 THR A CA 1
ATOM 2638 C C . THR A 1 355 ? -28.736 -14.305 -0.438 1.00 56.81 355 THR A C 1
ATOM 2640 O O . THR A 1 355 ? -29.028 -15.369 0.112 1.00 56.81 355 THR A O 1
ATOM 2643 N N . LEU A 1 356 ? -27.548 -13.714 -0.253 1.00 56.94 356 LEU A N 1
ATOM 2644 C CA . LEU A 1 356 ? -26.507 -14.250 0.636 1.00 56.94 356 LEU A CA 1
ATOM 2645 C C . LEU A 1 356 ? -27.055 -14.546 2.033 1.00 56.94 356 LEU A C 1
ATOM 2647 O O . LEU A 1 356 ? -26.863 -15.643 2.551 1.00 56.94 356 LEU A O 1
ATOM 2651 N N . GLN A 1 357 ? -27.830 -13.613 2.589 1.00 55.44 357 GLN A N 1
ATOM 2652 C CA . GLN A 1 357 ? -28.483 -13.796 3.882 1.00 55.44 357 GLN A CA 1
ATOM 2653 C C . GLN A 1 357 ? -29.426 -15.008 3.892 1.00 55.44 357 GLN A C 1
ATOM 2655 O O . GLN A 1 357 ? -29.419 -15.774 4.845 1.00 55.44 357 GLN A O 1
ATOM 2660 N N . GLN A 1 358 ? -30.209 -15.232 2.831 1.00 60.22 358 GLN A N 1
ATOM 2661 C CA . GLN A 1 358 ? -31.132 -16.373 2.760 1.00 60.22 358 GLN A CA 1
ATOM 2662 C C . GLN A 1 358 ? -30.397 -17.714 2.700 1.00 60.22 358 GLN A C 1
ATOM 2664 O O . GLN A 1 358 ? -30.827 -18.678 3.337 1.00 60.22 358 GLN A O 1
ATOM 2669 N N . VAL A 1 359 ? -29.296 -17.779 1.950 1.00 64.25 359 VAL A N 1
ATOM 2670 C CA . VAL A 1 359 ? -28.440 -18.971 1.892 1.00 64.25 359 VAL A CA 1
ATOM 2671 C C . VAL A 1 359 ? -27.776 -19.213 3.246 1.00 64.25 359 VAL A C 1
ATOM 2673 O O . VAL A 1 359 ? -27.763 -20.345 3.732 1.00 64.25 359 VAL A O 1
ATOM 2676 N N . PHE A 1 360 ? -27.286 -18.151 3.880 1.00 65.88 360 PHE A N 1
ATOM 2677 C CA . PHE A 1 360 ? -26.606 -18.220 5.164 1.00 65.88 360 PHE A CA 1
ATOM 2678 C C . PHE A 1 360 ? -27.545 -18.637 6.303 1.00 65.88 360 PHE A C 1
ATOM 2680 O O . PHE A 1 360 ? -27.269 -19.617 6.995 1.00 65.88 360 PHE A O 1
ATOM 2687 N N . ASP A 1 361 ? -28.707 -17.992 6.425 1.00 65.31 361 ASP A N 1
ATOM 2688 C CA . ASP A 1 361 ? -29.753 -18.347 7.392 1.00 65.31 361 ASP A CA 1
ATOM 2689 C C . ASP A 1 361 ? -30.172 -19.810 7.232 1.00 65.31 361 ASP A C 1
ATOM 2691 O O . ASP A 1 361 ? -30.384 -20.532 8.211 1.00 65.31 361 ASP A O 1
ATOM 2695 N N . LYS A 1 362 ? -30.268 -20.276 5.979 1.00 74.75 362 LYS A N 1
ATOM 2696 C CA . LYS A 1 362 ? -30.620 -21.661 5.686 1.00 74.75 362 LYS A CA 1
ATOM 2697 C C . LYS A 1 362 ? -29.519 -22.634 6.109 1.00 74.75 362 LYS A C 1
ATOM 2699 O O . LYS A 1 362 ? -29.839 -23.656 6.714 1.00 74.75 362 LYS A O 1
ATOM 2704 N N . ALA A 1 363 ? -28.255 -22.322 5.833 1.00 70.25 363 ALA A N 1
ATOM 2705 C CA . ALA A 1 363 ? -27.117 -23.149 6.227 1.00 70.25 363 ALA A CA 1
ATOM 2706 C C . ALA A 1 363 ? -26.983 -23.248 7.756 1.00 70.25 363 ALA A C 1
ATOM 2708 O O . ALA A 1 363 ? -26.840 -24.348 8.294 1.00 70.25 363 ALA A O 1
ATOM 2709 N N . VAL A 1 364 ? -27.109 -22.119 8.459 1.00 71.88 364 VAL A N 1
ATOM 2710 C CA . VAL A 1 364 ? -27.078 -22.059 9.928 1.00 71.88 364 VAL A CA 1
ATOM 2711 C C . VAL A 1 364 ? -28.249 -22.845 10.526 1.00 71.88 364 VAL A C 1
ATOM 2713 O O . VAL A 1 364 ? -28.046 -23.650 11.436 1.00 71.88 364 VAL A O 1
ATOM 2716 N N . SER A 1 365 ? -29.458 -22.693 9.976 1.00 72.38 365 SER A N 1
ATOM 2717 C CA . SER A 1 365 ? -30.632 -23.468 10.394 1.00 72.38 365 SER A CA 1
ATOM 2718 C C . SER A 1 365 ? -30.450 -24.974 10.171 1.00 72.38 365 SER A C 1
ATOM 2720 O O . SER A 1 365 ? -30.799 -25.761 11.049 1.00 72.38 365 SER A O 1
ATOM 2722 N N . ASP A 1 366 ? -29.883 -25.396 9.037 1.00 74.00 366 ASP A N 1
ATOM 2723 C CA . ASP A 1 366 ? -29.635 -26.817 8.758 1.00 74.00 366 ASP A CA 1
ATOM 2724 C C . ASP A 1 366 ? -28.603 -27.418 9.721 1.00 74.00 366 ASP A C 1
ATOM 2726 O O . ASP A 1 366 ? -28.724 -28.577 10.128 1.00 74.00 366 ASP A O 1
ATOM 2730 N N . TRP A 1 367 ? -27.601 -26.635 10.128 1.00 70.06 367 TRP A N 1
ATOM 2731 C CA . TRP A 1 367 ? -26.634 -27.049 11.143 1.00 70.06 367 TRP A CA 1
ATOM 2732 C C . TRP A 1 367 ? -27.254 -27.158 12.534 1.00 70.06 367 TRP A C 1
ATOM 2734 O O . TRP A 1 367 ? -27.012 -28.153 13.219 1.00 70.06 367 TRP A O 1
ATOM 2744 N N . GLN A 1 368 ? -28.088 -26.194 12.930 1.00 74.62 368 GLN A N 1
ATOM 2745 C CA . GLN A 1 368 ? -28.831 -26.246 14.194 1.00 74.62 368 GLN A CA 1
ATOM 2746 C C . GLN A 1 368 ? -29.702 -27.503 14.272 1.00 74.62 368 GLN A C 1
ATOM 2748 O O . GLN A 1 368 ? -29.627 -28.248 15.252 1.00 74.62 368 GLN A O 1
ATOM 2753 N N . ASP A 1 369 ? -30.449 -27.791 13.203 1.00 77.12 369 ASP A N 1
ATOM 2754 C CA . ASP A 1 369 ? -31.296 -28.979 13.103 1.00 77.12 369 ASP A CA 1
ATOM 2755 C C . ASP A 1 369 ? -30.471 -30.275 13.163 1.00 77.12 369 ASP A C 1
ATOM 2757 O O . ASP A 1 369 ? -30.839 -31.227 13.858 1.00 77.12 369 ASP A O 1
ATOM 2761 N N . ALA A 1 370 ? -29.339 -30.327 12.453 1.00 73.62 370 ALA A N 1
ATOM 2762 C CA . ALA A 1 370 ? -28.476 -31.506 12.406 1.00 73.62 370 ALA A CA 1
ATOM 2763 C C . ALA A 1 370 ? -27.791 -31.804 13.750 1.00 73.62 370 ALA A C 1
ATOM 2765 O O . ALA A 1 370 ? -27.547 -32.970 14.075 1.00 73.62 370 ALA A O 1
ATOM 2766 N N . LEU A 1 371 ? -27.475 -30.762 14.520 1.00 70.12 371 LEU A N 1
ATOM 2767 C CA . LEU A 1 371 ? -26.733 -30.857 15.778 1.00 70.12 371 LEU A CA 1
ATOM 2768 C C . LEU A 1 371 ? -27.648 -30.830 17.010 1.00 70.12 371 LEU A C 1
ATOM 2770 O O . LEU A 1 371 ? -27.184 -31.087 18.121 1.00 70.12 371 LEU A O 1
ATOM 2774 N N . GLY A 1 372 ? -28.953 -30.618 16.807 1.00 72.75 372 GLY A N 1
ATOM 2775 C CA . GLY A 1 372 ? -29.958 -30.599 17.865 1.00 72.75 372 GLY A CA 1
ATOM 2776 C C . GLY A 1 372 ? -29.787 -29.415 18.814 1.00 72.75 372 GLY A C 1
ATOM 2777 O O . GLY A 1 372 ? -30.032 -29.560 20.012 1.00 72.75 372 GLY A O 1
ATOM 2778 N N . TRP A 1 373 ? -29.314 -28.281 18.298 1.00 76.69 373 TRP A N 1
ATOM 2779 C CA . TRP A 1 373 ? -29.131 -27.060 19.073 1.00 76.69 373 TRP A CA 1
ATOM 2780 C C . TRP A 1 373 ? -30.471 -26.357 19.283 1.00 76.69 373 TRP A C 1
ATOM 2782 O O . TRP A 1 373 ? -31.222 -26.141 18.337 1.00 76.69 373 TRP A O 1
ATOM 2792 N N . GLU A 1 374 ? -30.782 -26.023 20.537 1.00 66.31 374 GLU A N 1
ATOM 2793 C CA . GLU A 1 374 ? -31.985 -25.247 20.875 1.00 66.31 374 GLU A CA 1
ATOM 2794 C C . GLU A 1 374 ? -31.754 -23.735 20.741 1.00 66.31 374 GLU A C 1
ATOM 2796 O O . GLU A 1 374 ? -32.708 -22.996 20.512 1.00 66.31 374 GLU A O 1
ATOM 2801 N N . GLU A 1 375 ? -30.498 -23.294 20.847 1.00 59.50 375 GLU A N 1
ATOM 2802 C CA . GLU A 1 375 ? -30.084 -21.899 20.702 1.00 59.50 375 GLU A CA 1
ATOM 2803 C C . GLU A 1 375 ? -29.270 -21.725 19.414 1.00 59.50 375 GLU A C 1
ATOM 2805 O O . GLU A 1 375 ? -28.487 -22.618 19.060 1.00 59.50 375 GLU A O 1
ATOM 2810 N N . PRO A 1 376 ? -29.442 -20.605 18.696 1.00 58.72 376 PRO A N 1
ATOM 2811 C CA . PRO A 1 376 ? -28.719 -20.376 17.467 1.00 58.72 376 PRO A CA 1
ATOM 2812 C C . PRO A 1 376 ? -27.222 -20.195 17.719 1.00 58.72 376 PRO A C 1
ATOM 2814 O O . PRO A 1 376 ? -26.817 -19.511 18.654 1.00 58.72 376 PRO A O 1
ATOM 2817 N N . ILE A 1 377 ? -26.399 -20.808 16.864 1.00 62.84 377 ILE A N 1
ATOM 2818 C CA . ILE A 1 377 ? -24.992 -20.422 16.765 1.00 62.84 377 ILE A CA 1
ATOM 2819 C C . ILE A 1 377 ? -24.884 -19.154 15.951 1.00 62.84 377 ILE A C 1
ATOM 2821 O O . ILE A 1 377 ? -25.366 -19.099 14.818 1.00 62.84 377 ILE A O 1
ATOM 2825 N N . ASP A 1 378 ? -24.148 -18.208 16.511 1.00 63.81 378 ASP A N 1
ATOM 2826 C CA . ASP A 1 378 ? -23.651 -17.063 15.782 1.00 63.81 378 ASP A CA 1
ATOM 2827 C C . ASP A 1 378 ? -22.473 -17.515 14.912 1.00 63.81 378 ASP A C 1
ATOM 2829 O O . ASP A 1 378 ? -21.400 -17.888 15.396 1.00 63.81 378 ASP A O 1
ATOM 2833 N N . VAL A 1 379 ? -22.693 -17.550 13.601 1.00 61.91 379 VAL A N 1
ATOM 2834 C CA . VAL A 1 379 ? -21.642 -17.838 12.626 1.00 61.91 379 VAL A CA 1
ATOM 2835 C C . VAL A 1 379 ? -21.306 -16.536 11.932 1.00 61.91 379 VAL A C 1
ATOM 2837 O O . VAL A 1 379 ? -22.170 -15.898 11.337 1.00 61.91 379 VAL A O 1
ATOM 2840 N N . LYS A 1 380 ? -20.035 -16.161 11.979 1.00 61.75 380 LYS A N 1
ATOM 2841 C CA . LYS A 1 380 ? -19.495 -15.147 11.089 1.00 61.75 380 LYS A CA 1
ATOM 2842 C C . LYS A 1 380 ? -18.902 -15.859 9.894 1.00 61.75 380 LYS A C 1
ATOM 2844 O O . LYS A 1 380 ? -18.092 -16.756 10.082 1.00 61.75 380 LYS A O 1
ATOM 2849 N N . LEU A 1 381 ? -19.275 -15.474 8.686 1.00 57.12 381 LEU A N 1
ATOM 2850 C CA . LEU A 1 381 ? -18.543 -15.912 7.509 1.00 57.12 381 LEU A CA 1
ATOM 2851 C C . LEU A 1 381 ? -17.501 -14.817 7.152 1.00 57.12 381 LEU A C 1
ATOM 2853 O O . LEU A 1 381 ? -17.640 -13.649 7.512 1.00 57.12 381 LEU A O 1
ATOM 2857 N N . VAL A 1 382 ? -16.407 -15.200 6.515 1.00 53.66 382 VAL A N 1
ATOM 2858 C CA . VAL A 1 382 ? -15.306 -14.365 6.031 1.00 53.66 382 VAL A CA 1
ATOM 2859 C C . VAL A 1 382 ? -15.008 -14.875 4.628 1.00 53.66 382 VAL A C 1
ATOM 2861 O O . VAL A 1 382 ? -15.128 -16.070 4.391 1.00 53.66 382 VAL A O 1
ATOM 2864 N N . VAL A 1 383 ? -14.641 -14.009 3.696 1.00 51.81 383 VAL A N 1
ATOM 2865 C CA . VAL A 1 383 ? -14.155 -14.438 2.377 1.00 51.81 383 VAL A CA 1
ATOM 2866 C C . VAL A 1 383 ? -12.705 -14.014 2.272 1.00 51.81 383 VAL A C 1
ATOM 2868 O O . VAL A 1 383 ? -12.353 -12.929 2.742 1.00 51.81 383 VAL A O 1
ATOM 2871 N N . LYS A 1 384 ? -11.861 -14.888 1.745 1.00 48.22 384 LYS A N 1
ATOM 2872 C CA . LYS A 1 384 ? -10.423 -14.695 1.660 1.00 48.22 384 LYS A CA 1
ATOM 2873 C C . LYS A 1 384 ? -9.892 -15.536 0.508 1.00 48.22 384 LYS A C 1
ATOM 2875 O O . LYS A 1 384 ? -10.089 -16.736 0.564 1.00 48.22 384 LYS A O 1
ATOM 2880 N N . ASP A 1 385 ? -9.123 -14.940 -0.393 1.00 55.53 385 ASP A N 1
ATOM 2881 C CA . ASP A 1 385 ? -8.339 -15.681 -1.385 1.00 55.53 385 ASP A CA 1
ATOM 2882 C C . ASP A 1 385 ? -7.335 -16.618 -0.676 1.00 55.53 385 ASP A C 1
ATOM 2884 O O . ASP A 1 385 ? -6.436 -16.197 0.073 1.00 55.53 385 ASP A O 1
ATOM 2888 N N . PHE A 1 386 ? -7.532 -17.922 -0.836 1.00 51.56 386 PHE A N 1
ATOM 2889 C CA . PHE A 1 386 ? -6.623 -18.972 -0.386 1.00 51.56 386 PHE A CA 1
ATOM 2890 C C . PHE A 1 386 ? -5.705 -19.477 -1.513 1.00 51.56 386 PHE A C 1
ATOM 2892 O O . PHE A 1 386 ? -4.852 -20.344 -1.262 1.00 51.56 386 PHE A O 1
ATOM 2899 N N . GLY A 1 387 ? -5.840 -18.942 -2.726 1.00 62.56 387 GLY A N 1
ATOM 2900 C CA . GLY A 1 387 ? -5.275 -19.468 -3.961 1.00 62.56 387 GLY A CA 1
ATOM 2901 C C . GLY A 1 387 ? -5.806 -20.868 -4.293 1.00 62.56 387 GLY A C 1
ATOM 2902 O O . GLY A 1 387 ? -6.724 -21.380 -3.671 1.00 62.56 387 GLY A O 1
ATOM 2903 N N . ASP A 1 388 ? -5.142 -21.579 -5.209 1.00 62.03 388 ASP A N 1
ATOM 2904 C CA . ASP A 1 388 ? -5.639 -22.843 -5.796 1.00 62.03 388 ASP A CA 1
ATOM 2905 C C . ASP A 1 388 ? -5.823 -24.056 -4.833 1.00 62.03 388 ASP A C 1
ATOM 2907 O O . ASP A 1 388 ? -5.990 -25.196 -5.287 1.00 62.03 388 ASP A O 1
ATOM 2911 N N . ALA A 1 389 ? -5.673 -23.897 -3.515 1.00 58.22 389 ALA A N 1
ATOM 2912 C CA . ALA A 1 389 ? -5.442 -25.008 -2.590 1.00 58.22 389 ALA A CA 1
ATOM 2913 C C . ALA A 1 389 ? -6.505 -25.212 -1.500 1.00 58.22 389 ALA A C 1
ATOM 2915 O O . ALA A 1 389 ? -6.562 -26.319 -0.945 1.00 58.22 389 ALA A O 1
ATOM 2916 N N . GLN A 1 390 ? -7.316 -24.209 -1.150 1.00 67.56 390 GLN A N 1
ATOM 2917 C CA . GLN A 1 390 ? -8.194 -24.307 0.018 1.00 67.56 390 GLN A CA 1
ATOM 2918 C C . GLN A 1 390 ? -9.491 -23.507 -0.135 1.00 67.56 390 GLN A C 1
ATOM 2920 O O . GLN A 1 390 ? -9.526 -22.324 0.118 1.00 67.56 390 GLN A O 1
ATOM 2925 N N . LEU A 1 391 ? -10.608 -24.215 -0.307 1.00 69.00 391 LEU A N 1
ATOM 2926 C CA . LEU A 1 391 ? -11.945 -23.616 -0.465 1.00 69.00 391 LEU A CA 1
ATOM 2927 C C . LEU A 1 391 ? -12.518 -22.933 0.802 1.00 69.00 391 LEU A C 1
ATOM 2929 O O . LEU A 1 391 ? -13.660 -22.476 0.810 1.00 69.00 391 LEU A O 1
ATOM 2933 N N . GLY A 1 392 ? -11.785 -22.962 1.919 1.00 69.31 392 GLY A N 1
ATOM 2934 C CA . GLY A 1 392 ? -12.218 -22.389 3.192 1.00 69.31 392 GLY A CA 1
ATOM 2935 C C . GLY A 1 392 ? -11.699 -23.087 4.455 1.00 69.31 392 GLY A C 1
ATOM 2936 O O . GLY A 1 392 ? -11.028 -24.122 4.420 1.00 69.31 392 GLY A O 1
ATOM 2937 N N . GLU A 1 393 ? -12.023 -22.516 5.612 1.00 69.69 393 GLU A N 1
ATOM 2938 C CA . GLU A 1 393 ? -11.753 -23.030 6.960 1.00 69.69 393 GLU A CA 1
ATOM 2939 C C . GLU A 1 393 ? -12.862 -22.640 7.938 1.00 69.69 393 GLU A C 1
ATOM 2941 O O . GLU A 1 393 ? -13.642 -21.733 7.680 1.00 69.69 393 GLU A O 1
ATOM 2946 N N . ALA A 1 394 ? -12.936 -23.319 9.082 1.00 71.12 394 ALA A N 1
ATOM 2947 C CA . ALA A 1 394 ? -13.847 -22.948 10.157 1.00 71.12 394 ALA A CA 1
ATOM 2948 C C . ALA A 1 394 ? -13.131 -22.990 11.511 1.00 71.12 394 ALA A C 1
ATOM 2950 O O . ALA A 1 394 ? -12.466 -23.975 11.843 1.00 71.12 394 ALA A O 1
ATOM 2951 N N . GLU A 1 395 ? -13.311 -21.943 12.309 1.00 67.69 395 GLU A N 1
ATOM 2952 C CA . GLU A 1 395 ? -12.780 -21.797 13.658 1.00 67.69 395 GLU A CA 1
ATOM 2953 C C . GLU A 1 395 ? -13.925 -21.654 14.665 1.00 67.69 395 GLU A C 1
ATOM 2955 O O . GLU A 1 395 ? -14.823 -20.834 14.500 1.00 67.69 395 GLU A O 1
ATOM 2960 N N . LEU A 1 396 ? -13.891 -22.445 15.739 1.00 72.38 396 LEU A N 1
ATOM 2961 C CA . LEU A 1 396 ? -14.819 -22.306 16.861 1.00 72.38 396 LEU A CA 1
ATOM 2962 C C . LEU A 1 396 ? -14.175 -21.443 17.939 1.00 72.38 396 LEU A C 1
ATOM 2964 O O . LEU A 1 396 ? -13.143 -21.812 18.499 1.00 72.38 396 LEU A O 1
ATOM 2968 N N . LEU A 1 397 ? -14.813 -20.323 18.255 1.00 62.19 397 LEU A N 1
ATOM 2969 C CA . LEU A 1 397 ? -14.256 -19.312 19.149 1.00 62.19 397 LEU A CA 1
ATOM 2970 C C . LEU A 1 397 ? -14.897 -19.321 20.535 1.00 62.19 397 LEU A C 1
ATOM 2972 O O . LEU A 1 397 ? -14.248 -18.953 21.515 1.00 62.19 397 LEU A O 1
ATOM 2976 N N . GLN A 1 398 ? -16.139 -19.792 20.648 1.00 64.31 398 GLN A N 1
ATOM 2977 C CA . GLN A 1 398 ? -16.826 -19.889 21.931 1.00 64.31 398 GLN A CA 1
ATOM 2978 C C . GLN A 1 398 ? -17.596 -21.196 22.052 1.00 64.31 398 GLN A C 1
ATOM 2980 O O . GLN A 1 398 ? -18.241 -21.631 21.101 1.00 64.31 398 GLN A O 1
ATOM 2985 N N . LEU A 1 399 ? -17.552 -21.787 23.249 1.00 75.69 399 LEU A N 1
ATOM 2986 C CA . LEU A 1 399 ? -18.372 -22.926 23.647 1.00 75.69 399 LEU A CA 1
ATOM 2987 C C . LEU A 1 399 ? -19.226 -22.551 24.868 1.00 75.69 399 LEU A C 1
ATOM 2989 O O . LEU A 1 399 ? -18.795 -21.763 25.713 1.00 75.69 399 LEU A O 1
ATOM 2993 N N . ASP A 1 400 ? -20.408 -23.143 24.978 1.00 69.12 400 ASP A N 1
ATOM 2994 C CA . ASP A 1 400 ? -21.272 -23.071 26.147 1.00 69.12 400 ASP A CA 1
ATOM 2995 C C . ASP A 1 400 ? -20.756 -23.955 27.301 1.00 69.12 400 ASP A C 1
ATOM 2997 O O . ASP A 1 400 ? -19.739 -24.652 27.213 1.00 69.12 400 ASP A O 1
ATOM 3001 N N . GLU A 1 401 ? -21.488 -23.950 28.414 1.00 74.56 401 GLU A N 1
ATOM 3002 C CA . GLU A 1 401 ? -21.182 -24.758 29.601 1.00 74.56 401 GLU A CA 1
ATOM 3003 C C . GLU A 1 401 ? -21.241 -26.281 29.372 1.00 74.56 401 GLU A C 1
ATOM 3005 O O . GLU A 1 401 ? -20.690 -27.047 30.167 1.00 74.56 401 GLU A O 1
ATOM 3010 N N . ASN A 1 402 ? -21.862 -26.720 28.277 1.00 76.25 402 ASN A N 1
ATOM 3011 C CA . ASN A 1 402 ? -21.967 -28.113 27.856 1.00 76.25 402 ASN A CA 1
ATOM 3012 C C . ASN A 1 402 ? -20.924 -28.485 26.786 1.00 76.25 402 ASN A C 1
ATOM 3014 O O . ASN A 1 402 ? -20.862 -29.645 26.371 1.00 76.25 402 ASN A O 1
ATOM 3018 N N . GLY A 1 403 ? -20.080 -27.535 26.368 1.00 69.81 403 GLY A N 1
ATOM 3019 C CA . GLY A 1 403 ? -19.082 -27.717 25.318 1.00 69.81 403 GLY A CA 1
ATOM 3020 C C . GLY A 1 403 ? -19.649 -27.651 23.897 1.00 69.81 403 GLY A C 1
ATOM 3021 O O . GLY A 1 403 ? -18.975 -28.094 22.967 1.00 69.81 403 GLY A O 1
ATOM 3022 N N . LEU A 1 404 ? -20.866 -27.135 23.721 1.00 70.50 404 LEU A N 1
ATOM 3023 C CA . LEU A 1 404 ? -21.467 -26.861 22.418 1.00 70.50 404 LEU A CA 1
ATOM 3024 C C . LEU A 1 404 ? -20.996 -25.499 21.912 1.00 70.50 404 LEU A C 1
ATOM 3026 O O . LEU A 1 404 ? -20.900 -24.573 22.712 1.00 70.50 404 LEU A O 1
ATOM 3030 N N . PRO A 1 405 ? -20.696 -25.337 20.619 1.00 67.56 405 PRO A N 1
ATOM 3031 C CA . PRO A 1 405 ? -20.266 -24.046 20.124 1.00 67.56 405 PRO A CA 1
ATOM 3032 C C . PRO A 1 405 ? -21.380 -23.000 20.231 1.00 67.56 405 PRO A C 1
ATOM 3034 O O . PRO A 1 405 ? -22.555 -23.315 20.089 1.00 67.56 405 PRO A O 1
ATOM 3037 N N . GLN A 1 406 ? -20.994 -21.766 20.545 1.00 67.12 406 GLN A N 1
ATOM 3038 C CA . GLN A 1 406 ? -21.867 -20.587 20.565 1.00 67.12 406 GLN A CA 1
ATOM 3039 C C . GLN A 1 406 ? -21.458 -19.570 19.501 1.00 67.12 406 GLN A C 1
ATOM 3041 O O . GLN A 1 406 ? -22.315 -18.859 18.994 1.00 67.12 406 GLN A O 1
ATOM 3046 N N . PHE A 1 407 ? -20.169 -19.529 19.148 1.00 64.00 407 PHE A N 1
ATOM 3047 C CA . PHE A 1 407 ? -19.643 -18.629 18.128 1.00 64.00 407 PHE A CA 1
ATOM 3048 C C . PHE A 1 407 ? -18.541 -19.301 17.310 1.00 64.00 407 PHE A C 1
ATOM 3050 O O . PHE A 1 407 ? -17.674 -19.990 17.870 1.00 64.00 407 PHE A O 1
ATOM 3057 N N . GLY A 1 408 ? -18.555 -19.076 15.999 1.00 63.81 408 GLY A N 1
ATOM 3058 C CA . GLY A 1 408 ? -17.502 -19.524 15.096 1.00 63.81 408 GLY A CA 1
ATOM 3059 C C . GLY A 1 408 ? -17.329 -18.620 13.881 1.00 63.81 408 GLY A C 1
ATOM 3060 O O . GLY A 1 408 ? -18.260 -17.935 13.461 1.00 63.81 408 GLY A O 1
ATOM 3061 N N . ILE A 1 409 ? -16.124 -18.643 13.318 1.00 63.19 409 ILE A N 1
ATOM 3062 C CA . ILE A 1 409 ? -15.784 -17.989 12.057 1.00 63.19 409 ILE A CA 1
ATOM 3063 C C . ILE A 1 409 ? -15.673 -19.066 10.983 1.00 63.19 409 ILE A C 1
ATOM 3065 O O . ILE A 1 409 ? -14.900 -20.006 11.126 1.00 63.19 409 ILE A O 1
ATOM 3069 N N . LEU A 1 410 ? -16.438 -18.933 9.912 1.00 68.06 410 LEU A N 1
ATOM 3070 C CA . LEU A 1 410 ? -16.263 -19.648 8.659 1.00 68.06 410 LEU A CA 1
ATOM 3071 C C . LEU A 1 410 ? -15.489 -18.715 7.728 1.00 68.06 410 LEU A C 1
ATOM 3073 O O . LEU A 1 410 ? -15.890 -17.580 7.561 1.00 68.06 410 LEU A O 1
ATOM 3077 N N . THR A 1 411 ? -14.399 -19.147 7.123 1.00 63.09 411 THR A N 1
ATOM 3078 C CA . THR A 1 411 ? -13.716 -18.401 6.063 1.00 63.09 411 THR A CA 1
ATOM 3079 C C . THR A 1 411 ? -13.887 -19.200 4.779 1.00 63.09 411 THR A C 1
ATOM 3081 O O . THR A 1 411 ? -13.614 -20.394 4.792 1.00 63.09 411 THR A O 1
ATOM 3084 N N . LEU A 1 412 ? -14.359 -18.595 3.699 1.00 64.31 412 LEU A N 1
ATOM 3085 C CA . LEU A 1 412 ? -14.462 -19.203 2.375 1.00 64.31 412 LEU A CA 1
ATOM 3086 C C . LEU A 1 412 ? -13.450 -18.570 1.435 1.00 64.31 412 LEU A C 1
ATOM 3088 O O . LEU A 1 412 ? -13.047 -17.428 1.650 1.00 64.31 412 LEU A O 1
ATOM 3092 N N . ASP A 1 413 ? -13.058 -19.341 0.433 1.00 61.81 413 ASP A N 1
ATOM 3093 C CA . ASP A 1 413 ? -12.311 -18.822 -0.707 1.00 61.81 413 ASP A CA 1
ATOM 3094 C C . ASP A 1 413 ? -13.161 -17.839 -1.517 1.00 61.81 413 ASP A C 1
ATOM 3096 O O . ASP A 1 413 ? -14.395 -17.857 -1.405 1.00 61.81 413 ASP A O 1
ATOM 3100 N N . ASP A 1 414 ? -12.519 -16.945 -2.262 1.00 57.34 414 ASP A N 1
ATOM 3101 C CA . ASP A 1 414 ? -13.211 -15.953 -3.091 1.00 57.34 414 ASP A CA 1
ATOM 3102 C C . ASP A 1 414 ? -13.517 -16.431 -4.524 1.00 57.34 414 ASP A C 1
ATOM 3104 O O . ASP A 1 414 ? -14.138 -15.679 -5.284 1.00 57.34 414 ASP A O 1
ATOM 3108 N N . ASP A 1 415 ? -13.161 -17.680 -4.863 1.00 58.28 415 ASP A N 1
ATOM 3109 C CA . ASP A 1 415 ? -13.331 -18.320 -6.179 1.00 58.28 415 ASP A CA 1
ATOM 3110 C C . ASP A 1 415 ? -14.438 -19.398 -6.297 1.00 58.28 415 ASP A C 1
ATOM 3112 O O . ASP A 1 415 ? -14.847 -20.047 -5.300 1.00 58.28 415 ASP A O 1
#

Foldseek 3Di:
DDPPPPDPDPPPDDDDPPPDDDDDDDLDFFWWDADPVNPDIDTDDDVVVVDVVPDDCPPDDDDDDDDDDDDDDDDPDPAFTDFDFDDDDQQAADQGGKAKEKAKDLDDDDADLQQWALGHDHHAQADALLGKMKIWIKIAHQPFLEFFKKWKKKFFDLLRWAWDDKDFHPQFDAPQDWDDDSVRRMIGGGFTGHPDARYRHSIIHTGMMIMIGNAPVRNGDQLDQADAFFWDWRPIDIDQIWTQGHPRGIDRHDHPDDRTYTYGYDLCPNVPPQANEVVSVVLLVVQAFPFPQVDPGNNNLSQPQVRQRGSYPVSVVQSVQCHGDGSNVSDDGDGDPCRNQSAADDLPPDPDPDDPVRVVVVVQVVVCVVVVPPDGAAEGEHEDAPDPPDQWDKAQDDADPVRHGRYMYIYGYHD